Protein AF-A0A1U7M7E8-F1 (afdb_monomer)

Nearest PDB structures (foldseek):
  3ja6-assembly1_H  TM=8.304E-01  e=3.280E-08  Escherichia coli
  8c5v-assembly1_I  TM=5.524E-01  e=1.411E-04  Escherichia coli
  3g67-assembly1_B  TM=4.970E-01  e=1.229E-04  Thermotoga maritima
  7zr1-assembly1_D  TM=2.298E-01  e=7.327E-02  Thermochaetoides thermophila
  8auc-assembly3_B  TM=2.126E-01  e=2.768E+00  Corynebacterium glutamicum ATCC 13032

InterPro domains:
  IPR004089 Methyl-accepting chemotaxis protein (MCP) signalling domain [PF00015] (127-280)
  IPR004089 Methyl-accepting chemotaxis protein (MCP) signalling domain [PS50111] (65-279)
  IPR004089 Methyl-accepting chemotaxis protein (MCP) signalling domain [SM00283] (53-310)
  IPR025991 Chemoreceptor zinc-binding domain [PF13682] (330-396)

Secondary structure (DSSP, 8-state):
-HHHHHHHHHHHHHHHHHHHHHHHHHHHHHHHHHHHHHHHHHHHHHHHHHHHTT-THHHHHHHHHHHHHHHHHHHHHHHHHHHHHHHHHHHHHHHHHHHHHHHHHHHHHHHHHHHHHHHHHHHHHHHHHHHHHHHHHHHHHHHHHHHHHHHHHHHHHHHHHHHHHHHHHHHHTGGGGHHHHHHHHHHHHHHHHHHHHHHHHHHHHHHHHHHHHHHHHHHHHHHHHHHHHHHHHHHHHHHHHHHHHHHHHHHHHHHHHHHHHHHHHHHHHHHHHHHHHHHHHHHHHHHHHHHHHHHHHHHHHHHHHHHHHHHHT-SS--HHHHHHHHHHHHHHHHHHHHHHHTTS----GGGG--TTTSHHHHHHHH-----HHHHHHHHHHHHHHHHHHHHHHHHHHHHHTT-HHHHHHHHHHHHHHHHHHHHHHHHHHHH-

Structure (mmCIF, N/CA/C/O backbone):
data_AF-A0A1U7M7E8-F1
#
_entry.id   AF-A0A1U7M7E8-F1
#
loop_
_atom_site.group_PDB
_atom_site.id
_atom_site.type_symbol
_atom_site.label_atom_id
_atom_site.label_alt_id
_atom_site.label_comp_id
_atom_site.label_asym_id
_atom_site.label_entity_id
_atom_site.label_seq_id
_atom_site.pdbx_PDB_ins_code
_atom_site.Cartn_x
_atom_site.Cartn_y
_atom_site.Cartn_z
_atom_site.occupancy
_atom_site.B_iso_or_equiv
_atom_site.auth_seq_id
_atom_site.auth_comp_id
_atom_site.auth_asym_id
_atom_site.auth_atom_id
_atom_site.pdbx_PDB_model_num
ATOM 1 N N . MET A 1 1 ? 51.236 12.721 -116.515 1.00 55.72 1 MET A N 1
ATOM 2 C CA . MET A 1 1 ? 50.348 11.716 -115.884 1.00 55.72 1 MET A CA 1
ATOM 3 C C . MET A 1 1 ? 50.723 11.451 -114.418 1.00 55.72 1 MET A C 1
ATOM 5 O O . MET A 1 1 ? 49.823 11.327 -113.602 1.00 55.72 1 MET A O 1
ATOM 9 N N . GLU A 1 2 ? 52.010 11.480 -114.046 1.00 54.34 2 GLU A N 1
ATOM 10 C CA . GLU A 1 2 ? 52.480 11.388 -112.643 1.00 54.34 2 GLU A CA 1
ATOM 11 C C . GLU A 1 2 ? 52.005 12.521 -111.712 1.00 54.34 2 GLU A C 1
ATOM 13 O O . GLU A 1 2 ? 51.644 12.261 -110.569 1.00 54.34 2 GLU A O 1
ATOM 18 N N . ILE A 1 3 ? 51.920 13.765 -112.198 1.00 55.66 3 ILE A N 1
ATOM 19 C CA . ILE A 1 3 ? 51.514 14.928 -111.379 1.00 55.66 3 ILE A CA 1
ATOM 20 C C . ILE A 1 3 ? 50.066 14.796 -110.863 1.00 55.66 3 ILE A C 1
ATOM 22 O O . ILE A 1 3 ? 49.776 15.145 -109.723 1.00 55.66 3 ILE A O 1
ATOM 26 N N . PHE A 1 4 ? 49.162 14.231 -111.669 1.00 54.75 4 PHE A N 1
ATOM 27 C CA . PHE A 1 4 ? 47.762 14.008 -111.280 1.00 54.75 4 PHE A CA 1
ATOM 28 C C . PHE A 1 4 ? 47.595 12.867 -110.270 1.00 54.75 4 PHE A C 1
ATOM 30 O O . PHE A 1 4 ? 46.691 12.913 -109.438 1.00 54.75 4 PHE A O 1
ATOM 37 N N . LYS A 1 5 ? 48.472 11.858 -110.318 1.00 57.66 5 LYS A N 1
ATOM 38 C CA . LYS A 1 5 ? 48.467 10.734 -109.375 1.00 57.66 5 LYS A CA 1
ATOM 39 C C . LYS A 1 5 ? 48.966 11.181 -107.998 1.00 57.66 5 LYS A C 1
ATOM 41 O O . LYS A 1 5 ? 48.293 10.950 -107.001 1.00 57.66 5 LYS A O 1
ATOM 46 N N . ARG A 1 6 ? 50.048 11.968 -107.982 1.00 56.59 6 ARG A N 1
ATOM 47 C CA . ARG A 1 6 ? 50.616 12.577 -106.771 1.00 56.59 6 ARG A CA 1
ATOM 48 C C . ARG A 1 6 ? 49.660 13.576 -106.107 1.00 56.59 6 ARG A C 1
ATOM 50 O O . ARG A 1 6 ? 49.586 13.627 -104.888 1.00 56.59 6 ARG A O 1
ATOM 57 N N . LYS A 1 7 ? 48.882 14.335 -106.890 1.00 57.75 7 LYS A N 1
ATOM 58 C CA . LYS A 1 7 ? 47.864 15.261 -106.360 1.00 57.75 7 LYS A CA 1
ATOM 59 C C . LYS A 1 7 ? 46.682 14.529 -105.706 1.00 57.75 7 LYS A C 1
ATOM 61 O O . LYS A 1 7 ? 46.267 14.914 -104.622 1.00 57.75 7 LYS A O 1
ATOM 66 N N . ARG A 1 8 ? 46.209 13.432 -106.311 1.00 59.72 8 ARG A N 1
ATOM 67 C CA . ARG A 1 8 ? 45.162 12.571 -105.729 1.00 59.72 8 ARG A CA 1
ATOM 68 C C . ARG A 1 8 ? 45.612 11.836 -104.465 1.00 59.72 8 ARG A C 1
ATOM 70 O O . ARG A 1 8 ? 44.811 11.679 -103.554 1.00 59.72 8 ARG A O 1
ATOM 77 N N . GLU A 1 9 ? 46.867 11.397 -104.397 1.00 59.06 9 GLU A N 1
ATOM 78 C CA . GLU A 1 9 ? 47.433 10.781 -103.186 1.00 59.06 9 GLU A CA 1
ATOM 79 C C . GLU A 1 9 ? 47.560 11.793 -102.036 1.00 59.06 9 GLU A C 1
ATOM 81 O O . GLU A 1 9 ? 47.245 11.463 -100.897 1.00 59.06 9 GLU A O 1
ATOM 86 N N . VAL A 1 10 ? 47.932 13.044 -102.332 1.00 61.97 10 VAL A N 1
ATOM 87 C CA . VAL A 1 10 ? 47.977 14.135 -101.341 1.00 61.97 10 VAL A CA 1
ATOM 88 C C . VAL A 1 10 ? 46.573 14.547 -100.878 1.00 61.97 10 VAL A C 1
ATOM 90 O O . VAL A 1 10 ? 46.367 14.757 -99.687 1.00 61.97 10 VAL A O 1
ATOM 93 N N . GLU A 1 11 ? 45.590 14.617 -101.780 1.00 60.50 11 GLU A N 1
ATOM 94 C CA . GLU A 1 11 ? 44.187 14.905 -101.431 1.00 60.50 11 GLU A CA 1
ATOM 95 C C . GLU A 1 11 ? 43.551 13.771 -100.605 1.00 60.50 11 GLU A C 1
ATOM 97 O O . GLU A 1 11 ? 42.833 14.043 -99.645 1.00 60.50 11 GLU A O 1
ATOM 102 N N . ALA A 1 12 ? 43.861 12.505 -100.908 1.00 61.22 12 ALA A N 1
ATOM 103 C CA . ALA A 1 12 ? 43.411 11.359 -100.118 1.00 61.22 12 ALA A CA 1
ATOM 104 C C . ALA A 1 12 ? 44.073 11.309 -98.729 1.00 61.22 12 ALA A C 1
ATOM 106 O O . ALA A 1 12 ? 43.381 11.084 -97.740 1.00 61.22 12 ALA A O 1
ATOM 107 N N . ALA A 1 13 ? 45.379 11.580 -98.628 1.00 59.88 13 ALA A N 1
ATOM 108 C CA . ALA A 1 13 ? 46.077 11.687 -97.344 1.00 59.88 13 ALA A CA 1
ATOM 109 C C . ALA A 1 13 ? 45.563 12.872 -96.505 1.00 59.88 13 ALA A C 1
ATOM 111 O O . ALA A 1 13 ? 45.386 12.746 -95.298 1.00 59.88 13 ALA A O 1
ATOM 112 N N . SER A 1 14 ? 45.245 14.003 -97.143 1.00 63.94 14 SER A N 1
ATOM 113 C CA . SER A 1 14 ? 44.601 15.147 -96.488 1.00 63.94 14 SER A CA 1
ATOM 114 C C . SER A 1 14 ? 43.201 14.805 -95.973 1.00 63.94 14 SER A C 1
ATOM 116 O O . SER A 1 14 ? 42.850 15.231 -94.880 1.00 63.94 14 SER A O 1
ATOM 118 N N . ALA A 1 15 ? 42.397 14.053 -96.731 1.00 62.03 15 ALA A N 1
ATOM 119 C CA . ALA A 1 15 ? 41.058 13.642 -96.307 1.00 62.03 15 ALA A CA 1
ATOM 120 C C . ALA A 1 15 ? 41.095 12.619 -95.158 1.00 62.03 15 ALA A C 1
ATOM 122 O O . ALA A 1 15 ? 40.271 12.695 -94.251 1.00 62.03 15 ALA A O 1
ATOM 123 N N . VAL A 1 16 ? 42.071 11.702 -95.160 1.00 66.06 16 VAL A N 1
ATOM 124 C CA . VAL A 1 16 ? 42.318 10.776 -94.041 1.00 66.06 16 VAL A CA 1
ATOM 125 C C . VAL A 1 16 ? 42.754 11.540 -92.791 1.00 66.06 16 VAL A C 1
ATOM 127 O O . VAL A 1 16 ? 42.171 11.318 -91.738 1.00 66.06 16 VAL A O 1
ATOM 130 N N . ASN A 1 17 ? 43.670 12.507 -92.910 1.00 65.50 17 ASN A N 1
ATOM 131 C CA . ASN A 1 17 ? 44.088 13.345 -91.781 1.00 65.50 17 ASN A CA 1
ATOM 132 C C . ASN A 1 17 ? 42.933 14.185 -91.203 1.00 65.50 17 ASN A C 1
ATOM 134 O O . ASN A 1 17 ? 42.860 14.363 -89.993 1.00 65.50 17 ASN A O 1
ATOM 138 N N . VAL A 1 18 ? 42.020 14.691 -92.042 1.00 69.62 18 VAL A N 1
ATOM 139 C CA . VAL A 1 18 ? 40.832 15.439 -91.583 1.00 69.62 18 VAL A CA 1
ATOM 140 C C . VAL A 1 18 ? 39.834 14.521 -90.869 1.00 69.62 18 VAL A C 1
ATOM 142 O O . VAL A 1 18 ? 39.319 14.887 -89.818 1.00 69.62 18 VAL A O 1
ATOM 145 N N . LEU A 1 19 ? 39.594 13.313 -91.389 1.00 68.06 19 LEU A N 1
ATOM 146 C CA . LEU A 1 19 ? 38.733 12.317 -90.736 1.00 68.06 19 LEU A CA 1
ATOM 147 C C . LEU A 1 19 ? 39.342 11.776 -89.431 1.00 68.06 19 LEU A C 1
ATOM 149 O O . LEU A 1 19 ? 38.609 11.460 -88.493 1.00 68.06 19 LEU A O 1
ATOM 153 N N . GLU A 1 20 ? 40.669 11.656 -89.354 1.00 69.56 20 GLU A N 1
ATOM 154 C CA . GLU A 1 20 ? 41.380 11.324 -88.116 1.00 69.56 20 GLU A CA 1
ATOM 155 C C . GLU A 1 20 ? 41.285 12.462 -87.091 1.00 69.56 20 GLU A C 1
ATOM 157 O O . GLU A 1 20 ? 40.960 12.190 -85.939 1.00 69.56 20 GLU A O 1
ATOM 162 N N . ASP A 1 21 ? 41.452 13.723 -87.501 1.00 76.56 21 ASP A N 1
ATOM 163 C CA . ASP A 1 21 ? 41.295 14.901 -86.633 1.00 76.56 21 ASP A CA 1
ATOM 164 C C . ASP A 1 21 ? 39.847 15.052 -86.114 1.00 76.56 21 ASP A C 1
ATOM 166 O O . ASP A 1 21 ? 39.621 15.320 -84.934 1.00 76.56 21 ASP A O 1
ATOM 170 N N . GLU A 1 22 ? 38.833 14.779 -86.944 1.00 77.81 22 GLU A N 1
ATOM 171 C CA . GLU A 1 22 ? 37.429 14.743 -86.501 1.00 77.81 22 GLU A CA 1
ATOM 172 C C . GLU A 1 22 ? 37.148 13.607 -85.501 1.00 77.81 22 GLU A C 1
ATOM 174 O O . GLU A 1 22 ? 36.429 13.812 -84.518 1.00 77.81 22 GLU A O 1
ATOM 179 N N . ARG A 1 23 ? 37.733 12.414 -85.698 1.00 80.50 23 ARG A N 1
ATOM 180 C CA . ARG A 1 23 ? 37.608 11.297 -84.742 1.00 80.50 23 ARG A CA 1
ATOM 181 C C . ARG A 1 23 ? 38.322 11.579 -83.424 1.00 80.50 23 ARG A C 1
ATOM 183 O O . ARG A 1 23 ? 37.792 11.206 -82.379 1.00 80.50 23 ARG A O 1
ATOM 190 N N . VAL A 1 24 ? 39.492 12.215 -83.463 1.00 82.50 24 VAL A N 1
ATOM 191 C CA . VAL A 1 24 ? 40.225 12.634 -82.260 1.00 82.50 24 VAL A CA 1
ATOM 192 C C . VAL A 1 24 ? 39.398 13.653 -81.477 1.00 82.50 24 VAL A C 1
ATOM 194 O O . VAL A 1 24 ? 39.159 13.431 -80.295 1.00 82.50 24 VAL A O 1
ATOM 197 N N . LYS A 1 25 ? 38.833 14.675 -82.132 1.00 82.50 25 LYS A N 1
ATOM 198 C CA . LYS A 1 25 ? 37.959 15.671 -81.480 1.00 82.50 25 LYS A CA 1
ATOM 199 C C . LYS A 1 25 ? 36.707 15.064 -80.841 1.00 82.50 25 LYS A C 1
ATOM 201 O O . LYS A 1 25 ? 36.314 15.461 -79.746 1.00 82.50 25 LYS A O 1
ATOM 206 N N . GLU A 1 26 ? 36.067 14.092 -81.494 1.00 83.94 26 GLU A N 1
ATOM 207 C CA . GLU A 1 26 ? 34.912 13.383 -80.918 1.00 83.94 26 GLU A CA 1
ATOM 208 C C . GLU A 1 26 ? 35.316 12.509 -79.715 1.00 83.94 26 GLU A C 1
ATOM 210 O O . GLU A 1 26 ? 34.583 12.444 -78.725 1.00 83.94 26 GLU A O 1
ATOM 215 N N . LEU A 1 27 ? 36.489 11.867 -79.756 1.00 83.94 27 LEU A N 1
ATOM 216 C CA . LEU A 1 27 ? 37.029 11.116 -78.617 1.00 83.94 27 LEU A CA 1
ATOM 217 C C . LEU A 1 27 ? 37.405 12.035 -77.449 1.00 83.94 27 LEU A C 1
ATOM 219 O O . LEU A 1 27 ? 37.051 11.720 -76.316 1.00 83.94 27 LEU A O 1
ATOM 223 N N . GLU A 1 28 ? 38.040 13.179 -77.707 1.00 82.31 28 GLU A N 1
ATOM 224 C CA . GLU A 1 28 ? 38.353 14.203 -76.700 1.00 82.31 28 GLU A CA 1
ATOM 225 C C . GLU A 1 28 ? 37.081 14.735 -76.032 1.00 82.31 28 GLU A C 1
ATOM 227 O O . GLU A 1 28 ? 37.011 14.839 -74.808 1.00 82.31 28 GLU A O 1
ATOM 232 N N . LYS A 1 29 ? 36.026 14.992 -76.815 1.00 85.50 29 LYS A N 1
ATOM 233 C CA . LYS A 1 29 ? 34.726 15.423 -76.289 1.00 85.50 29 LYS A CA 1
ATOM 234 C C . LYS A 1 29 ? 34.080 14.361 -75.395 1.00 85.50 29 LYS A C 1
ATOM 236 O O . LYS A 1 29 ? 33.543 14.693 -74.338 1.00 85.50 29 LYS A O 1
ATOM 241 N N . ARG A 1 30 ? 34.123 13.085 -75.795 1.00 85.88 30 ARG A N 1
ATOM 242 C CA . ARG A 1 30 ? 33.606 11.970 -74.978 1.00 85.88 30 ARG A CA 1
ATOM 243 C C . ARG A 1 30 ? 34.425 11.757 -73.712 1.00 85.88 30 ARG A C 1
ATOM 245 O O . ARG A 1 30 ? 33.838 11.491 -72.668 1.00 85.88 30 ARG A O 1
ATOM 252 N N . LEU A 1 31 ? 35.747 11.882 -73.802 1.00 83.12 31 LEU A N 1
ATOM 253 C CA . LEU A 1 31 ? 36.650 11.772 -72.663 1.00 83.12 31 LEU A CA 1
ATOM 254 C C . LEU A 1 31 ? 36.380 12.893 -71.655 1.00 83.12 31 LEU A C 1
ATOM 256 O O . LEU A 1 31 ? 36.129 12.597 -70.495 1.00 83.12 31 LEU A O 1
ATOM 260 N N . SER A 1 32 ? 36.291 14.143 -72.115 1.00 81.81 32 SER A N 1
ATOM 261 C CA . SER A 1 32 ? 35.954 15.296 -71.272 1.00 81.81 32 SER A CA 1
ATOM 262 C C . SER A 1 32 ? 34.584 15.147 -70.596 1.00 81.81 32 SER A C 1
ATOM 264 O O . SER A 1 32 ? 34.433 15.437 -69.409 1.00 81.81 32 SER A O 1
ATOM 266 N N . HIS A 1 33 ? 33.580 14.629 -71.315 1.00 85.00 33 HIS A N 1
ATOM 267 C CA . HIS A 1 33 ? 32.276 14.337 -70.719 1.00 85.00 33 HIS A CA 1
ATOM 268 C C . HIS A 1 33 ? 32.354 13.230 -69.656 1.00 85.00 33 HIS A C 1
ATOM 270 O O . HIS A 1 33 ? 31.746 13.362 -68.594 1.00 85.00 33 HIS A O 1
ATOM 276 N N . LYS A 1 34 ? 33.120 12.160 -69.914 1.00 84.88 34 LYS A N 1
ATOM 277 C CA . LYS A 1 34 ? 33.341 11.079 -68.945 1.00 84.88 34 LYS A CA 1
ATOM 278 C C . LYS A 1 34 ? 34.070 11.588 -67.696 1.00 84.88 34 LYS A C 1
ATOM 280 O O . LYS A 1 34 ? 33.642 11.278 -66.592 1.00 84.88 34 LYS A O 1
ATOM 285 N N . GLU A 1 35 ? 35.109 12.403 -67.857 1.00 81.00 35 GLU A N 1
ATOM 286 C CA . GLU A 1 35 ? 35.854 13.012 -66.747 1.00 81.00 35 GLU A CA 1
ATOM 287 C C . GLU A 1 35 ? 34.949 13.896 -65.880 1.00 81.00 35 GLU A C 1
ATOM 289 O O . GLU A 1 35 ? 34.936 13.752 -64.659 1.00 81.00 35 GLU A O 1
ATOM 294 N N . SER A 1 36 ? 34.117 14.741 -66.498 1.00 83.25 36 SER A N 1
ATOM 295 C CA . SER A 1 36 ? 33.139 15.556 -65.769 1.00 83.25 36 SER A CA 1
ATOM 296 C C . SER A 1 36 ? 32.100 14.702 -65.031 1.00 83.25 36 SER A C 1
ATOM 298 O O . SER A 1 36 ? 31.765 15.003 -63.886 1.00 83.25 36 SER A O 1
ATOM 300 N N . SER A 1 37 ? 31.619 13.617 -65.647 1.00 86.62 37 SER A N 1
ATOM 301 C CA . SER A 1 37 ? 30.682 12.688 -65.004 1.00 86.62 37 SER A CA 1
ATOM 302 C C . SER A 1 37 ? 31.313 11.944 -63.823 1.00 86.62 37 SER A C 1
ATOM 304 O O . SER A 1 37 ? 30.644 11.729 -62.814 1.00 86.62 37 SER A O 1
ATOM 306 N N . ASN A 1 38 ? 32.583 11.549 -63.932 1.00 85.50 38 ASN A N 1
ATOM 307 C CA . ASN A 1 38 ? 33.310 10.874 -62.857 1.00 85.50 38 ASN A CA 1
ATOM 308 C C . ASN A 1 38 ? 33.567 11.821 -61.675 1.00 85.50 38 ASN A C 1
ATOM 310 O O . ASN A 1 38 ? 33.405 11.420 -60.524 1.00 85.50 38 ASN A O 1
ATOM 314 N N . GLN A 1 39 ? 33.881 13.091 -61.948 1.00 85.12 39 GLN A N 1
ATOM 315 C CA . GLN A 1 39 ? 34.007 14.117 -60.912 1.00 85.12 39 GLN A CA 1
ATOM 316 C C . GLN A 1 39 ? 32.683 14.364 -60.172 1.00 85.12 39 GLN A C 1
ATOM 318 O O . GLN A 1 39 ? 32.680 14.430 -58.944 1.00 85.12 39 GLN A O 1
ATOM 323 N N . ASP A 1 40 ? 31.556 14.461 -60.887 1.00 87.62 40 ASP A N 1
ATOM 324 C CA . ASP A 1 40 ? 30.228 14.609 -60.269 1.00 87.62 40 ASP A CA 1
ATOM 325 C C . ASP A 1 40 ? 29.873 13.399 -59.388 1.00 87.62 40 ASP A C 1
ATOM 327 O O . ASP A 1 40 ? 29.399 13.558 -58.261 1.00 87.62 40 ASP A O 1
ATOM 331 N N . LEU A 1 41 ? 30.172 12.182 -59.860 1.00 88.94 41 LEU A N 1
ATOM 332 C CA . LEU A 1 41 ? 29.997 10.962 -59.072 1.00 88.94 41 LEU A CA 1
ATOM 333 C C . LEU A 1 41 ? 30.849 10.985 -57.795 1.00 88.94 41 LEU A C 1
ATOM 335 O O . LEU A 1 41 ? 30.341 10.670 -56.720 1.00 88.94 41 LEU A O 1
ATOM 339 N N . LEU A 1 42 ? 32.119 11.388 -57.890 1.00 89.69 42 LEU A N 1
ATOM 340 C CA . LEU A 1 42 ? 33.020 11.487 -56.743 1.00 89.69 42 LEU A CA 1
ATOM 341 C C . LEU A 1 42 ? 32.510 12.492 -55.699 1.00 89.69 42 LEU A C 1
ATOM 343 O O . LEU A 1 42 ? 32.539 12.198 -54.505 1.00 89.69 42 LEU A O 1
ATOM 347 N N . ILE A 1 43 ? 32.009 13.654 -56.131 1.00 88.69 43 ILE A N 1
ATOM 348 C CA . ILE A 1 43 ? 31.415 14.657 -55.233 1.00 88.69 43 ILE A CA 1
ATOM 349 C C . ILE A 1 43 ? 30.202 14.066 -54.507 1.00 88.69 43 ILE A C 1
ATOM 351 O O . ILE A 1 43 ? 30.145 14.123 -53.281 1.00 88.69 43 ILE A O 1
ATOM 355 N N . LYS A 1 44 ? 29.282 13.422 -55.234 1.00 90.62 44 LYS A N 1
ATOM 356 C CA . LYS A 1 44 ? 28.092 12.788 -54.642 1.00 90.62 44 LYS A CA 1
ATOM 357 C C . LYS A 1 44 ? 28.439 11.668 -53.661 1.00 90.62 44 LYS A C 1
ATOM 359 O O . LYS A 1 44 ? 27.781 11.531 -52.633 1.00 90.62 44 LYS A O 1
ATOM 364 N N . LEU A 1 45 ? 29.464 10.867 -53.956 1.00 91.81 45 LEU A N 1
ATOM 365 C CA . LEU A 1 45 ? 29.939 9.813 -53.055 1.00 91.81 45 LEU A CA 1
ATOM 366 C C . LEU A 1 45 ? 30.569 10.392 -51.786 1.00 91.81 45 LEU A C 1
ATOM 368 O O . LEU A 1 45 ? 30.326 9.863 -50.704 1.00 91.81 45 LEU A O 1
ATOM 372 N N . ASN A 1 46 ? 31.332 11.483 -51.902 1.00 89.56 46 ASN A N 1
ATOM 373 C CA . ASN A 1 46 ? 31.853 12.208 -50.745 1.00 89.56 46 ASN A CA 1
ATOM 374 C C . ASN A 1 46 ? 30.705 12.749 -49.884 1.00 89.56 46 ASN A C 1
ATOM 376 O O . ASN A 1 46 ? 30.678 12.469 -48.693 1.00 89.56 46 ASN A O 1
ATOM 380 N N . GLU A 1 47 ? 29.725 13.445 -50.467 1.00 89.38 47 GLU A N 1
ATOM 381 C CA . GLU A 1 47 ? 28.558 13.963 -49.734 1.00 89.38 47 GLU A CA 1
ATOM 382 C C . GLU A 1 47 ? 27.790 12.853 -49.003 1.00 89.38 47 GLU A C 1
ATOM 384 O O . GLU A 1 47 ? 27.481 12.986 -47.816 1.00 89.38 47 GLU A O 1
ATOM 389 N N . LEU A 1 48 ? 27.532 11.730 -49.685 1.00 89.50 48 LEU A N 1
ATOM 390 C CA . LEU A 1 48 ? 26.873 10.573 -49.084 1.00 89.50 48 LEU A CA 1
ATOM 391 C C . LEU A 1 48 ? 27.683 10.013 -47.912 1.00 89.50 48 LEU A C 1
ATOM 393 O O . LEU A 1 48 ? 27.116 9.700 -46.867 1.00 89.50 48 LEU A O 1
ATOM 397 N N . LEU A 1 49 ? 29.000 9.894 -48.068 1.00 88.12 49 LEU A N 1
ATOM 398 C CA . LEU A 1 49 ? 29.856 9.365 -47.019 1.00 88.12 49 LEU A CA 1
ATOM 399 C C . LEU A 1 49 ? 29.926 10.309 -45.819 1.00 88.12 49 LEU A C 1
ATOM 401 O O . LEU A 1 49 ? 29.771 9.846 -44.695 1.00 88.12 49 LEU A O 1
ATOM 405 N N . GLN A 1 50 ? 30.072 11.619 -46.046 1.00 87.94 50 GLN A N 1
ATOM 406 C CA . GLN A 1 50 ? 30.026 12.622 -44.979 1.00 87.94 50 GLN A CA 1
ATOM 407 C C . GLN A 1 50 ? 28.721 12.495 -44.182 1.00 87.94 50 GLN A C 1
ATOM 409 O O . GLN A 1 50 ? 28.769 12.416 -42.955 1.00 87.94 50 GLN A O 1
ATOM 414 N N . TYR A 1 51 ? 27.576 12.373 -44.866 1.00 87.00 51 TYR A N 1
ATOM 415 C CA . TYR A 1 51 ? 26.286 12.144 -44.214 1.00 87.00 51 TYR A CA 1
ATOM 416 C C . TYR A 1 51 ? 26.272 10.847 -43.394 1.00 87.00 51 TYR A C 1
ATOM 418 O O . TYR A 1 51 ? 25.873 10.858 -42.234 1.00 87.00 51 TYR A O 1
ATOM 426 N N . MET A 1 52 ? 26.760 9.735 -43.954 1.00 87.06 52 MET A N 1
ATOM 427 C CA . MET A 1 52 ? 26.822 8.450 -43.249 1.00 87.06 52 MET A CA 1
ATOM 428 C C . MET A 1 52 ? 27.696 8.495 -41.994 1.00 87.06 52 MET A C 1
ATOM 430 O O . MET A 1 52 ? 27.326 7.916 -40.978 1.00 87.06 52 MET A O 1
ATOM 434 N N . THR A 1 53 ? 28.836 9.187 -42.051 1.00 85.44 53 THR A N 1
ATOM 435 C CA . THR A 1 53 ? 29.759 9.304 -40.912 1.00 85.44 53 THR A CA 1
ATOM 436 C C . THR A 1 53 ? 29.227 10.155 -39.761 1.00 85.44 53 THR A C 1
ATOM 438 O O . THR A 1 53 ? 29.864 10.191 -38.715 1.00 85.44 53 THR A O 1
ATOM 441 N N . GLN A 1 54 ? 28.092 10.837 -39.946 1.00 81.25 54 GLN A N 1
ATOM 442 C CA . GLN A 1 54 ? 27.400 11.620 -38.917 1.00 81.25 54 GLN A CA 1
ATOM 443 C C . GLN A 1 54 ? 26.230 10.852 -38.273 1.00 81.25 54 GLN A C 1
ATOM 445 O O . GLN A 1 54 ? 25.549 11.383 -37.398 1.00 81.25 54 GLN A O 1
ATOM 450 N N . LEU A 1 55 ? 25.958 9.611 -38.697 1.00 80.88 55 LEU A N 1
ATOM 451 C CA . LEU A 1 55 ? 24.854 8.787 -38.189 1.00 80.88 55 LEU A CA 1
ATOM 452 C C . LEU A 1 55 ? 25.244 8.061 -36.887 1.00 80.88 55 LEU A C 1
ATOM 454 O O . LEU A 1 55 ? 25.177 6.834 -36.800 1.00 80.88 55 LEU A O 1
ATOM 458 N N . ASP A 1 56 ? 25.647 8.819 -35.867 1.00 79.94 56 ASP A N 1
ATOM 459 C CA . ASP A 1 56 ? 26.169 8.267 -34.606 1.00 79.94 56 ASP A CA 1
ATOM 460 C C . ASP A 1 56 ? 25.083 7.720 -33.660 1.00 79.94 56 ASP A C 1
ATOM 462 O O . ASP A 1 56 ? 25.395 7.056 -32.668 1.00 79.94 56 ASP A O 1
ATOM 466 N N . TYR A 1 57 ? 23.806 7.893 -34.015 1.00 84.81 57 TYR A N 1
ATOM 467 C CA . TYR A 1 57 ? 22.645 7.481 -33.219 1.00 84.81 57 TYR A CA 1
ATOM 468 C C . TYR A 1 57 ? 22.534 5.965 -32.983 1.00 84.81 57 TYR A C 1
ATOM 470 O O . TYR A 1 57 ? 21.761 5.537 -32.134 1.00 84.81 57 TYR A O 1
ATOM 478 N N . ILE A 1 58 ? 23.275 5.119 -33.715 1.00 90.25 58 ILE A N 1
ATOM 479 C CA . ILE A 1 58 ? 23.297 3.665 -33.457 1.00 90.25 58 ILE A CA 1
ATOM 480 C C . ILE A 1 58 ? 23.829 3.375 -32.052 1.00 90.25 58 ILE A C 1
ATOM 482 O O . ILE A 1 58 ? 23.272 2.535 -31.352 1.00 90.25 58 ILE A O 1
ATOM 486 N N . LYS A 1 59 ? 24.891 4.074 -31.646 1.00 86.75 59 LYS A N 1
ATOM 487 C CA . LYS A 1 59 ? 25.488 3.957 -30.315 1.00 86.75 59 LYS A CA 1
ATOM 488 C C . LYS A 1 59 ? 24.497 4.413 -29.246 1.00 86.75 59 LYS A C 1
ATOM 490 O O . LYS A 1 59 ? 24.274 3.671 -28.295 1.00 86.75 59 LYS A O 1
ATOM 495 N N . ASP A 1 60 ? 23.873 5.571 -29.447 1.00 88.69 60 ASP A N 1
ATOM 496 C CA . ASP A 1 60 ? 22.897 6.128 -28.505 1.00 88.69 60 ASP A CA 1
ATOM 497 C C . ASP A 1 60 ? 21.710 5.175 -28.320 1.00 88.69 60 ASP A C 1
ATOM 499 O O . ASP A 1 60 ? 21.354 4.847 -27.195 1.00 88.69 60 ASP A O 1
ATOM 503 N N . MET A 1 61 ? 21.188 4.597 -29.408 1.00 91.81 61 MET A N 1
ATOM 504 C CA . MET A 1 61 ? 20.111 3.606 -29.323 1.00 91.81 61 MET A CA 1
ATOM 505 C C . MET A 1 61 ? 20.509 2.334 -28.557 1.00 91.81 61 MET A C 1
ATOM 507 O O . MET A 1 61 ? 19.654 1.742 -27.897 1.00 91.81 61 MET A O 1
ATOM 511 N N . ILE A 1 62 ? 21.769 1.882 -28.632 1.00 89.06 62 ILE A N 1
ATOM 512 C CA . ILE A 1 62 ? 22.247 0.740 -27.827 1.00 89.06 62 ILE A CA 1
ATOM 513 C C . ILE A 1 62 ? 22.220 1.108 -26.341 1.00 89.06 62 ILE A C 1
ATOM 515 O O . ILE A 1 62 ? 21.674 0.345 -25.548 1.00 89.06 62 ILE A O 1
ATOM 519 N N . VAL A 1 63 ? 22.754 2.280 -25.986 1.00 89.38 63 VAL A N 1
ATOM 520 C CA . VAL A 1 63 ? 22.779 2.779 -24.601 1.00 89.38 63 VAL A CA 1
ATOM 521 C C . VAL A 1 63 ? 21.361 2.957 -24.051 1.00 89.38 63 VAL A C 1
ATOM 523 O O . VAL A 1 63 ? 21.073 2.511 -22.940 1.00 89.38 63 VAL A O 1
ATOM 526 N N . ASP A 1 64 ? 20.457 3.539 -24.839 1.00 92.00 64 ASP A N 1
ATOM 527 C CA . ASP A 1 64 ? 19.052 3.723 -24.465 1.00 92.00 64 ASP A CA 1
ATOM 528 C C . ASP A 1 64 ? 18.348 2.376 -24.240 1.00 92.00 64 ASP A C 1
ATOM 530 O O . ASP A 1 64 ? 17.581 2.220 -23.290 1.00 92.00 64 ASP A O 1
ATOM 534 N N . THR A 1 65 ? 18.634 1.378 -25.082 1.00 93.75 65 THR A N 1
ATOM 535 C CA . THR A 1 65 ? 18.046 0.034 -24.963 1.00 93.75 65 THR A CA 1
ATOM 536 C C . THR A 1 65 ? 18.581 -0.716 -23.742 1.00 93.75 65 THR A C 1
ATOM 538 O O . 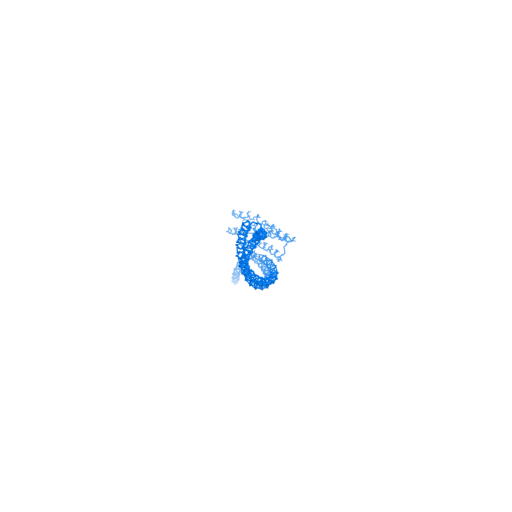THR A 1 65 ? 17.814 -1.398 -23.064 1.00 93.75 65 THR A O 1
ATOM 541 N N . ASP A 1 66 ? 19.871 -0.579 -23.427 1.00 90.31 66 ASP A N 1
ATOM 542 C CA . ASP A 1 66 ? 20.462 -1.164 -22.218 1.00 90.31 66 ASP A CA 1
ATOM 543 C C . ASP A 1 66 ? 19.875 -0.515 -20.953 1.00 90.31 66 ASP A C 1
ATOM 545 O O . ASP A 1 66 ? 19.418 -1.220 -20.052 1.00 90.31 66 ASP A O 1
ATOM 549 N N . THR A 1 67 ? 19.756 0.817 -20.943 1.00 92.81 67 THR A N 1
ATOM 550 C CA . THR A 1 67 ? 19.093 1.571 -19.863 1.00 92.81 67 THR A CA 1
ATOM 551 C C . THR A 1 67 ? 17.635 1.140 -19.686 1.00 92.81 67 THR A C 1
ATOM 553 O O . THR A 1 67 ? 17.151 0.984 -18.564 1.00 92.81 67 THR A O 1
ATOM 556 N N . GLN A 1 68 ? 16.915 0.910 -20.788 1.00 92.50 68 GLN A N 1
ATOM 557 C CA . GLN A 1 68 ? 15.545 0.407 -20.743 1.00 92.50 68 GLN A CA 1
ATOM 558 C C . GLN A 1 68 ? 15.470 -0.988 -20.106 1.00 92.50 68 GLN A C 1
ATOM 560 O O . GLN A 1 68 ? 14.549 -1.242 -19.331 1.00 92.50 68 GLN A O 1
ATOM 565 N N . GLY A 1 69 ? 16.432 -1.870 -20.391 1.00 91.94 69 GLY A N 1
ATOM 566 C CA . GLY A 1 69 ? 16.527 -3.189 -19.761 1.00 91.94 69 GLY A CA 1
ATOM 567 C C . GLY A 1 69 ? 16.662 -3.099 -18.239 1.00 91.94 69 GLY A C 1
ATOM 568 O O . GLY A 1 69 ? 15.895 -3.733 -17.517 1.00 91.94 69 GLY A O 1
ATOM 569 N N . GLU A 1 70 ? 17.555 -2.238 -17.746 1.00 92.81 70 GLU A N 1
ATOM 570 C CA . GLU A 1 70 ? 17.725 -2.004 -16.303 1.00 92.81 70 GLU A CA 1
ATOM 571 C C . GLU A 1 70 ? 16.449 -1.448 -15.650 1.00 92.81 70 GLU A C 1
ATOM 573 O O . GLU A 1 70 ? 16.065 -1.850 -14.549 1.00 92.81 70 GLU A O 1
ATOM 578 N N . MET A 1 71 ? 15.746 -0.531 -16.323 1.00 93.19 71 MET A N 1
ATOM 579 C CA . MET A 1 71 ? 14.466 -0.016 -15.828 1.00 93.19 71 MET A CA 1
ATOM 580 C C . MET A 1 71 ? 13.407 -1.121 -15.726 1.00 93.19 71 MET A C 1
ATOM 582 O O . MET A 1 71 ? 12.671 -1.160 -14.742 1.00 93.19 71 MET A O 1
ATOM 586 N N . VAL A 1 72 ? 13.340 -2.032 -16.700 1.00 93.38 72 VAL A N 1
ATOM 587 C CA . VAL A 1 72 ? 12.405 -3.168 -16.682 1.00 93.38 72 VAL A CA 1
ATOM 588 C C . VAL A 1 72 ? 12.690 -4.105 -15.509 1.00 93.38 72 VAL A C 1
ATOM 590 O O . VAL A 1 72 ? 11.749 -4.499 -14.821 1.00 93.38 72 VAL A O 1
ATOM 593 N N . GLU A 1 73 ? 13.958 -4.417 -15.230 1.00 91.94 73 GLU A N 1
ATOM 594 C CA . GLU A 1 73 ? 14.342 -5.246 -14.077 1.00 91.94 73 GLU A CA 1
ATOM 595 C C . GLU A 1 73 ? 13.940 -4.602 -12.742 1.00 91.94 73 GLU A C 1
ATOM 597 O O . GLU A 1 73 ? 13.349 -5.262 -11.885 1.00 91.94 73 GLU A O 1
ATOM 602 N N . ASN A 1 74 ? 14.177 -3.297 -12.582 1.00 93.50 74 ASN A N 1
ATOM 603 C CA . ASN A 1 74 ? 13.785 -2.564 -11.375 1.00 93.50 74 ASN A CA 1
ATOM 604 C C . ASN A 1 74 ? 12.263 -2.561 -11.160 1.00 93.50 74 ASN A C 1
ATOM 606 O O . ASN A 1 74 ? 11.776 -2.750 -10.040 1.00 93.50 74 ASN A O 1
ATOM 610 N N . VAL A 1 75 ? 11.501 -2.361 -12.237 1.00 94.00 75 VAL A N 1
ATOM 611 C CA . VAL A 1 75 ? 10.035 -2.371 -12.189 1.00 94.00 75 VAL A CA 1
ATOM 612 C C . VAL A 1 75 ? 9.507 -3.786 -11.907 1.00 94.00 75 VAL A C 1
ATOM 614 O O . VAL A 1 75 ? 8.530 -3.927 -11.172 1.00 94.00 75 VAL A O 1
ATOM 617 N N . ALA A 1 76 ? 10.173 -4.835 -12.400 1.00 92.38 76 ALA A N 1
ATOM 618 C CA . ALA A 1 76 ? 9.843 -6.224 -12.078 1.00 92.38 76 ALA A CA 1
ATOM 619 C C . ALA A 1 76 ? 10.060 -6.548 -10.594 1.00 92.38 76 ALA A C 1
ATOM 621 O O . ALA A 1 76 ? 9.161 -7.105 -9.965 1.00 92.38 76 ALA A O 1
ATOM 622 N N . ALA A 1 77 ? 11.192 -6.132 -10.019 1.00 93.19 77 ALA A N 1
ATOM 623 C CA . ALA A 1 77 ? 11.462 -6.298 -8.590 1.00 93.19 77 ALA A CA 1
ATOM 624 C C . ALA A 1 77 ? 10.407 -5.585 -7.725 1.00 93.19 77 ALA A C 1
ATOM 626 O O . ALA A 1 77 ? 9.865 -6.168 -6.789 1.00 93.19 77 ALA A O 1
ATOM 627 N N . SER A 1 78 ? 10.040 -4.353 -8.098 1.00 94.50 78 SER A N 1
ATOM 628 C CA . SER A 1 78 ? 8.963 -3.610 -7.426 1.00 94.50 78 SER A CA 1
ATOM 629 C C . SER A 1 78 ? 7.603 -4.313 -7.543 1.00 94.50 78 SER A C 1
ATOM 631 O O . SER A 1 78 ? 6.804 -4.274 -6.611 1.00 94.50 78 SER A O 1
ATOM 633 N N . GLY A 1 79 ? 7.331 -4.975 -8.673 1.00 92.81 79 GLY A N 1
ATOM 634 C CA . GLY A 1 79 ? 6.124 -5.782 -8.863 1.00 92.81 79 GLY A CA 1
ATOM 635 C C . GLY A 1 79 ? 6.066 -7.009 -7.944 1.00 92.81 79 GLY A C 1
ATOM 636 O O . GLY A 1 79 ? 5.009 -7.318 -7.398 1.00 92.81 79 GLY A O 1
ATOM 637 N N . GLU A 1 80 ? 7.192 -7.690 -7.723 1.00 91.25 80 GLU A N 1
ATOM 638 C CA . GLU A 1 80 ? 7.271 -8.845 -6.816 1.00 91.25 80 GLU A CA 1
ATOM 639 C C . GLU A 1 80 ? 7.084 -8.437 -5.343 1.00 91.25 80 GLU A C 1
ATOM 641 O O . GLU A 1 80 ? 6.329 -9.079 -4.601 1.00 91.25 80 GLU A O 1
ATOM 646 N N . GLU A 1 81 ? 7.683 -7.314 -4.935 1.00 94.38 81 GLU A N 1
ATOM 647 C CA . GLU A 1 81 ? 7.446 -6.716 -3.615 1.00 94.38 81 GLU A CA 1
ATOM 648 C C . GLU A 1 81 ? 5.971 -6.332 -3.422 1.00 94.38 81 GLU A C 1
ATOM 650 O O . GLU A 1 81 ? 5.382 -6.633 -2.380 1.00 94.38 81 GLU A O 1
ATOM 655 N N . LEU A 1 82 ? 5.340 -5.732 -4.439 1.00 94.69 82 LEU A N 1
ATOM 656 C CA . LEU A 1 82 ? 3.919 -5.373 -4.413 1.00 94.69 82 LEU A CA 1
ATOM 657 C C . LEU A 1 82 ? 3.015 -6.611 -4.275 1.00 94.69 82 LEU A C 1
ATOM 659 O O . LEU A 1 82 ? 2.035 -6.578 -3.526 1.00 94.69 82 LEU A O 1
ATOM 663 N N . SER A 1 83 ? 3.356 -7.713 -4.951 1.00 92.31 83 SER A N 1
ATOM 664 C CA . SER A 1 83 ? 2.630 -8.983 -4.835 1.00 92.31 83 SER A CA 1
ATOM 665 C C . SER A 1 83 ? 2.699 -9.535 -3.412 1.00 92.31 83 SER A C 1
ATOM 667 O O . SER A 1 83 ? 1.673 -9.910 -2.847 1.00 92.31 83 SER A O 1
ATOM 669 N N . THR A 1 84 ? 3.892 -9.535 -2.813 1.00 94.81 84 THR A N 1
ATOM 670 C CA . THR A 1 84 ? 4.096 -9.993 -1.430 1.00 94.81 84 THR A CA 1
ATOM 671 C C . THR A 1 84 ? 3.330 -9.108 -0.446 1.00 94.81 84 THR A C 1
ATOM 673 O O . THR A 1 84 ? 2.593 -9.601 0.404 1.00 94.81 84 THR A O 1
ATOM 676 N N . SER A 1 85 ? 3.417 -7.784 -0.613 1.00 95.81 85 SER A N 1
ATOM 677 C CA . SER A 1 85 ? 2.688 -6.838 0.235 1.00 95.81 85 SER A CA 1
ATOM 678 C C . SER A 1 85 ? 1.170 -6.999 0.122 1.00 95.81 85 SER A C 1
ATOM 680 O O . SER A 1 85 ? 0.467 -6.774 1.106 1.00 95.81 85 SER A O 1
ATOM 682 N N . SER A 1 86 ? 0.651 -7.363 -1.052 1.00 95.12 86 SER A N 1
ATOM 683 C CA . SER A 1 86 ? -0.783 -7.610 -1.245 1.00 95.12 86 SER A CA 1
ATOM 684 C C . SER A 1 86 ? -1.241 -8.854 -0.475 1.00 95.12 86 SER A C 1
ATOM 686 O O . SER A 1 86 ? -2.292 -8.827 0.167 1.00 95.12 86 SER A O 1
ATOM 688 N N . GLU A 1 87 ? -0.434 -9.918 -0.465 1.00 93.94 87 GLU A N 1
ATOM 689 C CA . GLU A 1 87 ? -0.700 -11.125 0.328 1.00 93.94 87 GLU A CA 1
ATOM 690 C C . GLU A 1 87 ? -0.680 -10.833 1.839 1.00 93.94 87 GLU A C 1
ATOM 692 O O . GLU A 1 87 ? -1.585 -11.246 2.570 1.00 93.94 87 GLU A O 1
ATOM 697 N N . ASP A 1 88 ? 0.293 -10.047 2.306 1.00 96.50 88 ASP A N 1
ATOM 698 C CA . ASP A 1 88 ? 0.372 -9.619 3.706 1.00 96.50 88 ASP A CA 1
ATOM 699 C C . ASP A 1 88 ? -0.856 -8.798 4.128 1.00 96.50 88 ASP A C 1
ATOM 701 O O . ASP A 1 88 ? -1.414 -9.019 5.208 1.00 96.50 88 ASP A O 1
ATOM 705 N N . ILE A 1 89 ? -1.325 -7.885 3.268 1.00 96.50 89 ILE A N 1
ATOM 706 C CA . ILE A 1 89 ? -2.547 -7.109 3.517 1.00 96.50 89 ILE A CA 1
ATOM 707 C C . ILE A 1 89 ? -3.764 -8.037 3.596 1.00 96.50 89 ILE A C 1
ATOM 709 O O . ILE A 1 89 ? -4.575 -7.884 4.511 1.00 96.50 89 ILE A O 1
ATOM 713 N N . ALA A 1 90 ? -3.892 -9.016 2.697 1.00 95.19 90 ALA A N 1
ATOM 714 C CA . ALA A 1 90 ? -5.008 -9.962 2.718 1.00 95.19 90 ALA A CA 1
ATOM 715 C C . ALA A 1 90 ? -5.065 -10.751 4.039 1.00 95.19 90 ALA A C 1
ATOM 717 O O . ALA A 1 90 ? -6.122 -10.832 4.676 1.00 95.19 90 ALA A O 1
ATOM 718 N N . ASN A 1 91 ? -3.919 -11.264 4.495 1.00 95.88 91 ASN A N 1
ATOM 719 C CA . ASN A 1 91 ? -3.803 -11.967 5.773 1.00 95.88 91 ASN A CA 1
ATOM 720 C C . ASN A 1 91 ? -4.145 -11.050 6.959 1.00 95.88 91 ASN A C 1
ATOM 722 O O . ASN A 1 91 ? -4.913 -11.425 7.849 1.00 95.88 91 ASN A O 1
ATOM 726 N N . PHE A 1 92 ? -3.635 -9.816 6.947 1.00 96.12 92 PHE A N 1
ATOM 727 C CA . PHE A 1 92 ? -3.916 -8.824 7.983 1.00 96.12 92 PHE A CA 1
ATOM 728 C C . PHE A 1 92 ? -5.412 -8.492 8.078 1.00 96.12 92 PHE A C 1
ATOM 730 O O . PHE A 1 92 ? -5.978 -8.458 9.173 1.00 96.12 92 PHE A O 1
ATOM 737 N N . VAL A 1 93 ? -6.085 -8.309 6.938 1.00 96.50 93 VAL A N 1
ATOM 738 C CA . VAL A 1 93 ? -7.533 -8.057 6.886 1.00 96.50 93 VAL A CA 1
ATOM 739 C C . VAL A 1 93 ? -8.321 -9.230 7.468 1.00 96.50 93 VAL A C 1
ATOM 741 O O . VAL A 1 93 ? -9.270 -9.009 8.225 1.00 96.50 93 VAL A O 1
ATOM 744 N N . GLN A 1 94 ? -7.919 -10.472 7.186 1.00 94.00 94 GLN A N 1
ATOM 745 C CA . GLN A 1 94 ? -8.572 -11.662 7.735 1.00 94.00 94 GLN A CA 1
ATOM 746 C C . GLN A 1 94 ? -8.472 -11.723 9.269 1.00 94.00 94 GLN A C 1
ATOM 748 O O . GLN A 1 94 ? -9.467 -11.995 9.955 1.00 94.00 94 GLN A O 1
ATOM 753 N N . ASP A 1 95 ? -7.297 -11.428 9.823 1.00 96.38 95 ASP A N 1
ATOM 754 C CA . ASP A 1 95 ? -7.088 -11.374 11.271 1.00 96.38 95 ASP A CA 1
ATOM 755 C C . ASP A 1 95 ? -7.900 -10.251 11.923 1.00 96.38 95 ASP A C 1
ATOM 757 O O . ASP A 1 95 ? -8.543 -10.446 12.965 1.00 96.38 95 ASP A O 1
ATOM 761 N N . CYS A 1 96 ? -7.940 -9.080 11.290 1.00 95.88 96 CYS A N 1
ATOM 762 C CA . CYS A 1 96 ? -8.767 -7.978 11.747 1.00 95.88 96 CYS A CA 1
ATOM 763 C C . CYS A 1 96 ? -10.264 -8.325 11.718 1.00 95.88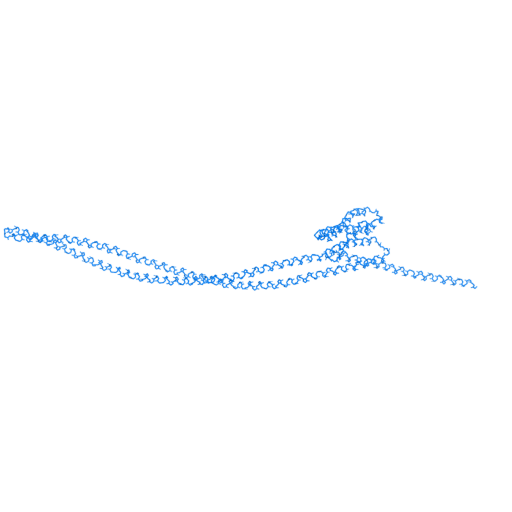 96 CYS A C 1
ATOM 765 O O . CYS A 1 96 ? -10.972 -8.047 12.689 1.00 95.88 96 CYS A O 1
ATOM 767 N N . TYR A 1 97 ? -10.744 -9.002 10.673 1.00 95.31 97 TYR A N 1
ATOM 768 C CA . TYR A 1 97 ? -12.131 -9.458 10.573 1.00 95.31 97 TYR A CA 1
ATOM 769 C C . TYR A 1 97 ? -12.506 -10.415 11.713 1.00 95.31 97 TYR A C 1
ATOM 771 O O . TYR A 1 97 ? -13.559 -10.277 12.351 1.00 95.31 97 TYR A O 1
ATOM 779 N N . LYS A 1 98 ? -11.617 -11.365 12.026 1.00 95.69 98 LYS A N 1
ATOM 780 C CA . LYS A 1 98 ? -11.782 -12.296 13.149 1.00 95.69 98 LYS A CA 1
ATOM 781 C C . LYS A 1 98 ? -11.869 -11.559 14.486 1.00 95.69 98 LYS A C 1
ATOM 783 O O . LYS A 1 98 ? -12.747 -11.866 15.296 1.00 95.69 98 LYS A O 1
ATOM 788 N N . ASN A 1 99 ? -10.996 -10.579 14.712 1.00 96.06 99 ASN A N 1
ATOM 789 C CA . ASN A 1 99 ? -10.993 -9.784 15.939 1.00 96.06 99 ASN A CA 1
ATOM 790 C C . ASN A 1 99 ? -12.261 -8.933 16.073 1.00 96.06 99 ASN A C 1
ATOM 792 O O . ASN A 1 99 ? -12.889 -8.956 17.128 1.00 96.06 99 ASN A O 1
ATOM 796 N N . THR A 1 100 ? -12.700 -8.272 15.002 1.00 96.81 100 THR A N 1
ATOM 797 C CA . THR A 1 100 ? -13.950 -7.497 14.988 1.00 96.81 100 THR A CA 1
ATOM 798 C C . THR A 1 100 ? -15.167 -8.373 15.262 1.00 96.81 100 THR A C 1
ATOM 800 O O . THR A 1 100 ? -16.016 -8.013 16.077 1.00 96.81 100 THR A O 1
ATOM 803 N N . THR A 1 101 ? -15.228 -9.564 14.661 1.00 95.25 101 THR A N 1
ATOM 804 C CA . THR A 1 101 ? -16.308 -10.530 14.918 1.00 95.25 101 THR A CA 1
ATOM 805 C C . THR A 1 101 ? -16.335 -10.954 16.386 1.00 95.25 101 THR A C 1
ATOM 807 O O . THR A 1 101 ? -17.400 -10.990 17.005 1.00 95.25 101 THR A O 1
ATOM 810 N N . LYS A 1 102 ? -15.163 -11.222 16.975 1.00 97.06 102 LYS A N 1
ATOM 811 C CA . LYS A 1 102 ? -15.044 -11.536 18.401 1.00 97.06 102 LYS A CA 1
ATOM 812 C C . LYS A 1 102 ? -15.495 -10.363 19.280 1.00 97.06 102 LYS A C 1
ATOM 814 O O . LYS A 1 102 ? -16.301 -10.563 20.181 1.00 97.06 102 LYS A O 1
ATOM 819 N N . SER A 1 103 ? -15.064 -9.136 18.987 1.00 97.69 103 SER A N 1
ATOM 820 C CA . SER A 1 103 ? -15.499 -7.939 19.720 1.00 97.69 103 SER A CA 1
ATOM 821 C C . SER A 1 103 ? -17.008 -7.697 19.619 1.00 97.69 103 SER A C 1
ATOM 823 O O . SER A 1 103 ? -17.620 -7.205 20.568 1.00 97.69 103 SER A O 1
ATOM 825 N N . MET A 1 104 ? -17.634 -8.075 18.502 1.00 96.19 104 MET A N 1
ATOM 826 C CA . MET A 1 104 ? -19.085 -7.998 18.332 1.00 96.19 104 MET A CA 1
ATOM 827 C C . MET A 1 104 ? -19.806 -9.032 19.211 1.00 96.19 104 MET A C 1
ATOM 829 O O . MET A 1 104 ? -20.801 -8.707 19.860 1.00 96.19 104 MET A O 1
ATOM 833 N N . GLN A 1 105 ? -19.275 -10.256 19.308 1.00 96.31 105 GLN A N 1
ATOM 834 C CA . GLN A 1 105 ? -19.774 -11.276 20.239 1.00 96.31 105 GLN A CA 1
ATOM 835 C C . GLN A 1 105 ? -19.632 -10.835 21.703 1.00 96.31 105 GLN A C 1
ATOM 837 O O . GLN A 1 105 ? -20.590 -10.943 22.470 1.00 96.31 105 GLN A O 1
ATOM 842 N N . ASP A 1 106 ? -18.475 -10.286 22.076 1.00 97.38 106 ASP A N 1
ATOM 843 C CA . ASP A 1 106 ? -18.211 -9.789 23.430 1.00 97.38 106 ASP A CA 1
ATOM 844 C C . ASP A 1 106 ? -19.146 -8.619 23.791 1.00 97.38 106 ASP A C 1
ATOM 846 O O . ASP A 1 106 ? -19.642 -8.533 24.919 1.00 97.38 106 ASP A O 1
ATOM 850 N N . SER A 1 107 ? -19.449 -7.748 22.822 1.00 97.06 107 SER A N 1
ATOM 851 C CA . SER A 1 107 ? -20.400 -6.638 22.984 1.00 97.06 107 SER A CA 1
ATOM 852 C C . SER A 1 107 ? -21.828 -7.148 23.220 1.00 97.06 107 SER A C 1
ATOM 854 O O . SER A 1 107 ? -22.487 -6.714 24.165 1.00 97.06 107 SER A O 1
ATOM 856 N N . ASN A 1 108 ? -22.285 -8.136 22.443 1.00 94.88 108 ASN A N 1
ATOM 857 C CA . ASN A 1 108 ? -23.591 -8.777 22.649 1.00 94.88 108 ASN A CA 1
ATOM 858 C C . ASN A 1 108 ? -23.687 -9.469 24.017 1.00 94.88 108 ASN A C 1
ATOM 860 O O . ASN A 1 108 ? -24.665 -9.274 24.739 1.00 94.88 108 ASN A O 1
ATOM 864 N N . SER A 1 109 ? -22.646 -10.207 24.418 1.00 97.44 109 SER A N 1
ATOM 865 C CA . SER A 1 109 ? -22.581 -10.828 25.748 1.00 97.44 109 SER A CA 1
ATOM 866 C C . SER A 1 109 ? -22.603 -9.784 26.871 1.00 97.44 109 SER A C 1
ATOM 868 O O . SER A 1 109 ? -23.219 -9.993 27.917 1.00 97.44 109 SER A O 1
ATOM 870 N N . SER A 1 110 ? -21.969 -8.629 26.659 1.00 97.44 110 SER A N 1
ATOM 871 C CA . SER A 1 110 ? -21.983 -7.525 27.624 1.00 97.44 110 SER A CA 1
ATOM 872 C C . SER A 1 110 ? -23.388 -6.944 27.799 1.00 97.44 110 SER A C 1
ATOM 874 O O . SER A 1 110 ? -23.806 -6.714 28.931 1.00 97.44 110 SER A O 1
ATOM 876 N N . ILE A 1 111 ? -24.152 -6.780 26.712 1.00 96.44 111 ILE A N 1
ATOM 877 C CA . ILE A 1 111 ? -25.556 -6.341 26.778 1.00 96.44 111 ILE A CA 1
ATOM 878 C C . ILE A 1 111 ? -26.406 -7.330 27.584 1.00 96.44 111 ILE A C 1
ATOM 880 O O . ILE A 1 111 ? -27.211 -6.904 28.412 1.00 96.44 111 ILE A O 1
ATOM 884 N N . GLU A 1 112 ? -26.237 -8.638 27.377 1.00 96.81 112 GLU A N 1
ATOM 885 C CA . GLU A 1 112 ? -26.967 -9.661 28.140 1.00 96.81 112 GLU A CA 1
ATOM 886 C C . GLU A 1 112 ? -26.662 -9.584 29.639 1.00 96.81 112 GLU A C 1
ATOM 888 O O . GLU A 1 112 ? -27.588 -9.544 30.451 1.00 96.81 112 GLU A O 1
ATOM 893 N N . LYS A 1 113 ? -25.383 -9.465 30.014 1.00 96.44 113 LYS A N 1
ATOM 894 C CA . LYS A 1 113 ? -24.969 -9.324 31.421 1.00 96.44 113 LYS A CA 1
ATOM 895 C C . LYS A 1 113 ? -25.502 -8.047 32.069 1.00 96.44 113 LYS A C 1
ATOM 897 O O . LYS A 1 113 ? -25.881 -8.063 33.241 1.00 96.44 113 LYS A O 1
ATOM 902 N N . ILE A 1 114 ? -25.558 -6.942 31.322 1.00 95.94 114 ILE A N 1
ATOM 903 C CA . ILE A 1 114 ? -26.150 -5.691 31.812 1.00 95.94 114 ILE A CA 1
ATOM 904 C C . ILE A 1 114 ? -27.653 -5.876 32.054 1.00 95.94 114 ILE A C 1
ATOM 906 O O . ILE A 1 114 ? -28.149 -5.480 33.105 1.00 95.94 114 ILE A O 1
ATOM 910 N N . LYS A 1 115 ? -28.374 -6.536 31.138 1.00 94.31 115 LYS A N 1
ATOM 911 C CA . LYS A 1 115 ? -29.805 -6.841 31.310 1.00 94.31 115 LYS A CA 1
ATOM 912 C C . LYS A 1 115 ? -30.073 -7.749 32.511 1.00 94.31 115 LYS A C 1
ATOM 914 O O . LYS A 1 115 ? -31.030 -7.518 33.242 1.00 94.31 115 LYS A O 1
ATOM 919 N N . GLU A 1 116 ? -29.235 -8.756 32.739 1.00 95.75 116 GLU A N 1
ATOM 920 C CA . GLU A 1 116 ? -29.337 -9.609 33.927 1.00 95.75 116 GLU A CA 1
ATOM 921 C C . GLU A 1 116 ? -29.136 -8.797 35.216 1.00 95.75 116 GLU A C 1
ATOM 923 O O . GLU A 1 116 ? -29.953 -8.869 36.136 1.00 95.75 116 GLU A O 1
ATOM 928 N N . SER A 1 117 ? -28.092 -7.962 35.252 1.00 94.44 117 SER A N 1
ATOM 929 C CA . SER A 1 117 ? -27.805 -7.068 36.383 1.00 94.44 117 SER A CA 1
ATOM 930 C C . SER A 1 117 ? -28.966 -6.109 36.652 1.00 94.44 117 SER A C 1
ATOM 932 O O . SER A 1 117 ? -29.333 -5.866 37.800 1.00 94.44 117 SER A O 1
ATOM 934 N N . PHE A 1 118 ? -29.584 -5.603 35.586 1.00 92.81 118 PHE A N 1
ATOM 935 C CA . PHE A 1 118 ? -30.752 -4.742 35.666 1.00 92.81 118 PHE A CA 1
ATOM 936 C C . PHE A 1 118 ? -31.941 -5.441 36.341 1.00 92.81 118 PHE A C 1
ATOM 938 O O . PHE A 1 118 ? -32.524 -4.891 37.273 1.00 92.81 118 PHE A O 1
ATOM 945 N N . GLY A 1 119 ? -32.238 -6.685 35.953 1.00 93.31 119 GLY A N 1
ATOM 946 C CA . GLY A 1 119 ? -33.293 -7.479 36.591 1.00 93.31 119 GLY A CA 1
ATOM 947 C C . GLY A 1 119 ? -33.035 -7.747 38.080 1.00 93.31 119 GLY A C 1
ATOM 948 O O . GLY A 1 119 ? -33.963 -7.717 38.888 1.00 93.31 119 GLY A O 1
ATOM 949 N N . GLN A 1 120 ? -31.773 -7.950 38.479 1.00 93.81 120 GLN A N 1
ATOM 950 C CA . GLN A 1 120 ? -31.407 -8.098 39.895 1.00 93.81 120 GLN A CA 1
ATOM 951 C C . GLN A 1 120 ? -31.619 -6.805 40.697 1.00 93.81 120 GLN A C 1
ATOM 953 O O . GLN A 1 120 ? -32.064 -6.863 41.849 1.00 93.81 120 GLN A O 1
ATOM 958 N N . ILE A 1 121 ? -31.329 -5.642 40.103 1.00 93.44 121 ILE A N 1
ATOM 959 C CA . ILE A 1 121 ? -31.574 -4.333 40.724 1.00 93.44 121 ILE A CA 1
ATOM 960 C C . ILE A 1 121 ? -33.075 -4.100 40.902 1.00 93.44 121 ILE A C 1
ATOM 962 O O . ILE A 1 121 ? -33.486 -3.728 41.999 1.00 93.44 121 ILE A O 1
ATOM 966 N N . GLU A 1 122 ? -33.898 -4.372 39.884 1.00 93.31 122 GLU A N 1
ATOM 967 C CA . GLU A 1 122 ? -35.358 -4.227 39.990 1.00 93.31 122 GLU A CA 1
ATOM 968 C C . GLU A 1 122 ? -35.935 -5.117 41.101 1.00 93.31 122 GLU A C 1
ATOM 970 O O . GLU A 1 122 ? -36.668 -4.629 41.961 1.00 93.31 122 GLU A O 1
ATOM 975 N N . GLY A 1 123 ? -35.522 -6.387 41.172 1.00 94.31 123 GLY A N 1
ATOM 976 C CA . GLY A 1 123 ? -35.962 -7.287 42.244 1.00 94.31 123 GLY A CA 1
ATOM 977 C C . GLY A 1 123 ? -35.470 -6.881 43.641 1.00 94.31 123 GLY A C 1
ATOM 978 O O . GLY A 1 123 ? -36.124 -7.169 44.644 1.00 94.31 123 GLY A O 1
ATOM 979 N N . THR A 1 124 ? -34.322 -6.207 43.740 1.00 94.38 124 THR A N 1
ATOM 980 C CA . THR A 1 124 ? -33.832 -5.667 45.020 1.00 94.38 124 THR A CA 1
ATOM 981 C C . THR A 1 124 ? -34.612 -4.418 45.421 1.00 94.38 124 THR A C 1
ATOM 983 O O . THR A 1 124 ? -34.986 -4.288 46.584 1.00 94.38 124 THR A O 1
ATOM 986 N N . MET A 1 125 ? -34.917 -3.540 44.463 1.00 95.12 125 MET A N 1
ATOM 987 C CA . MET A 1 125 ? -35.716 -2.335 44.672 1.00 95.12 125 MET A CA 1
ATOM 988 C C . MET A 1 125 ? -37.122 -2.674 45.184 1.00 95.12 125 MET A C 1
ATOM 990 O O . MET A 1 125 ? -37.576 -2.054 46.144 1.00 95.12 125 MET A O 1
ATOM 994 N N . GLU A 1 126 ? -37.770 -3.695 44.615 1.00 95.94 126 GLU A N 1
ATOM 995 C CA . GLU A 1 126 ? -39.077 -4.188 45.074 1.00 95.94 126 GLU A CA 1
ATOM 996 C C . GLU A 1 126 ? -39.023 -4.643 46.542 1.00 95.94 126 GLU A C 1
ATOM 998 O O . GLU A 1 126 ? -39.791 -4.162 47.374 1.00 95.94 126 GLU A O 1
ATOM 1003 N N . LYS A 1 127 ? -38.033 -5.468 46.910 1.00 96.12 127 LYS A N 1
ATOM 1004 C CA . LYS A 1 127 ? -37.836 -5.907 48.304 1.00 96.12 127 LYS A CA 1
ATOM 1005 C C . LYS A 1 127 ? -37.527 -4.752 49.255 1.00 96.12 127 LYS A C 1
ATOM 1007 O O . LYS A 1 127 ? -37.964 -4.761 50.403 1.00 96.12 127 LYS A O 1
ATOM 1012 N N . THR A 1 128 ? -36.753 -3.759 48.821 1.00 96.50 128 THR A N 1
ATOM 1013 C CA . THR A 1 128 ? -36.475 -2.564 49.631 1.00 96.50 128 THR A CA 1
ATOM 1014 C C . THR A 1 128 ? -37.744 -1.745 49.859 1.00 96.50 128 THR A C 1
ATOM 1016 O O . THR A 1 128 ? -37.949 -1.265 50.976 1.00 96.50 128 THR A O 1
ATOM 1019 N N . GLN A 1 129 ? -38.615 -1.641 48.853 1.00 95.69 129 GLN A N 1
ATOM 1020 C CA . GLN A 1 129 ? -39.919 -0.997 48.993 1.00 95.69 129 GLN A CA 1
ATOM 1021 C C . GLN A 1 129 ? -40.818 -1.755 49.981 1.00 95.69 129 GLN A C 1
ATOM 1023 O O . GLN A 1 129 ? -41.375 -1.136 50.882 1.00 95.69 129 GLN A O 1
ATOM 1028 N N . GLU A 1 130 ? -40.877 -3.088 49.912 1.00 96.44 130 GLU A N 1
ATOM 1029 C CA . GLU A 1 130 ? -41.617 -3.896 50.896 1.00 96.44 130 GLU A CA 1
ATOM 1030 C C . GLU A 1 130 ? -41.126 -3.646 52.334 1.00 96.44 130 GLU A C 1
ATOM 1032 O O . GLU A 1 130 ? -41.921 -3.473 53.260 1.00 96.44 130 GLU A O 1
ATOM 1037 N N . VAL A 1 131 ? -39.805 -3.581 52.542 1.00 96.50 131 VAL A N 1
ATOM 1038 C CA . VAL A 1 131 ? -39.225 -3.279 53.863 1.00 96.50 131 VAL A CA 1
ATOM 1039 C C . VAL A 1 131 ? -39.571 -1.855 54.310 1.00 96.50 131 VAL A C 1
ATOM 1041 O O . VAL A 1 131 ? -39.808 -1.634 55.502 1.00 96.50 131 VAL A O 1
ATOM 1044 N N . ARG A 1 132 ? -39.635 -0.890 53.385 1.00 95.88 132 ARG A N 1
ATOM 1045 C CA . ARG A 1 132 ? -40.048 0.488 53.682 1.00 95.88 132 ARG A CA 1
ATOM 1046 C C . ARG A 1 132 ? -41.485 0.547 54.186 1.00 95.88 132 ARG A C 1
ATOM 1048 O O . ARG A 1 132 ? -41.727 1.193 55.209 1.00 95.88 132 ARG A O 1
ATOM 1055 N N . ASP A 1 133 ? -42.381 -0.182 53.533 1.00 94.81 133 ASP A N 1
ATOM 1056 C CA . ASP A 1 133 ? -43.792 -0.270 53.903 1.00 94.81 133 ASP A CA 1
ATOM 1057 C C . ASP A 1 133 ? -43.959 -0.937 55.282 1.00 94.81 133 ASP A C 1
ATOM 1059 O O . ASP A 1 133 ? -44.724 -0.469 56.130 1.00 94.81 133 ASP A O 1
ATOM 1063 N N . ILE A 1 134 ? -43.176 -1.988 55.568 1.00 95.88 134 ILE A N 1
ATOM 1064 C CA . ILE A 1 134 ? -43.133 -2.621 56.897 1.00 95.88 134 ILE A CA 1
ATOM 1065 C C . ILE A 1 134 ? -42.663 -1.625 57.965 1.00 95.88 134 ILE A C 1
ATOM 1067 O O . ILE A 1 134 ? -43.248 -1.571 59.047 1.00 95.88 134 ILE A O 1
ATOM 1071 N N . MET A 1 135 ? -41.637 -0.815 57.690 1.00 94.88 135 MET A N 1
ATOM 1072 C CA . MET A 1 135 ? -41.156 0.190 58.648 1.00 94.88 135 MET A CA 1
ATOM 1073 C C . MET A 1 135 ? -42.219 1.245 58.965 1.00 94.88 135 MET A C 1
ATOM 1075 O O . MET A 1 135 ? -42.331 1.658 60.121 1.00 94.88 135 MET A O 1
ATOM 1079 N N . ASP A 1 136 ? -43.046 1.629 57.992 1.00 93.12 136 ASP A N 1
ATOM 1080 C CA . ASP A 1 136 ? -44.167 2.540 58.230 1.00 93.12 136 ASP A CA 1
ATOM 1081 C C . ASP A 1 136 ? -45.242 1.908 59.130 1.00 93.12 136 ASP A C 1
ATOM 1083 O O . ASP A 1 136 ? -45.758 2.572 60.037 1.00 93.12 136 ASP A O 1
ATOM 1087 N N . LEU A 1 137 ? -45.529 0.611 58.962 1.00 94.94 137 LEU A N 1
ATOM 1088 C CA . LEU A 1 137 ? -46.412 -0.132 59.869 1.00 94.94 137 LEU A CA 1
ATOM 1089 C C . LEU A 1 137 ? -45.846 -0.183 61.295 1.00 94.94 137 LEU A C 1
ATOM 1091 O O . LEU A 1 137 ? -46.560 0.124 62.252 1.00 94.94 137 LEU A O 1
ATOM 1095 N N . VAL A 1 138 ? -44.558 -0.505 61.452 1.00 94.31 138 VAL A N 1
ATOM 1096 C CA . VAL A 1 138 ? -43.897 -0.558 62.768 1.00 94.31 138 VAL A CA 1
ATOM 1097 C C . VAL A 1 138 ? -43.874 0.825 63.428 1.00 94.31 138 VAL A C 1
ATOM 1099 O O . VAL A 1 138 ? -44.107 0.933 64.632 1.00 94.31 138 VAL A O 1
ATOM 1102 N N . ASN A 1 139 ? -43.661 1.897 62.660 1.00 92.94 139 ASN A N 1
ATOM 1103 C CA . ASN A 1 139 ? -43.728 3.271 63.163 1.00 92.94 139 ASN A CA 1
ATOM 1104 C C . ASN A 1 139 ? -45.123 3.611 63.715 1.00 92.94 139 ASN A C 1
ATOM 1106 O O . ASN A 1 139 ? -45.250 4.248 64.763 1.00 92.94 139 ASN A O 1
ATOM 1110 N N . ASN A 1 140 ? -46.181 3.174 63.028 1.00 92.81 140 ASN A N 1
ATOM 1111 C CA . ASN A 1 140 ? -47.555 3.383 63.479 1.00 92.81 140 ASN A CA 1
ATOM 1112 C C . ASN A 1 140 ? -47.860 2.600 64.764 1.00 92.81 140 ASN A C 1
ATOM 1114 O O . ASN A 1 140 ? -48.452 3.160 65.687 1.00 92.81 140 ASN A O 1
ATOM 1118 N N . GLU A 1 141 ? -47.402 1.353 64.879 1.00 94.44 141 GLU A N 1
ATOM 1119 C CA . GLU A 1 141 ? -47.533 0.581 66.121 1.00 94.44 141 GLU A CA 1
ATOM 1120 C C . GLU A 1 141 ? -46.733 1.204 67.276 1.00 94.44 141 GLU A C 1
ATOM 1122 O O . GLU A 1 141 ? -47.244 1.316 68.391 1.00 94.44 141 GLU A O 1
ATOM 1127 N N . ALA A 1 142 ? -45.525 1.719 67.019 1.00 93.12 142 ALA A N 1
ATOM 1128 C CA . ALA A 1 142 ? -44.744 2.440 68.024 1.00 93.12 142 ALA A CA 1
ATOM 1129 C C . ALA A 1 142 ? -45.487 3.684 68.547 1.00 93.12 142 ALA A C 1
ATOM 1131 O O . ALA A 1 142 ? -45.522 3.908 69.758 1.00 93.12 142 ALA A O 1
ATOM 1132 N N . LYS A 1 143 ? -46.148 4.455 67.669 1.00 90.81 143 LYS A N 1
ATOM 1133 C CA . LYS A 1 143 ? -47.001 5.591 68.072 1.00 90.81 143 LYS A CA 1
ATOM 1134 C C . LYS A 1 143 ? -48.166 5.152 68.961 1.00 90.81 143 LYS A C 1
ATOM 1136 O O . LYS A 1 143 ? -48.399 5.774 69.992 1.00 90.81 143 LYS A O 1
ATOM 1141 N N . ARG A 1 144 ? -48.836 4.043 68.630 1.00 93.25 144 ARG A N 1
ATOM 1142 C CA . ARG A 1 144 ? -49.913 3.487 69.472 1.00 93.25 144 ARG A CA 1
ATOM 1143 C C . ARG A 1 144 ? -49.412 3.107 70.866 1.00 93.25 144 ARG A C 1
ATOM 1145 O O . ARG A 1 144 ? -50.115 3.334 71.847 1.00 93.25 144 ARG A O 1
ATOM 1152 N N . ILE A 1 145 ? -48.196 2.565 70.973 1.00 93.19 145 ILE A N 1
ATOM 1153 C CA . ILE A 1 145 ? -47.575 2.271 72.273 1.00 93.19 145 ILE A CA 1
ATOM 1154 C C . ILE A 1 145 ? -47.302 3.567 73.046 1.00 93.19 145 ILE A C 1
ATOM 1156 O O . ILE A 1 145 ? -47.574 3.607 74.243 1.00 93.19 145 ILE A O 1
ATOM 1160 N N . VAL A 1 146 ? -46.816 4.634 72.394 1.00 91.56 146 VAL A N 1
ATOM 1161 C CA . VAL A 1 146 ? -46.642 5.947 73.050 1.00 91.56 146 VAL A CA 1
ATOM 1162 C C . VAL A 1 146 ? -47.956 6.420 73.676 1.00 91.56 146 VAL A C 1
ATOM 1164 O O . VAL A 1 146 ? -47.957 6.806 74.845 1.00 91.56 146 VAL A O 1
ATOM 1167 N N . ASP A 1 147 ? -49.069 6.331 72.947 1.00 91.94 147 ASP A N 1
ATOM 1168 C CA . ASP A 1 147 ? -50.386 6.738 73.452 1.00 91.94 147 ASP A CA 1
ATOM 1169 C C . ASP A 1 147 ? -50.815 5.907 74.676 1.00 91.94 147 ASP A C 1
ATOM 1171 O O . ASP A 1 147 ? -51.308 6.450 75.669 1.00 91.94 147 ASP A O 1
ATOM 1175 N N . MET A 1 148 ? -50.568 4.591 74.654 1.00 91.38 148 MET A N 1
ATOM 1176 C CA . MET A 1 148 ? -50.831 3.712 75.802 1.00 91.38 148 MET A CA 1
ATOM 1177 C C . MET A 1 148 ? -49.961 4.066 77.013 1.00 91.38 148 MET A C 1
ATOM 1179 O O . MET A 1 148 ? -50.455 4.093 78.138 1.00 91.38 148 MET A O 1
ATOM 1183 N N . VAL A 1 149 ? -48.680 4.370 76.803 1.00 92.50 149 VAL A N 1
ATOM 1184 C CA . VAL A 1 149 ? -47.742 4.761 77.868 1.00 92.50 149 VAL A CA 1
ATOM 1185 C C . VAL A 1 149 ? -48.204 6.052 78.549 1.00 92.50 149 VAL A C 1
ATOM 1187 O O . VAL A 1 149 ? -48.212 6.111 79.776 1.00 92.50 149 VAL A O 1
ATOM 1190 N N . VAL A 1 150 ? -48.667 7.048 77.782 1.00 90.50 150 VAL A N 1
ATOM 1191 C CA . VAL A 1 150 ? -49.243 8.298 78.322 1.00 90.50 150 VAL A CA 1
ATOM 1192 C C . VAL A 1 150 ? -50.500 8.023 79.155 1.00 90.50 150 VAL A C 1
ATOM 1194 O O . VAL A 1 150 ? -50.690 8.607 80.227 1.00 90.50 150 VAL A O 1
ATOM 1197 N N . MET A 1 151 ? -51.355 7.104 78.700 1.00 93.25 151 MET A N 1
ATOM 1198 C CA . MET A 1 151 ? -52.542 6.696 79.452 1.00 93.25 151 MET A CA 1
ATOM 1199 C C . MET A 1 151 ? -52.171 6.019 80.779 1.00 93.25 151 MET A C 1
ATOM 1201 O O . MET A 1 151 ? -52.733 6.368 81.816 1.00 93.25 151 MET A O 1
ATOM 1205 N N . ILE A 1 152 ? -51.204 5.095 80.779 1.00 91.56 152 ILE A N 1
ATOM 1206 C CA . ILE A 1 152 ? -50.746 4.413 82.001 1.00 91.56 152 ILE A CA 1
ATOM 1207 C C . ILE A 1 152 ? -50.077 5.409 82.959 1.00 91.56 152 ILE A C 1
ATOM 1209 O O . ILE A 1 152 ? -50.320 5.332 84.161 1.00 91.56 152 ILE A O 1
ATOM 1213 N N . GLU A 1 153 ? -49.300 6.374 82.451 1.00 90.88 153 GLU A N 1
ATOM 1214 C CA . GLU A 1 153 ? -48.733 7.469 83.257 1.00 90.88 153 GLU A CA 1
ATOM 1215 C C . GLU A 1 153 ? -49.840 8.227 83.999 1.00 90.88 153 GLU A C 1
ATOM 1217 O O . GLU A 1 153 ? -49.763 8.438 85.209 1.00 90.88 153 GLU A O 1
ATOM 1222 N N . THR A 1 154 ? -50.919 8.550 83.282 1.00 92.19 154 THR A N 1
ATOM 1223 C CA . THR A 1 154 ? -52.091 9.239 83.837 1.00 92.19 154 THR A CA 1
ATOM 1224 C C . THR A 1 154 ? -52.790 8.397 84.908 1.00 92.19 154 THR A C 1
ATOM 1226 O O . THR A 1 154 ? -53.146 8.920 85.964 1.00 92.19 154 THR A O 1
ATOM 1229 N N . ILE A 1 155 ? -52.955 7.089 84.680 1.00 91.75 155 ILE A N 1
ATOM 1230 C CA . ILE A 1 155 ? -53.549 6.160 85.657 1.00 91.75 155 ILE A CA 1
ATOM 1231 C C . ILE A 1 155 ? -52.666 6.045 86.907 1.00 91.75 155 ILE A C 1
ATOM 1233 O O . ILE A 1 155 ? -53.185 6.061 88.025 1.00 91.75 155 ILE A O 1
ATOM 1237 N N . ALA A 1 156 ? -51.343 5.949 86.747 1.00 91.62 156 ALA A N 1
ATOM 1238 C CA . ALA A 1 156 ? -50.403 5.889 87.863 1.00 91.62 156 ALA A CA 1
ATOM 1239 C C . ALA A 1 156 ? -50.453 7.178 88.703 1.00 91.62 156 ALA A C 1
ATOM 1241 O O . ALA A 1 156 ? -50.521 7.100 89.929 1.00 91.62 156 ALA A O 1
ATOM 1242 N N . GLU A 1 157 ? -50.520 8.350 88.062 1.00 90.12 157 GLU A N 1
ATOM 1243 C CA . GLU A 1 157 ? -50.683 9.649 88.730 1.00 90.12 157 GLU A CA 1
ATOM 1244 C C . GLU A 1 157 ? -52.000 9.724 89.520 1.00 90.12 157 GLU A C 1
ATOM 1246 O O . GLU A 1 157 ? -52.018 10.102 90.693 1.00 90.12 157 GLU A O 1
ATOM 1251 N N . GLN A 1 158 ? -53.109 9.310 88.899 1.00 92.12 158 GLN A N 1
ATOM 1252 C CA . GLN A 1 158 ? -54.422 9.267 89.543 1.00 92.12 158 GLN A CA 1
ATOM 1253 C C . GLN A 1 158 ? -54.441 8.299 90.727 1.00 92.12 158 GLN A C 1
ATOM 1255 O O . GLN A 1 158 ? -54.978 8.634 91.780 1.00 92.12 158 GLN A O 1
ATOM 1260 N N . THR A 1 159 ? -53.824 7.126 90.580 1.00 92.62 159 THR A N 1
ATOM 1261 C CA . THR A 1 159 ? -53.726 6.118 91.645 1.00 92.62 159 THR A CA 1
ATOM 1262 C C . THR A 1 159 ? -52.892 6.642 92.810 1.00 92.62 159 THR A C 1
ATOM 1264 O O . THR A 1 159 ? -53.300 6.493 93.959 1.00 92.62 159 THR A O 1
ATOM 1267 N N . ASN A 1 160 ? -51.781 7.328 92.530 1.00 90.62 160 ASN A N 1
ATOM 1268 C CA . ASN A 1 160 ? -50.948 7.977 93.541 1.00 90.62 160 ASN A CA 1
ATOM 1269 C C . ASN A 1 160 ? -51.733 9.030 94.338 1.00 90.62 160 ASN A C 1
ATOM 1271 O O . ASN A 1 160 ? -51.693 9.039 95.569 1.00 90.62 160 ASN A O 1
ATOM 1275 N N . LEU A 1 161 ? -52.506 9.878 93.649 1.00 92.06 161 LEU A N 1
ATOM 1276 C CA . LEU A 1 161 ? -53.385 10.870 94.278 1.00 92.06 161 LEU A CA 1
ATOM 1277 C C . LEU A 1 161 ? -54.493 10.217 95.116 1.00 92.06 161 LEU A C 1
ATOM 1279 O O . LEU A 1 161 ? -54.760 10.657 96.235 1.00 92.06 161 LEU A O 1
ATOM 1283 N N . LEU A 1 162 ? -55.116 9.150 94.607 1.00 91.69 162 LEU A N 1
ATOM 1284 C CA . LEU A 1 162 ? -56.141 8.393 95.330 1.00 91.69 162 LEU A CA 1
ATOM 1285 C C . LEU A 1 162 ? -55.568 7.782 96.615 1.00 91.69 162 LEU A C 1
ATOM 1287 O O . LEU A 1 162 ? -56.179 7.863 97.680 1.00 91.69 162 LEU A O 1
ATOM 1291 N N . SER A 1 163 ? -54.366 7.217 96.511 1.00 92.62 163 SER A N 1
ATOM 1292 C CA . SER A 1 163 ? -53.638 6.611 97.618 1.00 92.62 163 SER A CA 1
ATOM 1293 C C . SER A 1 163 ? -53.224 7.630 98.669 1.00 92.62 163 SER A C 1
ATOM 1295 O O . SER A 1 163 ? -53.346 7.376 99.863 1.00 92.62 163 SER A O 1
ATOM 1297 N N . LEU A 1 164 ? -52.783 8.812 98.236 1.00 89.12 164 LEU A N 1
ATOM 1298 C CA . LEU A 1 164 ? -52.459 9.922 99.123 1.00 89.12 164 LEU A CA 1
ATOM 1299 C C . LEU A 1 164 ? -53.691 10.369 99.919 1.00 89.12 164 LEU A C 1
ATOM 1301 O O . LEU A 1 164 ? -53.611 10.505 101.139 1.00 89.12 164 LEU A O 1
ATOM 1305 N N . ASN A 1 165 ? -54.834 10.529 99.248 1.00 88.75 165 ASN A N 1
ATOM 1306 C CA . ASN A 1 165 ? -56.101 10.863 99.899 1.00 88.75 165 ASN A CA 1
ATOM 1307 C C . ASN A 1 165 ? -56.524 9.778 100.904 1.00 88.75 165 ASN A C 1
ATOM 1309 O O . ASN A 1 165 ? -56.937 10.100 102.017 1.00 88.75 165 ASN A O 1
ATOM 1313 N N . ALA A 1 166 ? -56.360 8.498 100.554 1.00 88.06 166 ALA A N 1
ATOM 1314 C CA . ALA A 1 166 ? -56.636 7.379 101.453 1.00 88.06 166 ALA A CA 1
ATOM 1315 C C . ALA A 1 166 ? -55.689 7.346 102.669 1.00 88.06 166 ALA A C 1
ATOM 1317 O O . ALA A 1 166 ? -56.148 7.115 103.787 1.00 88.06 166 ALA A O 1
ATOM 1318 N N . SER A 1 167 ? -54.393 7.632 102.492 1.00 87.56 167 SER A N 1
ATOM 1319 C CA . SER A 1 167 ? -53.425 7.739 103.594 1.00 87.56 167 SER A CA 1
ATOM 1320 C C . SER A 1 167 ? -53.764 8.891 104.547 1.00 87.56 167 SER A C 1
ATOM 1322 O O . SER A 1 167 ? -53.627 8.730 105.761 1.00 87.56 167 SER A O 1
ATOM 1324 N N . ILE A 1 168 ? -54.235 10.030 104.021 1.00 84.94 168 ILE A N 1
ATOM 1325 C CA . ILE A 1 168 ? -54.696 11.177 104.822 1.00 84.94 168 ILE A CA 1
ATOM 1326 C C . ILE A 1 168 ? -55.923 10.788 105.658 1.00 84.94 168 ILE A C 1
ATOM 1328 O O . ILE A 1 168 ? -55.943 11.030 106.866 1.00 84.94 168 ILE A O 1
ATOM 1332 N N . GLU A 1 169 ? -56.924 10.147 105.052 1.00 86.69 169 GLU A N 1
ATOM 1333 C CA . GLU A 1 169 ? -58.153 9.769 105.758 1.00 86.69 169 GLU A CA 1
ATOM 1334 C C . GLU A 1 169 ? -57.909 8.641 106.779 1.00 86.69 169 GLU A C 1
ATOM 1336 O O . GLU A 1 169 ? -58.454 8.659 107.883 1.00 86.69 169 GLU A O 1
ATOM 1341 N N . ALA A 1 170 ? -56.997 7.710 106.478 1.00 85.12 170 ALA A N 1
ATOM 1342 C CA . ALA A 1 170 ? -56.545 6.689 107.420 1.00 85.12 170 ALA A CA 1
ATOM 1343 C C . ALA A 1 170 ? -55.816 7.291 108.636 1.00 85.12 170 ALA A C 1
ATOM 1345 O O . ALA A 1 170 ? -56.029 6.837 109.761 1.00 85.12 170 ALA A O 1
ATOM 1346 N N . ALA A 1 171 ? -55.004 8.338 108.441 1.00 82.38 171 ALA A N 1
ATOM 1347 C CA . ALA A 1 171 ? -54.385 9.082 109.541 1.00 82.38 171 ALA A CA 1
ATOM 1348 C C . ALA A 1 171 ? -55.431 9.834 110.387 1.00 82.38 171 ALA A C 1
ATOM 1350 O O . ALA A 1 171 ? -55.300 9.921 111.609 1.00 82.38 171 ALA A O 1
ATOM 1351 N N . ARG A 1 172 ? -56.501 10.326 109.751 1.00 84.44 172 ARG A N 1
ATOM 1352 C CA . ARG A 1 172 ? -57.621 11.025 110.400 1.00 84.44 172 ARG A CA 1
ATOM 1353 C C . ARG A 1 172 ? -58.465 10.113 111.300 1.00 84.44 172 ARG A C 1
ATOM 1355 O O . ARG A 1 172 ? -58.977 10.575 112.315 1.00 84.44 172 ARG A O 1
ATOM 1362 N N . ALA A 1 173 ? -58.565 8.825 110.965 1.00 83.31 173 ALA A N 1
ATOM 1363 C CA . ALA A 1 173 ? -59.265 7.802 111.750 1.00 83.31 173 ALA A CA 1
ATOM 1364 C C . ALA A 1 173 ? -58.471 7.271 112.971 1.00 83.31 173 ALA A C 1
ATOM 1366 O O . ALA A 1 173 ? -58.983 6.438 113.726 1.00 83.31 173 ALA A O 1
ATOM 1367 N N . GLY A 1 174 ? -57.235 7.738 113.196 1.00 78.75 174 GLY A N 1
ATOM 1368 C CA . GLY A 1 174 ? -56.428 7.393 114.373 1.00 78.75 174 GLY A CA 1
ATOM 1369 C C . GLY A 1 174 ? -56.089 5.897 114.476 1.00 78.75 174 GLY A C 1
ATOM 1370 O O . GLY A 1 174 ? -55.690 5.271 113.497 1.00 78.75 174 GLY A O 1
ATOM 1371 N N . GLU A 1 175 ? -56.248 5.302 115.665 1.00 73.88 175 GLU A N 1
ATOM 1372 C CA . GLU A 1 175 ? -55.946 3.877 115.929 1.00 73.88 175 GLU A CA 1
ATOM 1373 C C . GLU A 1 175 ? -56.759 2.907 115.046 1.00 73.88 175 GLU A C 1
ATOM 1375 O O . GLU A 1 175 ? -56.237 1.870 114.640 1.00 73.88 1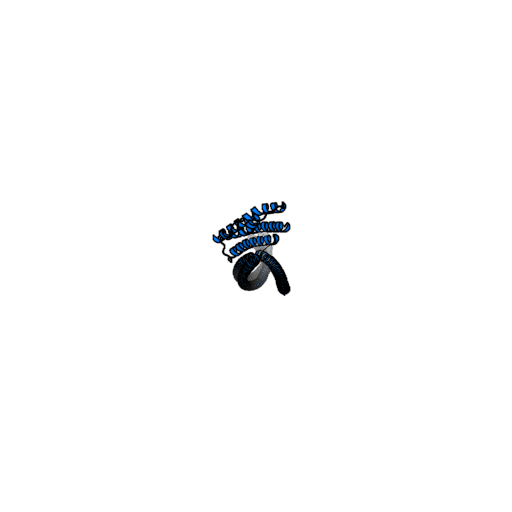75 GLU A O 1
ATOM 1380 N N . GLN A 1 176 ? -57.998 3.260 114.675 1.00 75.50 176 GLN A N 1
ATOM 1381 C CA . GLN A 1 176 ? -58.875 2.421 113.837 1.00 75.50 176 GLN A CA 1
ATOM 1382 C C . GLN A 1 176 ? -58.465 2.423 112.350 1.00 75.50 176 GLN A C 1
ATOM 1384 O O . GLN A 1 176 ? -58.815 1.510 111.604 1.00 75.50 176 GLN A O 1
ATOM 1389 N N . GLY A 1 177 ? -57.703 3.430 111.906 1.00 81.50 177 GLY A N 1
ATOM 1390 C CA . GLY A 1 177 ? -57.248 3.591 110.518 1.00 81.50 177 GLY A CA 1
ATOM 1391 C C . GLY A 1 177 ? -55.889 2.957 110.211 1.00 81.50 177 GLY A C 1
ATOM 1392 O O . GLY A 1 177 ? -55.453 2.968 109.059 1.00 81.50 177 GLY A O 1
ATOM 1393 N N . ARG A 1 178 ? -55.206 2.377 111.209 1.00 77.81 178 ARG A N 1
ATOM 1394 C CA . ARG A 1 178 ? -53.834 1.849 111.075 1.00 77.81 178 ARG A CA 1
ATOM 1395 C C . ARG A 1 178 ? -53.678 0.827 109.945 1.00 77.81 178 ARG A C 1
ATOM 1397 O O . ARG A 1 178 ? -52.740 0.936 109.162 1.00 77.81 178 ARG A O 1
ATOM 1404 N N . GLY A 1 179 ? -54.610 -0.124 109.824 1.00 81.81 179 GLY A N 1
ATOM 1405 C CA . GLY A 1 179 ? -54.598 -1.123 108.746 1.00 81.81 179 GLY A CA 1
ATOM 1406 C C . GLY A 1 179 ? -54.783 -0.505 107.355 1.00 81.81 179 GLY A C 1
ATOM 1407 O O . GLY A 1 179 ? -54.060 -0.853 106.425 1.00 81.81 179 GLY A O 1
ATOM 1408 N N . PHE A 1 180 ? -55.681 0.478 107.227 1.00 84.62 180 PHE A N 1
ATOM 1409 C CA . PHE A 1 180 ? -55.906 1.215 105.978 1.00 84.62 180 PHE A CA 1
ATOM 1410 C C . PHE A 1 180 ? -54.712 2.092 105.584 1.00 84.62 180 PHE A C 1
ATOM 1412 O O . PHE A 1 180 ? -54.400 2.192 104.401 1.00 84.62 180 PHE A O 1
ATOM 1419 N N . SER A 1 181 ? -54.003 2.678 106.553 1.00 86.25 181 SER A N 1
ATOM 1420 C CA . SER A 1 181 ? -52.811 3.498 106.296 1.00 86.25 181 SER A CA 1
ATOM 1421 C C . SER A 1 181 ? -51.664 2.680 105.695 1.00 86.25 181 SER A C 1
ATOM 1423 O O . SER A 1 181 ? -50.981 3.152 104.788 1.00 86.25 181 SER A O 1
ATOM 1425 N N . VAL A 1 182 ? -51.477 1.432 106.146 1.00 86.00 182 VAL A N 1
ATOM 1426 C CA . VAL A 1 182 ? -50.475 0.518 105.569 1.00 86.00 182 VAL A CA 1
ATOM 1427 C C . VAL A 1 182 ? -50.813 0.203 104.112 1.00 86.00 182 VAL A C 1
ATOM 1429 O O . VAL A 1 182 ? -49.949 0.326 103.249 1.00 86.00 182 VAL A O 1
ATOM 1432 N N . VAL A 1 183 ? -52.077 -0.123 103.820 1.00 89.94 183 VAL A N 1
ATOM 1433 C CA . VAL A 1 183 ? -52.537 -0.409 102.451 1.00 89.94 183 VAL A CA 1
ATOM 1434 C C . VAL A 1 183 ? -52.394 0.820 101.546 1.00 89.94 183 VAL A C 1
ATOM 1436 O O . VAL A 1 183 ? -51.898 0.702 100.431 1.00 89.94 183 VAL A O 1
ATOM 1439 N N . ALA A 1 184 ? -52.763 2.008 102.026 1.00 89.62 184 ALA A N 1
ATOM 1440 C CA . ALA A 1 184 ? -52.636 3.249 101.267 1.00 89.62 184 ALA A CA 1
ATOM 1441 C C . ALA A 1 184 ? -51.168 3.669 101.040 1.00 89.62 184 ALA A C 1
ATOM 1443 O O . ALA A 1 184 ? -50.834 4.219 99.995 1.00 89.62 184 ALA A O 1
ATOM 1444 N N . ASN A 1 185 ? -50.243 3.367 101.952 1.00 88.31 185 ASN A N 1
ATOM 1445 C CA . ASN A 1 185 ? -48.818 3.581 101.683 1.00 88.31 185 ASN A CA 1
ATOM 1446 C C . ASN A 1 185 ? -48.251 2.554 100.688 1.00 88.31 185 ASN A C 1
ATOM 1448 O O . ASN A 1 185 ? -47.412 2.917 99.863 1.00 88.31 185 ASN A O 1
ATOM 1452 N N . GLU A 1 186 ? -48.735 1.310 100.707 1.00 90.94 186 GLU A N 1
ATOM 1453 C CA . GLU A 1 186 ? -48.324 0.281 99.745 1.00 90.94 186 GLU A CA 1
ATOM 1454 C C . GLU A 1 186 ? -48.834 0.591 98.327 1.00 90.94 186 GLU A C 1
ATOM 1456 O O . GLU A 1 186 ? -48.060 0.539 97.374 1.00 90.94 186 GLU A O 1
ATOM 1461 N N . ILE A 1 187 ? -50.097 1.018 98.180 1.00 92.94 187 ILE A N 1
ATOM 1462 C CA . ILE A 1 187 ? -50.662 1.467 96.892 1.00 92.94 187 ILE A CA 1
ATOM 1463 C C . ILE A 1 187 ? -49.899 2.693 96.368 1.00 92.94 187 ILE A C 1
ATOM 1465 O O . ILE A 1 187 ? -49.583 2.755 95.178 1.00 92.94 187 ILE A O 1
ATOM 1469 N N . LYS A 1 188 ? -49.536 3.637 97.249 1.00 89.38 188 LYS A N 1
ATOM 1470 C CA . LYS A 1 188 ? -48.746 4.818 96.882 1.00 89.38 188 LYS A CA 1
ATOM 1471 C C . LYS A 1 188 ? -47.397 4.392 96.303 1.00 89.38 188 LYS A C 1
ATOM 1473 O O . LYS A 1 188 ? -47.063 4.763 95.180 1.00 89.38 188 LYS A O 1
ATOM 1478 N N . LYS A 1 189 ? -46.671 3.533 97.016 1.00 90.88 189 LYS A N 1
ATOM 1479 C CA . LYS A 1 189 ? -45.386 2.990 96.563 1.00 90.88 189 LYS A CA 1
ATOM 1480 C C . LYS A 1 189 ? -45.513 2.230 95.236 1.00 90.88 189 LYS A C 1
ATOM 1482 O O . LYS A 1 189 ? -44.658 2.373 94.363 1.00 90.88 189 LYS A O 1
ATOM 1487 N N . LEU A 1 190 ? -46.592 1.466 95.045 1.00 92.00 190 LEU A N 1
ATOM 1488 C CA . LEU A 1 190 ? -46.874 0.744 93.799 1.00 92.00 190 LEU A CA 1
ATOM 1489 C C . LEU A 1 190 ? -47.137 1.697 92.619 1.00 92.00 190 LEU A C 1
ATOM 1491 O O . LEU A 1 190 ? -46.691 1.441 91.499 1.00 92.00 190 LEU A O 1
ATOM 1495 N N . SER A 1 191 ? -47.828 2.812 92.871 1.00 92.69 191 SER A N 1
ATOM 1496 C CA . SER A 1 191 ? -48.097 3.847 91.868 1.00 92.69 191 SER A CA 1
ATOM 1497 C C . SER A 1 191 ? -46.842 4.642 91.486 1.00 92.69 191 SER A C 1
ATOM 1499 O O . SER A 1 191 ? -46.606 4.866 90.300 1.00 92.69 191 SER A O 1
ATOM 1501 N N . GLU A 1 192 ? -45.981 4.975 92.457 1.00 90.44 192 GLU A N 1
ATOM 1502 C CA . GLU A 1 192 ? -44.670 5.597 92.221 1.00 90.44 192 GLU A CA 1
ATOM 1503 C C . GLU A 1 192 ? -43.762 4.661 91.409 1.00 90.44 192 GLU A C 1
ATOM 1505 O O . GLU A 1 192 ? -43.188 5.074 90.401 1.00 90.44 192 GLU A O 1
ATOM 1510 N N . THR A 1 193 ? -43.727 3.374 91.773 1.00 91.50 193 THR A N 1
ATOM 1511 C CA . THR A 1 193 ? -42.998 2.338 91.021 1.00 91.50 193 THR A CA 1
ATOM 1512 C C . THR A 1 193 ? -43.546 2.201 89.595 1.00 91.50 193 THR A C 1
ATOM 1514 O O . THR A 1 193 ? -42.776 2.118 88.641 1.00 91.50 193 THR A O 1
ATOM 1517 N N . SER A 1 194 ? -44.873 2.226 89.412 1.00 92.50 194 SER A N 1
ATOM 1518 C CA . SER A 1 194 ? -45.493 2.178 88.078 1.00 92.50 194 SER A CA 1
ATOM 1519 C C . SER A 1 194 ? -45.106 3.384 87.225 1.00 92.50 194 SER A C 1
ATOM 1521 O O . SER A 1 194 ? -44.794 3.218 86.049 1.00 92.50 194 SER A O 1
ATOM 1523 N N . LYS A 1 195 ? -45.065 4.588 87.808 1.00 90.06 195 LYS A N 1
ATOM 1524 C CA . LYS A 1 195 ? -44.643 5.811 87.111 1.00 90.06 195 LYS A CA 1
ATOM 1525 C C . LYS A 1 195 ? -43.184 5.733 86.650 1.00 90.06 195 LYS A C 1
ATOM 1527 O O . LYS A 1 195 ? -42.875 6.111 85.522 1.00 90.06 195 LYS A O 1
ATOM 1532 N N . GLU A 1 196 ? -42.296 5.190 87.480 1.00 92.31 196 GLU A N 1
ATOM 1533 C CA . GLU A 1 196 ? -40.888 4.977 87.121 1.00 92.31 196 GLU A CA 1
ATOM 1534 C C . GLU A 1 196 ? -40.725 3.953 85.978 1.00 92.31 196 GLU A C 1
ATOM 1536 O O . GLU A 1 196 ? -39.976 4.186 85.021 1.00 92.31 196 GLU A O 1
ATOM 1541 N N . GLN A 1 197 ? -41.488 2.853 86.013 1.00 92.25 197 GLN A N 1
ATOM 1542 C CA . GLN A 1 197 ? -41.509 1.857 84.932 1.00 92.25 197 GLN A CA 1
ATOM 1543 C C . GLN A 1 197 ? -42.055 2.439 83.621 1.00 92.25 197 GLN A C 1
ATOM 1545 O O . GLN A 1 197 ? -41.468 2.231 82.560 1.00 92.25 197 GLN A O 1
ATOM 1550 N N . VAL A 1 198 ? -43.128 3.230 83.683 1.00 93.00 198 VAL A N 1
ATOM 1551 C CA . VAL A 1 198 ? -43.684 3.959 82.532 1.00 93.00 198 VAL A CA 1
ATOM 1552 C C . VAL A 1 198 ? -42.654 4.914 81.926 1.00 93.00 198 VAL A C 1
ATOM 1554 O O . VAL A 1 198 ? -42.497 4.945 80.704 1.00 93.00 198 VAL A O 1
ATOM 1557 N N . GLY A 1 199 ? -41.891 5.635 82.755 1.00 90.88 199 GLY A N 1
ATOM 1558 C CA . GLY A 1 199 ? -40.786 6.481 82.296 1.00 90.88 199 GLY A CA 1
ATOM 1559 C C . GLY A 1 199 ? -39.705 5.692 81.550 1.00 90.88 199 GLY A C 1
ATOM 1560 O O . GLY A 1 199 ? -39.242 6.118 80.488 1.00 90.88 199 GLY A O 1
ATOM 1561 N N . SER A 1 200 ? -39.360 4.503 82.048 1.00 92.75 200 SER A N 1
ATOM 1562 C CA . SER A 1 200 ? -38.412 3.596 81.387 1.00 92.75 200 SER A CA 1
ATOM 1563 C C . SER A 1 200 ? -38.942 3.093 80.037 1.00 92.75 200 SER A C 1
ATOM 1565 O O . SER A 1 200 ? -38.228 3.156 79.034 1.00 92.75 200 SER A O 1
ATOM 1567 N N . ILE A 1 201 ? -40.214 2.673 79.971 1.00 93.31 201 ILE A N 1
ATOM 1568 C CA . ILE A 1 201 ? -40.868 2.253 78.719 1.00 93.31 201 ILE A CA 1
ATOM 1569 C C . ILE A 1 201 ? -40.883 3.407 77.713 1.00 93.31 201 ILE A C 1
ATOM 1571 O O . ILE A 1 201 ? -40.531 3.211 76.552 1.00 93.31 201 ILE A O 1
ATOM 1575 N N . ARG A 1 202 ? -41.212 4.629 78.147 1.00 90.75 202 ARG A N 1
ATOM 1576 C CA . ARG A 1 202 ? -41.189 5.823 77.291 1.00 90.75 202 ARG A CA 1
ATOM 1577 C C . ARG A 1 202 ? -39.811 6.057 76.669 1.00 90.75 202 ARG A C 1
ATOM 1579 O O . ARG A 1 202 ? -39.726 6.380 75.486 1.00 90.75 202 ARG A O 1
ATOM 1586 N N . GLY A 1 203 ? -38.741 5.868 77.443 1.00 92.75 203 GLY A N 1
ATOM 1587 C CA . GLY A 1 203 ? -37.364 5.941 76.947 1.00 92.75 203 GLY A CA 1
ATOM 1588 C C . GLY A 1 203 ? -37.064 4.892 75.870 1.00 92.75 203 GLY A C 1
ATOM 1589 O O . GLY A 1 203 ? -36.511 5.229 74.822 1.00 92.75 203 GLY A O 1
ATOM 1590 N N . ILE A 1 204 ? -37.484 3.642 76.092 1.00 93.88 204 ILE A N 1
ATOM 1591 C CA . ILE A 1 204 ? -37.321 2.541 75.127 1.00 93.88 204 ILE A CA 1
ATOM 1592 C C . ILE A 1 204 ? -38.090 2.830 73.834 1.00 93.88 204 ILE A C 1
ATOM 1594 O O . ILE A 1 204 ? -37.524 2.709 72.750 1.00 93.88 204 ILE A O 1
ATOM 1598 N N . VAL A 1 205 ? -39.354 3.251 73.935 1.00 93.44 205 VAL A N 1
ATOM 1599 C CA . VAL A 1 205 ? -40.199 3.545 72.769 1.00 93.44 205 VAL A CA 1
ATOM 1600 C C . VAL A 1 205 ? -39.650 4.734 71.986 1.00 93.44 205 VAL A C 1
ATOM 1602 O O . VAL A 1 205 ? -39.584 4.667 70.765 1.00 93.44 205 VAL A O 1
ATOM 1605 N N . LYS A 1 206 ? -39.163 5.785 72.660 1.00 92.50 206 LYS A N 1
ATOM 1606 C CA . LYS A 1 206 ? -38.480 6.897 71.984 1.00 92.50 206 LYS A CA 1
ATOM 1607 C C . LYS A 1 206 ? -37.264 6.408 71.191 1.00 92.50 206 LYS A C 1
ATOM 1609 O O . LYS A 1 206 ? -37.144 6.722 70.013 1.00 92.50 206 LYS A O 1
ATOM 1614 N N . SER A 1 207 ? -36.406 5.594 71.811 1.00 95.12 207 SER A N 1
ATOM 1615 C CA . SER A 1 207 ? -35.247 5.011 71.124 1.00 95.12 207 SER A CA 1
ATOM 1616 C C . SER A 1 207 ? -35.654 4.131 69.937 1.00 95.12 207 SER A C 1
ATOM 1618 O O . SER A 1 207 ? -34.971 4.134 68.913 1.00 95.12 207 SER A O 1
ATOM 1620 N N . LEU A 1 208 ? -36.762 3.393 70.050 1.00 94.12 208 LEU A N 1
ATOM 1621 C CA . LEU A 1 208 ? -37.313 2.590 68.962 1.00 94.12 208 LEU A CA 1
ATOM 1622 C C . LEU A 1 208 ? -37.770 3.474 67.794 1.00 94.12 208 LEU A C 1
ATOM 1624 O O . LEU A 1 208 ? -37.371 3.214 66.662 1.00 94.12 208 LEU A O 1
ATOM 1628 N N . THR A 1 209 ? -38.534 4.536 68.057 1.00 92.00 209 THR A N 1
ATOM 1629 C CA . THR A 1 209 ? -38.991 5.480 67.025 1.00 92.00 209 THR A CA 1
ATOM 1630 C C . THR A 1 209 ? -37.820 6.178 66.333 1.00 92.00 209 THR A C 1
ATOM 1632 O O . THR A 1 209 ? -37.817 6.286 65.107 1.00 92.00 209 THR A O 1
ATOM 1635 N N . ASP A 1 210 ? -36.790 6.582 67.084 1.00 94.38 210 ASP A N 1
ATOM 1636 C CA . ASP A 1 210 ? -35.574 7.177 66.515 1.00 94.38 210 ASP A CA 1
ATOM 1637 C C . ASP A 1 210 ? -34.858 6.187 65.574 1.00 94.38 210 ASP A C 1
ATOM 1639 O O . ASP A 1 210 ? -34.439 6.551 64.473 1.00 94.38 210 ASP A O 1
ATOM 1643 N N . LYS A 1 211 ? -34.755 4.907 65.965 1.00 95.25 211 LYS A N 1
ATOM 1644 C CA . LYS A 1 211 ? -34.177 3.851 65.115 1.00 95.25 211 LYS A CA 1
ATOM 1645 C C . LYS A 1 211 ? -35.006 3.602 63.858 1.00 95.25 211 LYS A C 1
ATOM 1647 O O . LYS A 1 211 ? -34.418 3.528 62.785 1.00 95.25 211 LYS A O 1
ATOM 1652 N N . ILE A 1 212 ? -36.334 3.527 63.971 1.00 95.31 212 ILE A N 1
ATOM 1653 C CA . ILE A 1 212 ? -37.235 3.364 62.819 1.00 95.31 212 ILE A CA 1
ATOM 1654 C C . ILE A 1 212 ? -37.058 4.531 61.848 1.00 95.31 212 ILE A C 1
ATOM 1656 O O . ILE A 1 212 ? -36.848 4.302 60.663 1.00 95.31 212 ILE A O 1
ATOM 1660 N N . SER A 1 213 ? -37.049 5.772 62.346 1.00 94.12 213 SER A N 1
ATOM 1661 C CA . SER A 1 213 ? -36.843 6.959 61.510 1.00 94.12 213 SER A CA 1
ATOM 1662 C C . SER A 1 213 ? -35.509 6.918 60.762 1.00 94.12 213 SER A C 1
ATOM 1664 O O . SER A 1 213 ? -35.453 7.270 59.585 1.00 94.12 213 SER A O 1
ATOM 1666 N N . ASN A 1 214 ? -34.434 6.486 61.425 1.00 96.12 214 ASN A N 1
ATOM 1667 C CA . ASN A 1 214 ? -33.126 6.346 60.787 1.00 96.12 214 ASN A CA 1
ATOM 1668 C C . ASN A 1 214 ? -33.119 5.232 59.730 1.00 96.12 214 ASN A C 1
ATOM 1670 O O . ASN A 1 214 ? -32.561 5.421 58.652 1.00 96.12 214 ASN A O 1
ATOM 1674 N N . THR A 1 215 ? -33.760 4.092 60.006 1.00 96.75 215 THR A N 1
ATOM 1675 C CA . THR A 1 215 ? -33.894 2.992 59.040 1.00 96.75 215 THR A CA 1
ATOM 1676 C C . THR A 1 215 ? -34.722 3.410 57.826 1.00 96.75 215 THR A C 1
ATOM 1678 O O . THR A 1 215 ? -34.295 3.175 56.702 1.00 96.75 215 THR A O 1
ATOM 1681 N N . SER A 1 216 ? -35.852 4.088 58.031 1.00 95.62 216 SER A N 1
ATOM 1682 C CA . SER A 1 216 ? -36.676 4.668 56.967 1.00 95.62 216 SER A CA 1
ATOM 1683 C C . SER A 1 216 ? -35.873 5.593 56.056 1.00 95.62 216 SER A C 1
ATOM 1685 O O . SER A 1 216 ? -35.921 5.439 54.840 1.00 95.62 216 SER A O 1
ATOM 1687 N N . LYS A 1 217 ? -35.067 6.492 56.636 1.00 96.31 217 LYS A N 1
ATOM 1688 C CA . LYS A 1 217 ? -34.196 7.382 55.864 1.00 96.31 217 LYS A CA 1
ATOM 1689 C C . LYS A 1 217 ? -33.171 6.607 55.025 1.00 96.31 217 LYS A C 1
ATOM 1691 O O . LYS A 1 217 ? -32.995 6.916 53.853 1.00 96.31 217 LYS A O 1
ATOM 1696 N N . ALA A 1 218 ? -32.532 5.586 55.597 1.00 97.06 218 ALA A N 1
ATOM 1697 C CA . ALA A 1 218 ? -31.572 4.752 54.868 1.00 97.06 218 ALA A CA 1
ATOM 1698 C C . ALA A 1 218 ? -32.226 3.962 53.715 1.00 97.06 218 ALA A C 1
ATOM 1700 O O . ALA A 1 218 ? -31.595 3.733 52.682 1.00 97.06 218 ALA A O 1
ATOM 1701 N N . LEU A 1 219 ? -33.488 3.552 53.872 1.00 97.12 219 LEU A N 1
ATOM 1702 C CA . LEU A 1 219 ? -34.263 2.904 52.811 1.00 97.12 219 LEU A CA 1
ATOM 1703 C C . LEU A 1 219 ? -34.613 3.890 51.688 1.00 97.12 219 LEU A C 1
ATOM 1705 O O . LEU A 1 219 ? -34.450 3.541 50.523 1.00 97.12 219 LEU A O 1
ATOM 1709 N N . ASP A 1 220 ? -35.017 5.119 52.025 1.00 95.06 220 ASP A N 1
ATOM 1710 C CA . ASP A 1 220 ? -35.297 6.174 51.039 1.00 95.06 220 ASP A CA 1
ATOM 1711 C C . ASP A 1 220 ? -34.035 6.508 50.213 1.00 95.06 220 ASP A C 1
ATOM 1713 O O . ASP A 1 220 ? -34.081 6.533 48.982 1.00 95.06 220 ASP A O 1
ATOM 1717 N N . GLU A 1 221 ? -32.878 6.649 50.872 1.00 96.81 221 GLU A N 1
ATOM 1718 C CA . GLU A 1 221 ? -31.573 6.830 50.210 1.00 96.81 221 GLU A CA 1
ATOM 1719 C C . GLU A 1 221 ? -31.197 5.624 49.322 1.00 96.81 221 GLU A C 1
ATOM 1721 O O . GLU A 1 221 ? -30.633 5.786 48.236 1.00 96.81 221 GLU A O 1
ATOM 1726 N N . SER A 1 222 ? -31.537 4.401 49.745 1.00 96.69 222 SER A N 1
ATOM 1727 C CA . SER A 1 222 ? -31.291 3.185 48.954 1.00 96.69 222 SER A CA 1
ATOM 1728 C C . SER A 1 222 ? -32.139 3.151 47.678 1.00 96.69 222 SER A C 1
ATOM 1730 O O . SER A 1 222 ? -31.623 2.827 46.609 1.00 96.69 222 SER A O 1
ATOM 1732 N N . LEU A 1 223 ? -33.419 3.532 47.763 1.00 95.25 223 LEU A N 1
ATOM 1733 C CA . LEU A 1 223 ? -34.316 3.626 46.605 1.00 95.25 223 LEU A CA 1
ATOM 1734 C C . LEU A 1 223 ? -33.842 4.687 45.599 1.00 95.25 223 LEU A C 1
ATOM 1736 O O . LEU A 1 223 ? -33.876 4.451 44.390 1.00 95.25 223 LEU A O 1
ATOM 1740 N N . GLU A 1 224 ? -33.340 5.830 46.073 1.00 96.06 224 GLU A N 1
ATOM 1741 C CA . GLU A 1 224 ? -32.726 6.846 45.209 1.00 96.06 224 GLU A CA 1
ATOM 1742 C C . GLU A 1 224 ? -31.472 6.305 44.495 1.00 96.06 224 GLU A C 1
ATOM 1744 O O . GLU A 1 224 ? -31.319 6.465 43.281 1.00 96.06 224 GLU A O 1
ATOM 1749 N N . SER A 1 225 ? -30.608 5.586 45.218 1.00 95.88 225 SER A N 1
ATOM 1750 C CA . SER A 1 225 ? -29.414 4.944 44.652 1.00 95.88 225 SER A CA 1
ATOM 1751 C C . SER A 1 225 ? -29.750 3.915 43.560 1.00 95.88 225 SER A C 1
ATOM 1753 O O . SER A 1 225 ? -29.070 3.851 42.528 1.00 95.88 225 SER A O 1
ATOM 1755 N N . PHE A 1 226 ? -30.834 3.148 43.720 1.00 95.31 226 PHE A N 1
ATOM 1756 C CA . PHE A 1 226 ? -31.298 2.218 42.686 1.00 95.31 226 PHE A CA 1
ATOM 1757 C C . PHE A 1 226 ? -31.787 2.933 41.424 1.00 95.31 226 PHE A C 1
ATOM 1759 O O . PHE A 1 226 ? -31.433 2.517 40.320 1.00 95.31 226 PHE A O 1
ATOM 1766 N N . ASN A 1 227 ? -32.514 4.046 41.560 1.00 92.31 227 ASN A N 1
ATOM 1767 C CA . ASN A 1 227 ? -32.924 4.857 40.409 1.00 92.31 227 ASN A CA 1
ATOM 1768 C C . ASN A 1 227 ? -31.714 5.413 39.638 1.00 92.31 227 ASN A C 1
ATOM 1770 O O . ASN A 1 227 ? -31.681 5.363 38.405 1.00 92.31 227 ASN A O 1
ATOM 1774 N N . ASN A 1 228 ? -30.682 5.871 40.350 1.00 94.81 228 ASN A N 1
ATOM 1775 C CA . ASN A 1 228 ? -29.428 6.298 39.727 1.00 94.81 228 ASN A CA 1
ATOM 1776 C C . ASN A 1 228 ? -28.718 5.132 39.020 1.00 94.81 228 ASN A C 1
ATOM 1778 O O . ASN A 1 228 ? -28.245 5.283 37.893 1.00 94.81 228 ASN A O 1
ATOM 1782 N N . SER A 1 229 ? -28.697 3.951 39.641 1.00 94.19 229 SER A N 1
ATOM 1783 C CA . SER 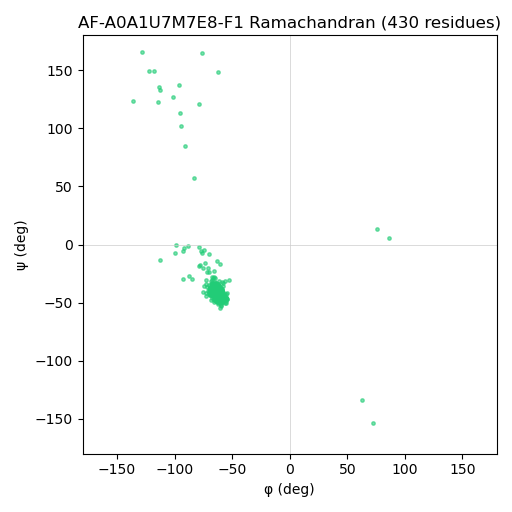A 1 229 ? -28.109 2.739 39.055 1.00 94.19 229 SER A CA 1
ATOM 1784 C C . SER A 1 229 ? -28.822 2.317 37.766 1.00 94.19 229 SER A C 1
ATOM 1786 O O . SER A 1 229 ? -28.161 1.958 36.793 1.00 94.19 229 SER A O 1
ATOM 1788 N N . LYS A 1 230 ? -30.154 2.433 37.712 1.00 91.88 230 LYS A N 1
ATOM 1789 C CA . LYS A 1 230 ? -30.960 2.207 36.501 1.00 91.88 230 LYS A CA 1
ATOM 1790 C C . LYS A 1 230 ? -30.545 3.131 35.354 1.00 91.88 230 LYS A C 1
ATOM 1792 O O . LYS A 1 230 ? -30.257 2.646 34.265 1.00 91.88 230 LYS A O 1
ATOM 1797 N N . SER A 1 231 ? -30.416 4.430 35.621 1.00 94.00 231 SER A N 1
ATOM 1798 C CA . SER A 1 231 ? -29.943 5.404 34.624 1.00 94.00 231 SER A CA 1
ATOM 1799 C C . SER A 1 231 ? -28.533 5.078 34.103 1.00 94.00 231 SER A C 1
ATOM 1801 O O . SER A 1 231 ? -28.269 5.144 32.901 1.00 94.00 231 SER A O 1
ATOM 1803 N N . LEU A 1 232 ? -27.614 4.663 34.984 1.00 94.44 232 LEU A N 1
ATOM 1804 C CA . LEU A 1 232 ? -26.266 4.243 34.581 1.00 94.44 232 LEU A CA 1
ATOM 1805 C C . LEU A 1 232 ? -26.280 2.991 33.692 1.00 94.44 232 LEU A C 1
ATOM 1807 O O . LEU A 1 232 ? -25.509 2.923 32.734 1.00 94.44 232 LEU A O 1
ATOM 1811 N N . MET A 1 233 ? -27.158 2.027 33.972 1.00 94.12 233 MET A N 1
ATOM 1812 C CA . MET A 1 233 ? -27.303 0.816 33.157 1.00 94.12 233 MET A CA 1
ATOM 1813 C C . MET A 1 233 ? -27.872 1.120 31.767 1.00 94.12 233 MET A C 1
ATOM 1815 O O . MET A 1 233 ? -27.342 0.610 30.780 1.00 94.12 233 MET A O 1
ATOM 1819 N N . ASP A 1 234 ? -28.874 1.996 31.663 1.00 93.56 234 ASP A N 1
ATOM 1820 C CA . ASP A 1 234 ? -29.407 2.438 30.365 1.00 93.56 234 ASP A CA 1
ATOM 1821 C C . ASP A 1 234 ? -28.319 3.111 29.511 1.00 93.56 234 ASP A C 1
ATOM 1823 O O . ASP A 1 234 ? -28.155 2.795 28.327 1.00 93.56 234 ASP A O 1
ATOM 1827 N N . ASN A 1 235 ? -27.506 3.979 30.123 1.00 96.00 235 ASN A N 1
ATOM 1828 C CA . ASN A 1 235 ? -26.367 4.603 29.450 1.00 96.00 235 ASN A CA 1
ATOM 1829 C C . ASN A 1 235 ? -25.326 3.567 28.998 1.00 96.00 235 ASN A C 1
ATOM 1831 O O . ASN A 1 235 ? -24.822 3.656 27.876 1.00 96.00 235 ASN A O 1
ATOM 1835 N N . ALA A 1 236 ? -25.035 2.558 29.825 1.00 96.31 236 ALA A N 1
ATOM 1836 C CA . ALA A 1 236 ? -24.115 1.480 29.468 1.00 96.31 236 ALA A CA 1
ATOM 1837 C C . ALA A 1 236 ? -24.616 0.677 28.256 1.00 96.31 236 ALA A C 1
ATOM 1839 O O . ALA A 1 236 ? -23.844 0.429 27.329 1.00 96.31 236 ALA A O 1
ATOM 1840 N N . ILE A 1 237 ? -25.911 0.336 28.205 1.00 96.38 237 ILE A N 1
ATOM 1841 C CA . ILE A 1 237 ? -26.524 -0.318 27.036 1.00 96.38 237 ILE A CA 1
ATOM 1842 C C . ILE A 1 237 ? -26.363 0.556 25.789 1.00 96.38 237 ILE A C 1
ATOM 1844 O O . ILE A 1 237 ? -25.989 0.056 24.727 1.00 96.38 237 ILE A O 1
ATOM 1848 N N . HIS A 1 238 ? -26.621 1.862 25.903 1.00 96.75 238 HIS A N 1
ATOM 1849 C CA . HIS A 1 238 ? -26.480 2.782 24.779 1.00 96.75 238 HIS A CA 1
ATOM 1850 C C . HIS A 1 238 ? -25.035 2.838 24.258 1.00 96.75 238 HIS A C 1
ATOM 1852 O O . HIS A 1 238 ? -24.813 2.738 23.051 1.00 96.75 238 HIS A O 1
ATOM 1858 N N . SER A 1 239 ? -24.044 2.914 25.153 1.00 97.56 239 SER A N 1
ATOM 1859 C CA . SER A 1 239 ? -22.625 2.893 24.778 1.00 97.56 239 SER A CA 1
ATOM 1860 C C . SER A 1 239 ? -22.213 1.589 24.094 1.00 97.56 239 SER A C 1
ATOM 1862 O O . SER A 1 239 ? -21.545 1.635 23.063 1.00 97.56 239 SER A O 1
ATOM 1864 N N . VAL A 1 240 ? -22.632 0.428 24.612 1.00 97.25 240 VAL A N 1
ATOM 1865 C CA . VAL A 1 240 ? -22.282 -0.870 24.005 1.00 97.25 240 VAL A CA 1
ATOM 1866 C C . VAL A 1 240 ? -22.948 -1.048 22.637 1.00 97.25 240 VAL A C 1
ATOM 1868 O O . VAL A 1 240 ? -22.309 -1.534 21.706 1.00 97.25 240 VAL A O 1
ATOM 1871 N N . ASN A 1 241 ? -24.188 -0.583 22.459 1.00 96.38 241 ASN A N 1
ATOM 1872 C CA . ASN A 1 241 ? -24.822 -0.548 21.138 1.00 96.38 241 ASN A CA 1
ATOM 1873 C C . ASN A 1 241 ? -24.062 0.358 20.156 1.00 96.38 241 ASN A C 1
ATOM 1875 O O . ASN A 1 241 ? -23.885 -0.014 18.997 1.00 96.38 241 ASN A O 1
ATOM 1879 N N . GLY A 1 242 ? -23.569 1.514 20.616 1.00 97.56 242 GLY A N 1
ATOM 1880 C CA . GLY A 1 242 ? -22.707 2.389 19.815 1.00 97.56 242 GLY A CA 1
ATOM 1881 C C . GLY A 1 242 ? -21.418 1.693 19.366 1.00 97.56 242 GLY A C 1
ATOM 1882 O O . GLY A 1 242 ? -21.053 1.774 18.194 1.00 97.56 242 GLY A O 1
ATOM 1883 N N . ILE A 1 243 ? -20.777 0.935 20.264 1.00 97.19 243 ILE A N 1
ATOM 1884 C CA . ILE A 1 243 ? -19.608 0.100 19.939 1.00 97.19 243 ILE A CA 1
ATOM 1885 C C . ILE A 1 243 ? -19.972 -0.954 18.885 1.00 97.19 243 ILE A C 1
ATOM 1887 O O . ILE A 1 243 ? -19.245 -1.112 17.907 1.00 97.19 243 ILE A O 1
ATOM 1891 N N . SER A 1 244 ? -21.109 -1.640 19.031 1.00 96.38 244 SER A N 1
ATOM 1892 C CA . SER A 1 244 ? -21.560 -2.639 18.053 1.00 96.38 244 SER A CA 1
ATOM 1893 C C . SER A 1 244 ? -21.821 -2.037 16.666 1.00 96.38 244 SER A C 1
ATOM 1895 O O . SER A 1 244 ? -21.527 -2.677 15.654 1.00 96.38 244 SER A O 1
ATOM 1897 N N . GLY A 1 245 ? -22.351 -0.811 16.606 1.00 96.50 245 GLY A N 1
ATOM 1898 C CA . GLY A 1 245 ? -22.509 -0.065 15.356 1.00 96.50 245 GLY A CA 1
ATOM 1899 C C . GLY A 1 245 ? -21.161 0.223 14.697 1.00 96.50 245 GLY A C 1
ATOM 1900 O O . GLY A 1 245 ? -20.944 -0.162 13.551 1.00 96.50 245 GLY A O 1
ATOM 1901 N N . ALA A 1 246 ? -20.212 0.780 15.455 1.00 97.56 246 ALA A N 1
ATOM 1902 C CA . ALA A 1 246 ? -18.864 1.055 14.958 1.00 97.56 246 ALA A CA 1
ATOM 1903 C C . ALA A 1 246 ? -18.134 -0.215 14.478 1.00 97.56 246 ALA A C 1
ATOM 1905 O O . ALA A 1 246 ? -17.459 -0.192 13.452 1.00 97.56 246 ALA A O 1
ATOM 1906 N N . LEU A 1 247 ? -18.296 -1.346 15.174 1.00 97.19 247 LEU A N 1
ATOM 1907 C CA . LEU A 1 247 ? -17.735 -2.635 14.747 1.00 97.19 247 LEU A CA 1
ATOM 1908 C C . LEU A 1 247 ? -18.348 -3.136 13.431 1.00 97.19 247 LEU A C 1
ATOM 1910 O O . LEU A 1 247 ? -17.646 -3.746 12.625 1.00 97.19 247 LEU A O 1
ATOM 1914 N N . THR A 1 248 ? -19.629 -2.855 13.185 1.00 95.88 248 THR A N 1
ATOM 1915 C CA . THR A 1 248 ? -20.291 -3.183 11.913 1.00 95.88 248 THR A CA 1
ATOM 1916 C C . THR A 1 248 ? -19.699 -2.366 10.761 1.00 95.88 248 THR A C 1
ATOM 1918 O O . THR A 1 248 ? -19.382 -2.925 9.709 1.00 95.88 248 THR A O 1
ATOM 1921 N N . ASP A 1 249 ? -19.470 -1.068 10.974 1.00 97.06 249 ASP A N 1
ATOM 1922 C CA . ASP A 1 249 ? -18.842 -0.181 9.985 1.00 97.06 249 ASP A CA 1
ATOM 1923 C C . ASP A 1 249 ? -17.385 -0.584 9.692 1.00 97.06 249 ASP A C 1
ATOM 1925 O O . ASP A 1 249 ? -16.955 -0.611 8.533 1.00 97.06 249 ASP A O 1
ATOM 1929 N N . ILE A 1 250 ? -16.640 -0.987 10.728 1.00 96.56 250 ILE A N 1
ATOM 1930 C CA . ILE A 1 250 ? -15.295 -1.563 10.587 1.00 96.56 250 ILE A CA 1
ATOM 1931 C C . ILE A 1 250 ? -15.351 -2.843 9.741 1.00 96.56 250 ILE A C 1
ATOM 1933 O O . ILE A 1 250 ? -14.546 -3.015 8.828 1.00 96.56 250 ILE A O 1
ATOM 1937 N N . GLY A 1 251 ? -16.327 -3.721 9.991 1.00 94.56 251 GLY A N 1
ATOM 1938 C CA . GLY A 1 251 ? -16.533 -4.932 9.195 1.00 94.56 251 GLY A CA 1
ATOM 1939 C C . GLY A 1 251 ? -16.779 -4.641 7.711 1.00 94.56 251 GLY A C 1
ATOM 1940 O O . GLY A 1 251 ? -16.224 -5.326 6.854 1.00 94.56 251 GLY A O 1
ATOM 1941 N N . LYS A 1 252 ? -17.550 -3.593 7.391 1.00 95.12 252 LYS A N 1
ATOM 1942 C CA . LYS A 1 252 ? -17.742 -3.143 6.004 1.00 95.12 252 LYS A CA 1
ATOM 1943 C C . LYS A 1 252 ? -16.432 -2.663 5.379 1.00 95.12 252 LYS A C 1
ATOM 1945 O O . LYS A 1 252 ? -16.124 -3.047 4.257 1.00 95.12 252 LYS A O 1
ATOM 1950 N N . THR A 1 253 ? -15.649 -1.891 6.129 1.00 96.44 253 THR A N 1
ATOM 1951 C CA . THR A 1 253 ? -14.343 -1.388 5.675 1.00 96.44 253 THR A CA 1
ATOM 1952 C C . THR A 1 253 ? -13.395 -2.530 5.308 1.00 96.44 253 THR A C 1
ATOM 1954 O O . THR A 1 253 ? -12.687 -2.437 4.313 1.00 96.44 253 THR A O 1
ATOM 1957 N N . PHE A 1 254 ? -13.403 -3.637 6.057 1.00 94.94 254 PHE A N 1
ATOM 1958 C CA . PHE A 1 254 ? -12.586 -4.802 5.706 1.00 94.94 254 PHE A CA 1
ATOM 1959 C C . PHE A 1 254 ? -12.992 -5.457 4.389 1.00 94.94 254 PHE A C 1
ATOM 1961 O O . PHE A 1 254 ? -12.107 -5.844 3.635 1.00 94.94 254 PHE A O 1
ATOM 1968 N N . ASN A 1 255 ? -14.288 -5.523 4.071 1.00 93.12 255 ASN A N 1
ATOM 1969 C CA . ASN A 1 255 ? -14.724 -6.027 2.766 1.00 93.12 255 ASN A CA 1
ATOM 1970 C C . ASN A 1 255 ? -14.221 -5.133 1.621 1.00 93.12 255 ASN A C 1
ATOM 1972 O O . ASN A 1 255 ? -13.776 -5.650 0.599 1.00 93.12 255 ASN A O 1
ATOM 1976 N N . ASP A 1 256 ? -14.256 -3.810 1.807 1.00 95.94 256 ASP A N 1
ATOM 1977 C CA . ASP A 1 256 ? -13.754 -2.854 0.814 1.00 95.94 256 ASP A CA 1
ATOM 1978 C C . ASP A 1 256 ? -12.229 -2.995 0.633 1.00 95.94 256 ASP A C 1
ATOM 1980 O O . ASP A 1 256 ? -11.734 -2.984 -0.493 1.00 95.94 256 ASP A O 1
ATOM 1984 N N . ILE A 1 257 ? -11.474 -3.187 1.725 1.00 96.06 257 ILE A N 1
ATOM 1985 C CA . ILE A 1 257 ? -10.027 -3.439 1.648 1.00 96.06 257 ILE A CA 1
ATOM 1986 C C . ILE A 1 257 ? -9.752 -4.763 0.926 1.00 96.06 257 ILE A C 1
ATOM 1988 O O . ILE A 1 257 ? -8.914 -4.775 0.033 1.00 96.06 257 ILE A O 1
ATOM 1992 N N . SER A 1 258 ? -10.469 -5.847 1.244 1.00 95.88 258 SER A N 1
ATOM 1993 C CA . SER A 1 258 ? -10.309 -7.130 0.545 1.00 95.88 258 SER A CA 1
ATOM 1994 C C . SER A 1 258 ? -10.532 -7.001 -0.963 1.00 95.88 258 SER A C 1
ATOM 1996 O O . SER A 1 258 ? -9.713 -7.497 -1.730 1.00 95.88 258 SER A O 1
ATOM 1998 N N . ALA A 1 259 ? -11.582 -6.293 -1.391 1.00 95.50 259 ALA A N 1
ATOM 1999 C CA . ALA A 1 259 ? -11.843 -6.059 -2.812 1.00 95.50 259 ALA A CA 1
ATOM 2000 C C . ALA A 1 259 ? -10.696 -5.285 -3.490 1.00 95.50 259 ALA A C 1
ATOM 2002 O O . ALA A 1 259 ? -10.235 -5.672 -4.562 1.00 95.50 259 ALA A O 1
ATOM 2003 N N . ASN A 1 260 ? -10.179 -4.240 -2.836 1.00 96.44 260 ASN A N 1
ATOM 2004 C CA . ASN A 1 260 ? -9.038 -3.477 -3.348 1.00 96.44 260 ASN A CA 1
ATOM 2005 C C . ASN A 1 260 ? -7.755 -4.322 -3.412 1.00 96.44 260 ASN A C 1
ATOM 2007 O O . ASN A 1 260 ? -6.966 -4.172 -4.341 1.00 96.44 260 ASN A O 1
ATOM 2011 N N . THR A 1 261 ? -7.531 -5.215 -2.446 1.00 95.75 261 THR A N 1
ATOM 2012 C CA . THR A 1 261 ? -6.375 -6.123 -2.439 1.00 95.75 261 THR A CA 1
ATOM 2013 C C . THR A 1 261 ? -6.461 -7.162 -3.560 1.00 95.75 261 THR A C 1
ATOM 2015 O O . THR A 1 261 ? -5.448 -7.468 -4.193 1.00 95.75 261 THR A O 1
ATOM 2018 N N . GLU A 1 262 ? -7.658 -7.669 -3.870 1.00 93.44 262 GLU A N 1
ATOM 2019 C CA . GLU A 1 262 ? -7.879 -8.537 -5.034 1.00 93.44 262 GLU A CA 1
ATOM 2020 C C . GLU A 1 262 ? -7.588 -7.793 -6.350 1.00 93.44 262 GLU A C 1
ATOM 2022 O O . GLU A 1 262 ? -6.886 -8.321 -7.216 1.00 93.44 262 GLU A O 1
ATOM 2027 N N . GLU A 1 263 ? -8.050 -6.546 -6.482 1.00 95.69 263 GLU A N 1
ATOM 2028 C CA . GLU A 1 263 ? -7.776 -5.697 -7.650 1.00 95.69 263 GLU A CA 1
ATOM 2029 C C . GLU A 1 263 ? -6.279 -5.374 -7.800 1.00 95.69 263 GLU A C 1
ATOM 2031 O O . GLU A 1 263 ? -5.724 -5.469 -8.900 1.00 95.69 263 GLU A O 1
ATOM 2036 N N . GLN A 1 264 ? -5.592 -5.057 -6.698 1.00 93.44 264 GLN A N 1
ATOM 2037 C CA . GLN A 1 264 ? -4.140 -4.855 -6.684 1.00 93.44 264 GLN A CA 1
ATOM 2038 C C . GLN A 1 264 ? -3.393 -6.113 -7.129 1.00 93.44 264 GLN A C 1
ATOM 2040 O O . GLN A 1 264 ? -2.482 -6.026 -7.955 1.00 93.44 264 GLN A O 1
ATOM 2045 N N . THR A 1 265 ? -3.804 -7.287 -6.646 1.00 94.12 265 THR A N 1
ATOM 2046 C CA . THR A 1 265 ? -3.205 -8.565 -7.052 1.00 94.12 265 THR A CA 1
ATOM 2047 C C . THR A 1 265 ? -3.354 -8.787 -8.557 1.00 94.12 265 THR A C 1
ATOM 2049 O O . THR A 1 265 ? -2.372 -9.088 -9.238 1.00 94.12 265 THR A O 1
ATOM 2052 N N . ALA A 1 266 ? -4.555 -8.570 -9.101 1.00 94.75 266 ALA A N 1
ATOM 2053 C CA . ALA A 1 266 ? -4.817 -8.705 -10.533 1.00 94.75 266 ALA A CA 1
ATOM 2054 C C . ALA A 1 266 ? -3.975 -7.726 -11.372 1.00 94.75 266 ALA A C 1
ATOM 2056 O O . ALA A 1 266 ? -3.343 -8.125 -12.350 1.00 94.75 266 ALA A O 1
ATOM 2057 N N . THR A 1 267 ? -3.896 -6.464 -10.944 1.00 94.75 267 THR A N 1
ATOM 2058 C CA . THR A 1 267 ? -3.096 -5.424 -11.612 1.00 94.75 267 THR A CA 1
ATOM 2059 C C . THR A 1 267 ? -1.604 -5.767 -11.593 1.00 94.75 267 THR A C 1
ATOM 2061 O O . THR A 1 267 ? -0.901 -5.569 -12.582 1.00 94.75 267 THR A O 1
ATOM 2064 N N . THR A 1 268 ? -1.112 -6.337 -10.492 1.00 93.44 268 THR A N 1
ATOM 2065 C CA . THR A 1 268 ? 0.288 -6.768 -10.359 1.00 93.44 268 THR A CA 1
ATOM 2066 C C . THR A 1 268 ? 0.614 -7.916 -11.315 1.00 93.44 268 THR A C 1
ATOM 2068 O O . THR A 1 268 ? 1.675 -7.931 -11.940 1.00 93.44 268 THR A O 1
ATOM 2071 N N . GLN A 1 269 ? -0.312 -8.863 -11.486 1.00 91.88 269 GLN A N 1
ATOM 2072 C CA . GLN A 1 269 ? -0.164 -9.957 -12.450 1.00 91.88 269 GLN A CA 1
ATOM 2073 C C . GLN A 1 269 ? -0.164 -9.453 -13.898 1.00 91.88 269 GLN A C 1
ATOM 2075 O O . GLN A 1 269 ? 0.650 -9.904 -14.705 1.00 91.88 269 GLN A O 1
ATOM 2080 N N . GLU A 1 270 ? -1.036 -8.498 -14.230 1.00 94.75 270 GLU A N 1
ATOM 2081 C CA . GLU A 1 270 ? -1.046 -7.854 -15.547 1.00 94.75 270 GLU A CA 1
ATOM 2082 C C . GLU A 1 270 ? 0.267 -7.104 -15.807 1.00 94.75 270 GLU A C 1
ATOM 2084 O O . GLU A 1 270 ? 0.875 -7.247 -16.869 1.00 94.75 270 GLU A O 1
ATOM 2089 N N . MET A 1 271 ? 0.758 -6.368 -14.810 1.00 93.25 271 MET A N 1
ATOM 2090 C CA . MET A 1 271 ? 2.042 -5.676 -14.863 1.00 93.25 271 MET A CA 1
ATOM 2091 C C . MET A 1 271 ? 3.203 -6.646 -15.108 1.00 93.25 271 MET A C 1
ATOM 2093 O O . MET A 1 271 ? 4.038 -6.377 -15.969 1.00 93.25 271 MET A O 1
ATOM 2097 N N . ALA A 1 272 ? 3.236 -7.794 -14.426 1.00 91.88 272 ALA A N 1
ATOM 2098 C CA . ALA A 1 272 ? 4.243 -8.825 -14.668 1.00 91.88 272 ALA A CA 1
ATOM 2099 C C . ALA A 1 272 ? 4.203 -9.342 -16.120 1.00 91.88 272 ALA A C 1
ATOM 2101 O O . ALA A 1 272 ? 5.251 -9.493 -16.751 1.00 91.88 272 ALA A O 1
ATOM 2102 N N . GLY A 1 273 ? 3.006 -9.548 -16.678 1.00 92.88 273 GLY A N 1
ATOM 2103 C CA . GLY A 1 273 ? 2.828 -9.911 -18.088 1.00 92.88 273 GLY A CA 1
ATOM 2104 C C . GLY A 1 273 ? 3.344 -8.835 -19.048 1.00 92.88 273 GLY A C 1
ATOM 2105 O O . GLY A 1 273 ? 4.116 -9.135 -19.960 1.00 92.88 273 GLY A O 1
ATOM 2106 N N . ASN A 1 274 ? 2.993 -7.571 -18.801 1.00 94.50 274 ASN A N 1
ATOM 2107 C CA . ASN A 1 274 ? 3.456 -6.435 -19.600 1.00 94.50 274 ASN A CA 1
ATOM 2108 C C . ASN A 1 274 ? 4.984 -6.286 -19.549 1.00 94.50 274 ASN A C 1
ATOM 2110 O O . ASN A 1 274 ? 5.609 -5.988 -20.564 1.00 94.50 274 ASN A O 1
ATOM 2114 N N . LEU A 1 275 ? 5.612 -6.537 -18.398 1.00 94.69 275 LEU A N 1
ATOM 2115 C CA . LEU A 1 275 ? 7.070 -6.498 -18.262 1.00 94.69 275 LEU A CA 1
ATOM 2116 C C . LEU A 1 275 ? 7.761 -7.616 -19.040 1.00 94.69 275 LEU A C 1
ATOM 2118 O O . LEU A 1 275 ? 8.806 -7.370 -19.641 1.00 94.69 275 LEU A O 1
ATOM 2122 N N . MET A 1 276 ? 7.178 -8.819 -19.081 1.00 92.19 276 MET A N 1
ATOM 2123 C CA . MET A 1 276 ? 7.686 -9.896 -19.936 1.00 92.19 276 MET A CA 1
ATOM 2124 C C . MET A 1 276 ? 7.645 -9.496 -21.413 1.00 92.19 276 MET A C 1
ATOM 2126 O O . MET A 1 276 ? 8.632 -9.699 -22.122 1.00 92.19 276 MET A O 1
ATOM 2130 N N . GLU A 1 277 ? 6.546 -8.882 -21.866 1.00 95.62 277 GLU A N 1
ATOM 2131 C CA . GLU A 1 277 ? 6.445 -8.389 -23.241 1.00 95.62 277 GLU A CA 1
ATOM 2132 C C . GLU A 1 277 ? 7.470 -7.281 -23.515 1.00 95.62 277 GLU A C 1
ATOM 2134 O O . GLU A 1 277 ? 8.188 -7.353 -24.512 1.00 95.62 277 GLU A O 1
ATOM 2139 N N . ILE A 1 278 ? 7.598 -6.284 -22.633 1.00 95.06 278 ILE A N 1
ATOM 2140 C CA . ILE A 1 278 ? 8.576 -5.200 -22.803 1.00 95.06 278 ILE A CA 1
ATOM 2141 C C . ILE A 1 278 ? 9.992 -5.772 -22.876 1.00 95.06 278 ILE A C 1
ATOM 2143 O O . ILE A 1 278 ? 10.733 -5.402 -23.781 1.00 95.06 278 ILE A O 1
ATOM 2147 N N . ASN A 1 279 ? 10.354 -6.711 -22.000 1.00 92.69 279 ASN A N 1
ATOM 2148 C CA . ASN A 1 279 ? 11.677 -7.329 -22.020 1.00 92.69 279 ASN A CA 1
ATOM 2149 C C . ASN A 1 279 ? 11.951 -8.063 -23.349 1.00 92.69 279 ASN A C 1
ATOM 2151 O O . ASN A 1 279 ? 13.026 -7.924 -23.937 1.00 92.69 279 ASN A O 1
ATOM 2155 N N . GLU A 1 280 ? 10.960 -8.790 -23.882 1.00 93.94 280 GLU A N 1
ATOM 2156 C CA . GLU A 1 280 ? 11.061 -9.420 -25.204 1.00 93.94 280 GLU A CA 1
ATOM 2157 C C . GLU A 1 280 ? 11.254 -8.374 -26.316 1.00 93.94 280 GLU A C 1
ATOM 2159 O O . GLU A 1 280 ? 12.109 -8.540 -27.194 1.00 93.94 280 GLU A O 1
ATOM 2164 N N . LYS A 1 281 ? 10.501 -7.266 -26.272 1.00 94.88 281 LYS A N 1
ATOM 2165 C CA . LYS A 1 281 ? 10.626 -6.164 -27.239 1.00 94.88 281 LYS A CA 1
ATOM 2166 C C . LYS A 1 281 ? 11.978 -5.463 -27.138 1.00 94.88 281 LYS A C 1
ATOM 2168 O O . LYS A 1 281 ? 12.567 -5.190 -28.179 1.00 94.88 281 LYS A O 1
ATOM 2173 N N . THR A 1 282 ? 12.492 -5.214 -25.937 1.00 94.31 282 THR A N 1
ATOM 2174 C CA . THR A 1 282 ? 13.810 -4.608 -25.697 1.00 94.31 282 THR A CA 1
ATOM 2175 C C . THR A 1 282 ? 14.923 -5.507 -26.240 1.00 94.31 282 THR A C 1
ATOM 2177 O O . THR A 1 282 ? 15.799 -5.037 -26.969 1.00 94.31 282 THR A O 1
ATOM 2180 N N . ALA A 1 283 ? 14.849 -6.823 -26.011 1.00 91.81 283 ALA A N 1
ATOM 2181 C CA . ALA A 1 283 ? 15.800 -7.779 -26.582 1.00 91.81 283 ALA A CA 1
ATOM 2182 C C . ALA A 1 283 ? 15.745 -7.822 -28.123 1.00 91.81 283 ALA A C 1
ATOM 2184 O O . ALA A 1 283 ? 16.784 -7.854 -28.794 1.00 91.81 283 ALA A O 1
ATOM 2185 N N . ALA A 1 284 ? 14.541 -7.797 -28.704 1.00 94.88 284 ALA A N 1
ATOM 2186 C CA . ALA A 1 284 ? 14.361 -7.732 -30.153 1.00 94.88 284 ALA A CA 1
ATOM 2187 C C . ALA A 1 284 ? 14.897 -6.415 -30.741 1.00 94.88 284 ALA A C 1
ATOM 2189 O O . ALA A 1 284 ? 15.603 -6.438 -31.752 1.00 94.88 284 ALA A O 1
ATOM 2190 N N . LEU A 1 285 ? 14.627 -5.287 -30.078 1.00 94.88 285 LEU A N 1
ATOM 2191 C CA . LEU A 1 285 ? 15.092 -3.960 -30.471 1.00 94.88 285 LEU A CA 1
ATOM 2192 C C . LEU A 1 285 ? 16.621 -3.885 -30.473 1.00 94.88 285 LEU A C 1
ATOM 2194 O O . LEU A 1 285 ? 17.199 -3.450 -31.468 1.00 94.88 285 LEU A O 1
ATOM 2198 N N . LYS A 1 286 ? 17.287 -4.404 -29.433 1.00 93.00 286 LYS A N 1
ATOM 2199 C CA . LYS A 1 286 ? 18.756 -4.488 -29.371 1.00 93.00 286 LYS A CA 1
ATOM 2200 C C . LYS A 1 286 ? 19.331 -5.208 -30.591 1.00 93.00 286 LYS A C 1
ATOM 2202 O O . LYS A 1 286 ? 20.240 -4.710 -31.255 1.00 93.00 286 LYS A O 1
ATOM 2207 N N . LYS A 1 287 ? 18.747 -6.355 -30.949 1.00 93.69 287 LYS A N 1
ATOM 2208 C CA . LYS A 1 287 ? 19.148 -7.128 -32.133 1.00 93.69 287 LYS A CA 1
ATOM 2209 C C . LYS A 1 287 ? 18.918 -6.361 -33.440 1.00 93.69 287 LYS A C 1
ATOM 2211 O O . LYS A 1 287 ? 19.735 -6.456 -34.361 1.00 93.69 287 LYS A O 1
ATOM 2216 N N . ASP A 1 288 ? 17.820 -5.618 -33.545 1.00 95.31 288 ASP A N 1
ATOM 2217 C CA . ASP A 1 288 ? 17.523 -4.798 -34.718 1.00 95.31 288 ASP A CA 1
ATOM 2218 C C . ASP A 1 288 ? 18.471 -3.602 -34.852 1.00 95.31 288 ASP A C 1
ATOM 2220 O O . ASP A 1 288 ? 18.925 -3.318 -35.966 1.00 95.31 288 ASP A O 1
ATOM 2224 N N . ILE A 1 289 ? 18.853 -2.966 -33.742 1.00 93.75 289 ILE A N 1
ATOM 2225 C CA . ILE A 1 289 ? 19.863 -1.901 -33.713 1.00 93.75 289 ILE A CA 1
ATOM 2226 C C . ILE A 1 289 ? 21.222 -2.446 -34.160 1.00 93.75 289 ILE A C 1
ATOM 2228 O O . ILE A 1 289 ? 21.838 -1.876 -35.061 1.00 93.75 289 ILE A O 1
ATOM 2232 N N . GLU A 1 290 ? 21.662 -3.593 -33.632 1.00 91.31 290 GLU A N 1
ATOM 2233 C CA . GLU A 1 290 ? 22.912 -4.235 -34.063 1.00 91.31 290 GLU A CA 1
ATOM 2234 C C . GLU A 1 290 ? 22.906 -4.578 -35.560 1.00 91.31 290 GLU A C 1
ATOM 2236 O O . GLU A 1 290 ? 23.896 -4.378 -36.273 1.00 91.31 290 GLU A O 1
ATOM 2241 N N . ARG A 1 291 ? 21.789 -5.116 -36.068 1.00 93.75 291 ARG A N 1
ATOM 2242 C CA . ARG A 1 291 ? 21.637 -5.440 -37.493 1.00 93.75 291 ARG A CA 1
ATOM 2243 C C . ARG A 1 291 ? 21.702 -4.180 -38.352 1.00 93.75 291 ARG A C 1
ATOM 2245 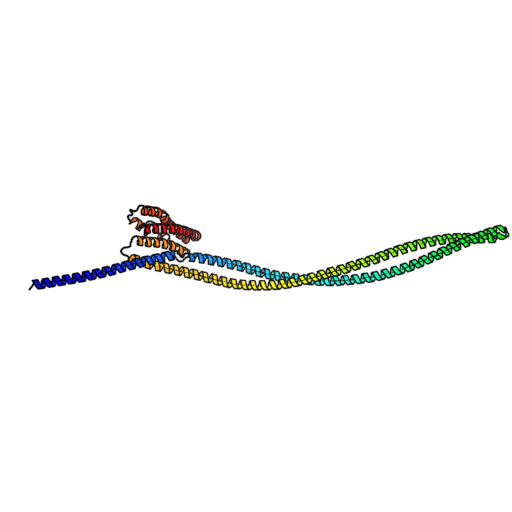O O . ARG A 1 291 ? 22.351 -4.197 -39.399 1.00 93.75 291 ARG A O 1
ATOM 2252 N N . THR A 1 292 ? 21.053 -3.112 -37.906 1.00 92.94 292 THR A N 1
ATOM 2253 C CA . THR A 1 292 ? 21.028 -1.814 -38.584 1.00 92.94 292 THR A CA 1
ATOM 2254 C C . THR A 1 292 ? 22.420 -1.190 -38.604 1.00 92.94 292 THR A C 1
ATOM 2256 O O . THR A 1 292 ? 22.910 -0.844 -39.677 1.00 92.94 292 THR A O 1
ATOM 2259 N N . GLY A 1 293 ? 23.118 -1.161 -37.466 1.00 91.75 293 GLY A N 1
ATOM 2260 C CA . GLY A 1 293 ? 24.499 -0.687 -37.366 1.00 91.75 293 GLY A CA 1
ATOM 2261 C C . GLY A 1 293 ? 25.450 -1.438 -38.300 1.00 91.75 293 GLY A C 1
ATOM 2262 O O . GLY A 1 293 ? 26.165 -0.819 -39.087 1.00 91.75 293 GLY A O 1
ATOM 2263 N N . LYS A 1 294 ? 25.386 -2.778 -38.320 1.00 91.94 294 LYS A N 1
ATOM 2264 C CA . LYS A 1 294 ? 26.170 -3.607 -39.258 1.00 91.94 294 LYS A CA 1
ATOM 2265 C C . LYS A 1 294 ? 25.836 -3.320 -40.724 1.00 91.94 294 LYS A C 1
ATOM 2267 O O . LYS A 1 294 ? 26.721 -3.406 -41.575 1.00 91.94 294 LYS A O 1
ATOM 2272 N N . ALA A 1 295 ? 24.576 -3.024 -41.045 1.00 92.25 295 ALA A N 1
ATOM 2273 C CA . ALA A 1 295 ? 24.169 -2.676 -42.404 1.00 92.25 295 ALA A CA 1
ATOM 2274 C C . ALA A 1 295 ? 24.738 -1.313 -42.827 1.00 92.25 295 ALA A C 1
ATOM 2276 O O . ALA A 1 295 ? 25.365 -1.236 -43.883 1.00 92.25 295 ALA A O 1
ATOM 2277 N N . PHE A 1 296 ? 24.609 -0.281 -41.986 1.00 91.44 296 PHE A N 1
ATOM 2278 C CA . PHE A 1 296 ? 25.215 1.036 -42.223 1.00 91.44 296 PHE A CA 1
ATOM 2279 C C . PHE A 1 296 ? 26.729 0.940 -42.388 1.00 91.44 296 PHE A C 1
ATOM 2281 O O . PHE A 1 296 ? 27.284 1.493 -43.337 1.00 91.44 296 PHE A O 1
ATOM 2288 N N . TYR A 1 297 ? 27.388 0.158 -41.534 1.00 92.06 297 TYR A N 1
ATOM 2289 C CA . TYR A 1 297 ? 28.816 -0.099 -41.646 1.00 92.06 297 TYR A CA 1
ATOM 2290 C C . TYR A 1 297 ? 29.194 -0.717 -43.001 1.00 92.06 297 TYR A C 1
ATOM 2292 O O . TYR A 1 297 ? 30.071 -0.205 -43.697 1.00 92.06 297 TYR A O 1
ATOM 2300 N N . LYS A 1 298 ? 28.496 -1.774 -43.436 1.00 92.44 298 LYS A N 1
ATOM 2301 C CA . LYS A 1 298 ? 28.741 -2.407 -44.744 1.00 92.44 298 LYS A CA 1
ATOM 2302 C C . LYS A 1 298 ? 28.508 -1.450 -45.909 1.00 92.44 298 LYS A C 1
ATOM 2304 O O . LYS A 1 298 ? 29.328 -1.410 -46.820 1.00 92.44 298 LYS A O 1
ATOM 2309 N N . ILE A 1 299 ? 27.426 -0.672 -45.873 1.00 92.56 299 ILE A N 1
ATOM 2310 C CA . ILE A 1 299 ? 27.146 0.339 -46.899 1.00 92.56 299 ILE A CA 1
ATOM 2311 C C . ILE A 1 299 ? 28.289 1.357 -46.938 1.00 92.56 299 ILE A C 1
ATOM 2313 O O . ILE A 1 299 ? 28.756 1.684 -48.022 1.00 92.56 299 ILE A O 1
ATOM 2317 N N . SER A 1 300 ? 28.804 1.786 -45.779 1.00 92.56 300 SER A N 1
ATOM 2318 C CA . SER A 1 300 ? 29.885 2.776 -45.718 1.00 92.56 300 SER A CA 1
ATOM 2319 C C . SER A 1 300 ? 31.166 2.267 -46.380 1.00 92.56 300 SER A C 1
ATOM 2321 O O . SER A 1 300 ? 31.823 3.022 -47.087 1.00 92.56 300 SER A O 1
ATOM 2323 N N . LYS A 1 301 ? 31.478 0.971 -46.231 1.00 92.06 301 LYS A N 1
ATOM 2324 C CA . LYS A 1 301 ? 32.620 0.331 -46.898 1.00 92.06 301 LYS A CA 1
ATOM 2325 C C . LYS A 1 301 ? 32.437 0.278 -48.409 1.00 92.06 301 LYS A C 1
ATOM 2327 O O . LYS A 1 301 ? 33.355 0.635 -49.130 1.00 92.06 301 LYS A O 1
ATOM 2332 N N . VAL A 1 302 ? 31.248 -0.096 -48.883 1.00 94.00 302 VAL A N 1
ATOM 2333 C CA . VAL A 1 302 ? 30.951 -0.128 -50.324 1.00 94.00 302 VAL A CA 1
ATOM 2334 C C . VAL A 1 302 ? 31.003 1.277 -50.932 1.00 94.00 302 VAL A C 1
ATOM 2336 O O . VAL A 1 302 ? 31.559 1.459 -52.010 1.00 94.00 302 VAL A O 1
ATOM 2339 N N . VAL A 1 303 ? 30.457 2.286 -50.246 1.00 93.50 303 VAL A N 1
ATOM 2340 C CA . VAL A 1 303 ? 30.530 3.686 -50.693 1.00 93.50 303 VAL A CA 1
ATOM 2341 C C . VAL A 1 303 ? 31.984 4.158 -50.748 1.00 93.50 303 VAL A C 1
ATOM 2343 O O . VAL A 1 303 ? 32.373 4.772 -51.739 1.00 93.50 303 VAL A O 1
ATOM 2346 N N . ASP A 1 304 ? 32.796 3.833 -49.737 1.00 92.56 304 ASP A N 1
ATOM 2347 C CA . ASP A 1 304 ? 34.226 4.161 -49.710 1.00 92.56 304 ASP A CA 1
ATOM 2348 C C . ASP A 1 304 ? 35.008 3.461 -50.838 1.00 92.56 304 ASP A C 1
ATOM 2350 O O . ASP A 1 304 ? 35.804 4.097 -51.525 1.00 92.56 304 ASP A O 1
ATOM 2354 N N . GLU A 1 305 ? 34.727 2.184 -51.115 1.00 92.19 305 GLU A N 1
ATOM 2355 C CA . GLU A 1 305 ? 35.321 1.439 -52.234 1.00 92.19 305 GLU A CA 1
ATOM 2356 C C . GLU A 1 305 ? 35.005 2.089 -53.591 1.00 92.19 305 GLU A C 1
ATOM 2358 O O . GLU A 1 305 ? 35.913 2.344 -54.384 1.00 92.19 305 GLU A O 1
ATOM 2363 N N . ILE A 1 306 ? 33.735 2.421 -53.856 1.00 91.00 306 ILE A N 1
ATOM 2364 C CA . ILE A 1 306 ? 33.329 3.079 -55.111 1.00 91.00 306 ILE A CA 1
ATOM 2365 C C . ILE A 1 306 ? 33.952 4.477 -55.209 1.00 91.00 306 ILE A C 1
ATOM 2367 O O . ILE A 1 306 ? 34.370 4.896 -56.287 1.00 91.00 306 ILE A O 1
ATOM 2371 N N . ARG A 1 307 ? 34.048 5.199 -54.089 1.00 91.00 307 ARG A N 1
ATOM 2372 C CA . ARG A 1 307 ? 34.665 6.528 -54.012 1.00 91.00 307 ARG A CA 1
ATOM 2373 C C . ARG A 1 307 ? 36.148 6.484 -54.372 1.00 91.00 307 ARG A C 1
ATOM 2375 O O . ARG A 1 307 ? 36.600 7.338 -55.129 1.00 91.00 307 ARG A O 1
ATOM 2382 N N . LEU A 1 308 ? 36.890 5.491 -53.877 1.00 89.06 308 LEU A N 1
ATOM 2383 C CA . LEU A 1 308 ? 38.299 5.296 -54.226 1.00 89.06 308 LEU A CA 1
ATOM 2384 C C . LEU A 1 308 ? 38.473 4.953 -55.712 1.00 89.06 308 LEU A C 1
ATOM 2386 O O . LEU A 1 308 ? 39.324 5.551 -56.366 1.00 89.06 308 LEU A O 1
ATOM 2390 N N . LEU A 1 309 ? 37.621 4.089 -56.274 1.00 88.56 309 LEU A N 1
ATOM 2391 C CA . LEU A 1 309 ? 37.630 3.793 -57.714 1.00 88.56 309 LEU A CA 1
ATOM 2392 C C . LEU A 1 309 ? 37.321 5.039 -58.561 1.00 88.56 309 LEU A C 1
ATOM 2394 O O . LEU A 1 309 ? 38.012 5.319 -59.537 1.00 88.56 309 LEU A O 1
ATOM 2398 N N . ALA A 1 310 ? 36.312 5.825 -58.173 1.00 87.88 310 ALA A N 1
ATOM 2399 C CA . ALA A 1 310 ? 35.965 7.071 -58.856 1.00 87.88 310 ALA A CA 1
ATOM 2400 C C . ALA A 1 310 ? 37.101 8.104 -58.779 1.00 87.88 310 ALA A C 1
ATOM 2402 O O . ALA A 1 310 ? 37.332 8.838 -59.740 1.00 87.88 310 ALA A O 1
ATOM 2403 N N . TYR A 1 311 ? 37.825 8.143 -57.657 1.00 87.12 311 TYR A N 1
ATOM 2404 C CA . TYR A 1 311 ? 39.012 8.975 -57.494 1.00 87.12 311 TYR A CA 1
ATOM 2405 C C . TYR A 1 311 ? 40.140 8.558 -58.450 1.00 87.12 311 TYR A 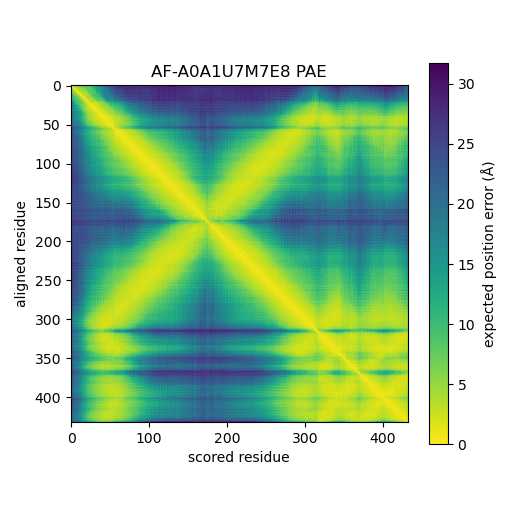C 1
ATOM 2407 O O . TYR A 1 311 ? 40.729 9.424 -59.090 1.00 87.12 311 TYR A O 1
ATOM 2415 N N . GLU A 1 312 ? 40.409 7.257 -58.593 1.00 85.56 312 GLU A N 1
ATOM 2416 C CA . GLU A 1 312 ? 41.435 6.732 -59.510 1.00 85.56 312 GLU A CA 1
ATOM 2417 C C . GLU A 1 312 ? 41.116 6.997 -60.990 1.00 85.56 312 GLU A C 1
ATOM 2419 O O . GLU A 1 312 ? 42.028 7.220 -61.784 1.00 85.56 312 GLU A O 1
ATOM 2424 N N . GLU A 1 313 ? 39.835 7.023 -61.374 1.00 83.44 313 GLU A N 1
ATOM 2425 C CA . GLU A 1 313 ? 39.430 7.358 -62.746 1.00 83.44 313 GLU A CA 1
ATOM 2426 C C . GLU A 1 313 ? 39.493 8.867 -63.069 1.00 83.44 313 GLU A C 1
ATOM 2428 O O . GLU A 1 313 ? 39.286 9.257 -64.224 1.00 83.44 313 GLU A O 1
ATOM 2433 N N . CYS A 1 314 ? 39.757 9.732 -62.084 1.00 81.75 314 CYS A N 1
ATOM 2434 C CA . CYS A 1 314 ? 39.868 11.177 -62.281 1.00 81.75 314 CYS A CA 1
ATOM 2435 C C . CYS A 1 314 ? 41.334 11.599 -62.492 1.00 81.75 314 CYS A C 1
ATOM 2437 O O . CYS A 1 314 ? 42.087 11.758 -61.537 1.00 81.75 314 CYS A O 1
ATOM 2439 N N . ASN A 1 315 ? 41.730 11.865 -63.743 1.00 70.12 315 ASN A N 1
ATOM 2440 C CA . ASN A 1 315 ? 43.109 12.261 -64.084 1.00 70.12 315 ASN A CA 1
ATOM 2441 C C . ASN A 1 315 ? 43.519 13.647 -63.549 1.00 70.12 315 ASN A C 1
ATOM 2443 O O . ASN A 1 315 ? 44.678 13.872 -63.211 1.00 70.12 315 ASN A O 1
ATOM 2447 N N . LEU A 1 316 ? 42.578 14.593 -63.510 1.00 76.44 316 LEU A N 1
ATOM 2448 C CA . LEU A 1 316 ? 42.778 15.968 -63.052 1.00 76.44 316 LEU A CA 1
ATOM 2449 C C . LEU A 1 316 ? 41.591 16.348 -62.170 1.00 76.44 316 LEU A C 1
ATOM 2451 O O . LEU A 1 316 ? 40.442 16.268 -62.600 1.00 76.44 316 LEU A O 1
ATOM 2455 N N . LEU A 1 317 ? 41.867 16.760 -60.936 1.00 80.69 317 LEU A N 1
ATOM 2456 C CA . LEU A 1 317 ? 40.858 17.226 -59.988 1.00 80.69 317 LEU A CA 1
ATOM 2457 C C . LEU A 1 317 ? 41.072 18.708 -59.707 1.00 80.69 317 LEU A C 1
ATOM 2459 O O . LEU A 1 317 ? 42.199 19.138 -59.461 1.00 80.69 317 LEU A O 1
ATOM 2463 N N . ASP A 1 318 ? 39.982 19.473 -59.704 1.00 83.25 318 ASP A N 1
ATOM 2464 C CA . ASP A 1 318 ? 40.013 20.844 -59.204 1.00 83.25 318 ASP A CA 1
ATOM 2465 C C . ASP A 1 318 ? 40.388 20.857 -57.713 1.00 83.25 318 ASP A C 1
ATOM 2467 O O . ASP A 1 318 ? 40.034 19.946 -56.955 1.00 83.25 318 ASP A O 1
ATOM 2471 N N . LYS A 1 319 ? 41.076 21.913 -57.271 1.00 85.25 319 LYS A N 1
ATOM 2472 C CA . LYS A 1 319 ? 41.563 22.032 -55.892 1.00 85.25 319 LYS A CA 1
ATOM 2473 C C . LYS A 1 319 ? 40.424 21.954 -54.871 1.00 85.25 319 LYS A C 1
ATOM 2475 O O . LYS A 1 319 ? 40.599 21.378 -53.800 1.00 85.25 319 LYS A O 1
ATOM 2480 N N . LYS A 1 320 ? 39.228 22.449 -55.217 1.00 85.88 320 LYS A N 1
ATOM 2481 C CA . LYS A 1 320 ? 38.035 22.331 -54.360 1.00 85.88 320 LYS A CA 1
ATOM 2482 C C . LYS A 1 320 ? 37.588 20.889 -54.168 1.00 85.88 320 LYS A C 1
ATOM 2484 O O . LYS A 1 320 ? 37.157 20.533 -53.076 1.00 85.88 320 LYS A O 1
ATOM 2489 N N . VAL A 1 321 ? 37.688 20.070 -55.214 1.00 84.94 321 VAL A N 1
ATOM 2490 C CA . VAL A 1 321 ? 37.330 18.647 -55.162 1.00 84.94 321 VAL A CA 1
ATOM 2491 C C . VAL A 1 321 ? 38.395 17.860 -54.398 1.00 84.94 321 VAL A C 1
ATOM 2493 O O . VAL A 1 321 ? 38.056 16.976 -53.619 1.00 84.94 321 VAL A O 1
ATOM 2496 N N . GLN A 1 322 ? 39.674 18.226 -54.532 1.00 87.69 322 GLN A N 1
ATOM 2497 C CA . GLN A 1 322 ? 40.758 17.635 -53.738 1.00 87.69 322 GLN A CA 1
ATOM 2498 C C . GLN A 1 322 ? 40.565 17.868 -52.230 1.00 87.69 322 GLN A C 1
ATOM 2500 O O . GLN A 1 322 ? 40.753 16.937 -51.445 1.00 87.69 322 GLN A O 1
ATOM 2505 N N . ILE A 1 323 ? 40.119 19.064 -51.823 1.00 88.94 323 ILE A N 1
ATOM 2506 C CA . ILE A 1 323 ? 39.773 19.340 -50.419 1.00 88.94 323 ILE A CA 1
ATOM 2507 C C . ILE A 1 323 ? 38.598 18.471 -49.949 1.00 88.94 323 ILE A C 1
ATOM 2509 O O . ILE A 1 323 ? 38.666 17.923 -48.852 1.00 88.94 323 ILE A O 1
ATOM 2513 N N . GLU A 1 324 ? 37.551 18.286 -50.758 1.00 87.69 324 GLU A N 1
ATOM 2514 C CA . GLU A 1 324 ? 36.414 17.417 -50.392 1.00 87.69 324 GLU A CA 1
ATOM 2515 C C . GLU A 1 324 ? 36.816 15.953 -50.185 1.00 87.69 324 GLU A C 1
ATOM 2517 O O . GLU A 1 324 ? 36.325 15.288 -49.267 1.00 87.69 324 GLU A O 1
ATOM 2522 N N . VAL A 1 325 ? 37.753 15.453 -50.993 1.00 89.44 325 VAL A N 1
ATOM 2523 C CA . VAL A 1 325 ? 38.331 14.116 -50.798 1.00 89.44 325 VAL A CA 1
ATOM 2524 C C . VAL A 1 325 ? 39.088 14.052 -49.467 1.00 89.44 325 VAL A C 1
ATOM 2526 O O . VAL A 1 325 ? 38.912 13.094 -48.716 1.00 89.44 325 VAL A O 1
ATOM 2529 N N . CYS A 1 326 ? 39.869 15.085 -49.128 1.00 90.75 326 CYS A N 1
ATOM 2530 C CA . CYS A 1 326 ? 40.595 15.153 -47.855 1.00 90.75 326 CYS A CA 1
ATOM 2531 C C . CYS A 1 326 ? 39.653 15.214 -46.642 1.00 90.75 326 CYS A C 1
ATOM 2533 O O . CYS A 1 326 ? 39.868 14.492 -45.670 1.00 90.75 326 CYS A O 1
ATOM 2535 N N . ILE A 1 327 ? 38.590 16.026 -46.704 1.00 91.19 327 ILE A N 1
ATOM 2536 C CA . ILE A 1 327 ? 37.543 16.086 -45.668 1.00 91.19 327 ILE A CA 1
ATOM 2537 C C . ILE A 1 327 ? 36.950 14.692 -45.444 1.00 91.19 327 ILE A C 1
ATOM 2539 O O . ILE A 1 327 ? 36.854 14.223 -44.311 1.00 91.19 327 ILE A O 1
ATOM 2543 N N . SER A 1 328 ? 36.593 14.010 -46.531 1.00 91.19 328 SER A N 1
ATOM 2544 C CA . SER A 1 328 ? 35.960 12.694 -46.464 1.00 91.19 328 SER A CA 1
ATOM 2545 C C . SER A 1 328 ? 36.908 11.632 -45.889 1.00 91.19 328 SER A C 1
ATOM 2547 O O . SER A 1 328 ? 36.488 10.825 -45.065 1.00 91.19 328 SER A O 1
ATOM 2549 N N . ASP A 1 329 ? 38.201 11.670 -46.234 1.00 90.06 329 ASP A N 1
ATOM 2550 C CA . ASP A 1 329 ? 39.225 10.788 -45.649 1.00 90.06 329 ASP A CA 1
ATOM 2551 C C . ASP A 1 329 ? 39.395 10.988 -44.135 1.00 90.06 329 ASP A C 1
ATOM 2553 O O . ASP A 1 329 ? 39.574 10.011 -43.403 1.00 90.06 329 ASP A O 1
ATOM 2557 N N . HIS A 1 330 ? 39.295 12.227 -43.645 1.00 88.06 330 HIS A N 1
ATOM 2558 C CA . HIS A 1 330 ? 39.314 12.503 -42.206 1.00 88.06 330 HIS A CA 1
ATOM 2559 C C . HIS A 1 330 ? 38.079 11.959 -41.490 1.00 88.06 330 HIS A C 1
ATOM 2561 O O . HIS A 1 330 ? 38.216 11.277 -40.471 1.00 88.06 330 HIS A O 1
ATOM 2567 N N . LEU A 1 331 ? 36.887 12.187 -42.044 1.00 90.38 331 LEU A N 1
ATOM 2568 C CA . LEU A 1 331 ? 35.650 11.671 -41.457 1.00 90.38 331 LEU A CA 1
ATOM 2569 C C . LEU A 1 331 ? 35.592 10.138 -41.462 1.00 90.38 331 LEU A C 1
ATOM 2571 O O . LEU A 1 331 ? 35.092 9.546 -40.507 1.00 90.38 331 LEU A O 1
ATOM 2575 N N . ILE A 1 332 ? 36.161 9.472 -42.474 1.00 90.75 3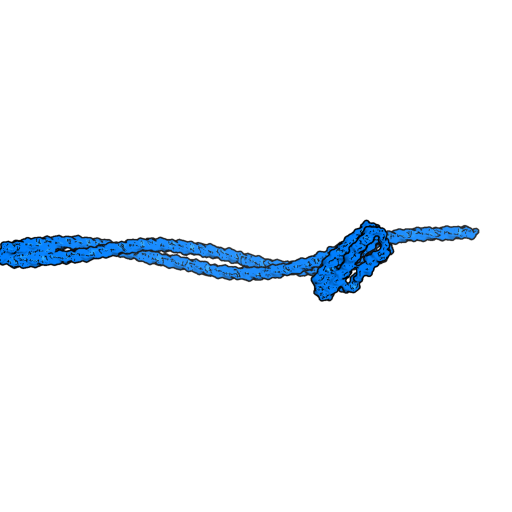32 ILE A N 1
ATOM 2576 C CA . ILE A 1 332 ? 36.284 8.007 -42.477 1.00 90.75 332 ILE A CA 1
ATOM 2577 C C . ILE A 1 332 ? 37.108 7.517 -41.292 1.00 90.75 332 ILE A C 1
ATOM 2579 O O . ILE A 1 332 ? 36.767 6.494 -40.706 1.00 90.75 332 ILE A O 1
ATOM 2583 N N . TRP A 1 333 ? 38.199 8.195 -40.930 1.00 90.56 333 TRP A N 1
ATOM 2584 C CA . TRP A 1 333 ? 39.018 7.764 -39.795 1.00 90.56 333 TRP A CA 1
ATOM 2585 C C . TRP A 1 333 ? 38.248 7.812 -38.480 1.00 90.56 333 TRP A C 1
ATOM 2587 O O . TRP A 1 333 ? 38.278 6.837 -37.729 1.00 90.56 333 TRP A O 1
ATOM 2597 N N . ARG A 1 334 ? 37.498 8.893 -38.246 1.00 91.56 334 ARG A N 1
ATOM 2598 C CA . ARG A 1 334 ? 36.554 8.995 -37.126 1.00 91.56 334 ARG A CA 1
ATOM 2599 C C . ARG A 1 334 ? 35.531 7.857 -37.165 1.00 91.56 334 ARG A C 1
ATOM 2601 O O . ARG A 1 334 ? 35.386 7.116 -36.196 1.00 91.56 334 ARG A O 1
ATOM 2608 N N . TRP A 1 335 ? 34.891 7.649 -38.315 1.00 92.50 335 TRP A N 1
ATOM 2609 C CA . TRP A 1 335 ? 33.893 6.597 -38.520 1.00 92.50 335 TRP A CA 1
ATOM 2610 C C . TRP A 1 335 ? 34.446 5.188 -38.275 1.00 92.50 335 TRP A C 1
ATOM 2612 O O . TRP A 1 335 ? 33.771 4.345 -37.688 1.00 92.50 335 TRP A O 1
ATOM 2622 N N . LYS A 1 336 ? 35.694 4.916 -38.663 1.00 92.44 336 LYS A N 1
ATOM 2623 C CA . LYS A 1 336 ? 36.378 3.650 -38.374 1.00 92.44 336 LYS A CA 1
ATOM 2624 C C . LYS A 1 336 ? 36.542 3.437 -36.868 1.00 92.44 336 LYS A C 1
ATOM 2626 O O . LYS A 1 336 ? 36.267 2.339 -36.389 1.00 92.44 336 LYS A O 1
ATOM 2631 N N . VAL A 1 337 ? 36.965 4.462 -36.122 1.00 93.12 337 VAL A N 1
ATOM 2632 C CA . VAL A 1 337 ? 37.102 4.389 -34.655 1.00 93.12 337 VAL A CA 1
ATOM 2633 C C . VAL A 1 337 ? 35.736 4.178 -33.995 1.00 93.12 337 VAL A C 1
ATOM 2635 O O . VAL A 1 337 ? 35.605 3.290 -33.155 1.00 93.12 337 VAL A O 1
ATOM 2638 N N . TYR A 1 338 ? 34.701 4.898 -34.436 1.00 93.31 338 TYR A N 1
ATOM 2639 C CA . TYR A 1 338 ? 33.318 4.696 -33.991 1.00 93.31 338 TYR A CA 1
ATOM 2640 C C . TYR A 1 338 ? 32.843 3.247 -34.206 1.00 93.31 338 TYR A C 1
ATOM 2642 O O . TYR A 1 338 ? 32.387 2.584 -33.276 1.00 93.31 338 TYR A O 1
ATOM 2650 N N . ASN A 1 339 ? 33.028 2.696 -35.409 1.00 93.00 339 ASN A N 1
ATOM 2651 C CA . ASN A 1 339 ? 32.625 1.320 -35.717 1.00 93.00 339 ASN A CA 1
ATOM 2652 C C . ASN A 1 339 ? 33.490 0.264 -35.018 1.00 93.00 339 ASN A C 1
ATOM 2654 O O . ASN A 1 339 ? 33.028 -0.858 -34.815 1.00 93.00 339 ASN A O 1
ATOM 2658 N N . MET A 1 340 ? 34.722 0.596 -34.629 1.00 93.31 340 MET A N 1
ATOM 2659 C CA . MET A 1 340 ? 35.537 -0.257 -33.765 1.00 93.31 340 MET A CA 1
ATOM 2660 C C . MET A 1 340 ? 34.951 -0.324 -32.352 1.00 93.31 340 MET A C 1
ATOM 2662 O O . MET A 1 340 ? 34.830 -1.424 -31.822 1.00 93.31 340 MET A O 1
ATOM 2666 N N . LEU A 1 341 ? 34.510 0.801 -31.775 1.00 91.62 341 LEU A N 1
ATOM 2667 C CA . LEU A 1 341 ? 33.822 0.799 -30.475 1.00 91.62 341 LEU A CA 1
ATOM 2668 C C . LEU A 1 341 ? 32.536 -0.039 -30.509 1.00 91.62 341 LEU A C 1
ATOM 2670 O O . LEU A 1 341 ? 32.262 -0.771 -29.562 1.00 91.62 341 LEU A O 1
ATOM 2674 N N . LEU A 1 342 ? 31.800 -0.007 -31.627 1.00 90.88 342 LEU A N 1
ATOM 2675 C CA . LEU A 1 342 ? 30.632 -0.869 -31.862 1.00 90.88 342 LEU A CA 1
ATOM 2676 C C . LEU A 1 342 ? 30.986 -2.340 -32.174 1.00 90.88 342 LEU A C 1
ATOM 2678 O O . LEU A 1 342 ? 30.095 -3.174 -32.334 1.00 90.88 342 LEU A O 1
ATOM 2682 N N . GLY A 1 343 ? 32.272 -2.683 -32.293 1.00 91.81 343 GLY A N 1
ATOM 2683 C CA . GLY A 1 343 ? 32.748 -4.039 -32.585 1.00 91.81 343 GLY A CA 1
ATOM 2684 C C . GLY A 1 343 ? 32.590 -4.482 -34.046 1.00 91.81 343 GLY A C 1
ATOM 2685 O O . GLY A 1 343 ? 32.722 -5.670 -34.348 1.00 91.81 343 GLY A O 1
ATOM 2686 N N . TYR A 1 344 ? 32.301 -3.561 -34.968 1.00 92.75 344 TYR A N 1
ATOM 2687 C CA . TYR A 1 344 ? 32.140 -3.851 -36.397 1.00 92.75 344 TYR A CA 1
ATOM 2688 C C . TYR A 1 344 ? 33.466 -3.806 -37.169 1.00 92.75 344 TYR A C 1
ATOM 2690 O O . TYR A 1 344 ? 33.606 -4.504 -38.174 1.00 92.75 344 TYR A O 1
ATOM 2698 N N . GLU A 1 345 ? 34.447 -3.031 -36.693 1.00 91.94 345 GLU A N 1
ATOM 2699 C CA . GLU A 1 345 ? 35.781 -2.904 -37.292 1.00 91.94 345 GLU A CA 1
ATOM 2700 C C . GLU A 1 345 ? 36.889 -3.283 -36.304 1.00 91.94 345 GLU A C 1
ATOM 2702 O O . GLU A 1 345 ? 36.771 -3.079 -35.100 1.00 91.94 345 GLU A O 1
ATOM 2707 N N . LYS A 1 346 ? 38.002 -3.814 -36.816 1.00 92.12 346 LYS A N 1
ATOM 2708 C CA . LYS A 1 346 ? 39.228 -4.014 -36.037 1.00 92.12 346 LYS A CA 1
ATOM 2709 C C . LYS A 1 346 ? 40.320 -3.123 -36.596 1.00 92.12 346 LYS A C 1
ATOM 2711 O O . LYS A 1 346 ? 40.661 -3.239 -37.771 1.00 92.12 346 LYS A O 1
ATOM 2716 N N . LEU A 1 347 ? 40.882 -2.269 -35.747 1.00 93.38 347 LEU A N 1
ATOM 2717 C CA . LEU A 1 347 ? 41.916 -1.316 -36.131 1.00 93.38 347 LEU A CA 1
ATOM 2718 C C . LEU A 1 347 ? 43.219 -1.580 -35.384 1.00 93.38 347 LEU A C 1
ATOM 2720 O O . LEU A 1 347 ? 43.236 -2.011 -34.231 1.00 93.38 347 LEU A O 1
ATOM 2724 N N . ASN A 1 348 ? 44.326 -1.256 -36.046 1.00 91.25 348 ASN A N 1
ATOM 2725 C CA . ASN A 1 348 ? 45.639 -1.176 -35.422 1.00 91.25 348 ASN A CA 1
ATOM 2726 C C . ASN A 1 348 ? 46.089 0.291 -35.420 1.00 91.25 348 ASN A C 1
ATOM 2728 O O . ASN A 1 348 ? 46.013 0.962 -36.449 1.00 91.25 348 ASN A O 1
ATOM 2732 N N . LYS A 1 349 ? 46.587 0.781 -34.279 1.00 88.56 349 LYS A N 1
ATOM 2733 C CA . LYS A 1 349 ? 47.091 2.153 -34.109 1.00 88.56 349 LYS A CA 1
ATOM 2734 C C . LYS A 1 349 ? 48.135 2.545 -35.164 1.00 88.56 349 LYS A C 1
ATOM 2736 O O . LYS A 1 349 ? 48.211 3.709 -35.546 1.00 88.56 349 LYS A O 1
ATOM 2741 N N . ASP A 1 350 ? 48.903 1.577 -35.664 1.00 87.31 350 ASP A N 1
ATOM 2742 C CA . ASP A 1 350 ? 49.960 1.813 -36.649 1.00 87.31 350 ASP A CA 1
ATOM 2743 C C . ASP A 1 350 ? 49.389 2.164 -38.036 1.00 87.31 350 ASP A C 1
ATOM 2745 O O . ASP A 1 350 ? 50.067 2.793 -38.844 1.00 87.31 350 ASP A O 1
ATOM 2749 N N . THR A 1 351 ? 48.120 1.828 -38.303 1.00 86.25 351 THR A N 1
ATOM 2750 C CA . THR A 1 351 ? 47.449 2.111 -39.588 1.00 86.25 351 THR A CA 1
ATOM 2751 C C . THR A 1 351 ? 46.996 3.563 -39.746 1.00 86.25 351 THR A C 1
ATOM 2753 O O . THR A 1 351 ? 46.765 3.992 -40.871 1.00 86.25 351 THR A O 1
ATOM 2756 N N . VAL A 1 352 ? 46.899 4.329 -38.651 1.00 85.56 352 VAL A N 1
ATOM 2757 C CA . VAL A 1 352 ? 46.408 5.723 -38.645 1.00 85.56 352 VAL A CA 1
ATOM 2758 C C . VAL A 1 352 ? 47.371 6.680 -39.368 1.00 85.56 352 VAL A C 1
ATOM 2760 O O . VAL A 1 352 ? 46.942 7.672 -39.949 1.00 85.56 352 VAL A O 1
ATOM 2763 N N . GLY A 1 353 ? 48.674 6.372 -39.391 1.00 86.44 353 GLY A N 1
ATOM 2764 C CA . GLY A 1 353 ? 49.692 7.255 -39.972 1.00 86.44 353 GLY A CA 1
ATOM 2765 C C . GLY A 1 353 ? 49.966 8.494 -39.110 1.00 86.44 353 GLY A C 1
ATOM 2766 O O . GLY A 1 353 ? 49.849 8.445 -37.882 1.00 86.44 353 GLY A O 1
ATOM 2767 N N . THR A 1 354 ? 50.412 9.590 -39.722 1.00 89.56 354 THR A N 1
ATOM 2768 C CA . THR A 1 354 ? 50.554 10.904 -39.073 1.00 89.56 354 THR A CA 1
ATOM 2769 C C . THR A 1 354 ? 49.855 11.971 -39.908 1.00 89.56 354 THR A C 1
ATOM 2771 O O . THR A 1 354 ? 49.569 11.761 -41.088 1.00 89.56 354 THR A O 1
ATOM 2774 N N . HIS A 1 355 ? 49.641 13.150 -39.322 1.00 89.75 355 HIS A N 1
ATOM 2775 C CA . HIS A 1 355 ? 49.048 14.288 -40.024 1.00 89.75 355 HIS A CA 1
ATOM 2776 C C . HIS A 1 355 ? 49.870 14.759 -41.243 1.00 89.75 355 HIS A C 1
ATOM 2778 O O . HIS A 1 355 ? 49.336 15.448 -42.103 1.00 89.75 355 HIS A O 1
ATOM 2784 N N . LYS A 1 356 ? 51.149 14.366 -41.354 1.00 88.69 356 LYS A N 1
ATOM 2785 C CA . LYS A 1 356 ? 52.017 14.685 -42.504 1.00 88.69 356 LYS A CA 1
ATOM 2786 C C . LYS A 1 356 ? 52.006 13.609 -43.585 1.00 88.69 356 LYS A C 1
ATOM 2788 O O . LYS A 1 356 ? 52.172 13.914 -44.755 1.00 88.69 356 LYS A O 1
ATOM 2793 N N . THR A 1 357 ? 51.791 12.347 -43.210 1.00 89.12 357 THR A N 1
ATOM 2794 C CA . THR A 1 357 ? 51.779 11.224 -44.162 1.00 89.12 357 THR A CA 1
ATOM 2795 C C . THR A 1 357 ? 50.388 10.892 -44.697 1.00 89.12 357 THR A C 1
ATOM 2797 O O . THR A 1 357 ? 50.254 10.032 -45.566 1.00 89.12 357 THR A O 1
ATOM 2800 N N . CYS A 1 358 ? 49.342 11.543 -44.183 1.00 90.44 358 CYS A N 1
ATOM 2801 C CA . CYS A 1 358 ? 47.985 11.413 -44.701 1.00 90.44 358 CYS A CA 1
ATOM 2802 C C . CYS A 1 358 ? 47.808 12.211 -46.007 1.00 90.44 358 CYS A C 1
ATOM 2804 O O . CYS A 1 358 ? 48.599 13.102 -46.319 1.00 90.44 358 CYS A O 1
ATOM 2806 N N . ARG A 1 359 ? 46.730 11.934 -46.758 1.00 89.88 359 ARG A N 1
ATOM 2807 C CA . ARG A 1 359 ? 46.447 12.615 -48.034 1.00 89.88 359 ARG A CA 1
ATOM 2808 C C . ARG A 1 359 ? 46.408 14.138 -47.893 1.00 89.88 359 ARG A C 1
ATOM 2810 O O . ARG A 1 359 ? 46.958 14.822 -48.745 1.00 89.88 359 ARG A O 1
ATOM 2817 N N . LEU A 1 360 ? 45.800 14.656 -46.823 1.00 91.12 360 LEU A N 1
ATOM 2818 C CA . LEU A 1 360 ? 45.760 16.095 -46.563 1.00 91.12 360 LEU A CA 1
ATOM 2819 C C . LEU A 1 360 ? 47.158 16.669 -46.308 1.00 91.12 360 LEU A C 1
ATOM 2821 O O . LEU A 1 360 ? 47.484 17.711 -46.861 1.00 91.12 360 LEU A O 1
ATOM 2825 N N . GLY A 1 361 ? 47.981 15.994 -45.502 1.00 89.81 361 GLY A N 1
ATOM 2826 C CA . GLY A 1 361 ? 49.350 16.421 -45.208 1.00 89.81 361 GLY A CA 1
ATOM 2827 C C . GLY A 1 361 ? 50.206 16.508 -46.468 1.00 89.81 361 GLY A C 1
ATOM 2828 O O . GLY A 1 361 ? 50.783 17.555 -46.747 1.00 89.81 361 GLY A O 1
ATOM 2829 N N . LEU A 1 362 ? 50.183 15.448 -47.280 1.00 90.00 362 LEU A N 1
ATOM 2830 C CA . LEU A 1 362 ? 50.876 15.409 -48.570 1.00 90.00 362 LEU A CA 1
ATOM 2831 C C . LEU A 1 362 ? 50.351 16.486 -49.528 1.00 90.00 362 LEU A C 1
ATOM 2833 O O . LEU A 1 362 ? 51.131 17.186 -50.166 1.00 90.00 362 LEU A O 1
ATOM 2837 N N . TRP A 1 363 ? 49.029 16.672 -49.587 1.00 90.25 363 TRP A N 1
ATOM 2838 C CA . TRP A 1 363 ? 48.419 17.703 -50.421 1.00 90.25 363 TRP A CA 1
ATOM 2839 C C . TRP A 1 363 ? 48.844 19.114 -49.998 1.00 90.25 363 TRP A C 1
ATOM 2841 O O . TRP A 1 363 ? 49.159 19.930 -50.856 1.00 90.25 363 TRP A O 1
ATOM 2851 N N . ILE A 1 364 ? 48.904 19.414 -48.696 1.00 88.19 364 ILE A N 1
ATOM 2852 C CA . ILE A 1 364 ? 49.374 20.718 -48.201 1.00 88.19 364 ILE A CA 1
ATOM 2853 C C . ILE A 1 364 ? 50.838 20.956 -48.603 1.00 88.19 364 ILE A C 1
ATOM 2855 O O . ILE A 1 364 ? 51.163 22.059 -49.037 1.00 88.19 364 ILE A O 1
ATOM 2859 N N . GLU A 1 365 ? 51.701 19.940 -48.497 1.00 86.00 365 GLU A N 1
ATOM 2860 C CA . GLU A 1 365 ? 53.125 20.039 -48.857 1.00 86.00 365 GLU A CA 1
ATOM 2861 C C . GLU A 1 365 ? 53.354 20.236 -50.368 1.00 86.00 365 GLU A C 1
ATOM 2863 O O . GLU A 1 365 ? 54.290 20.932 -50.767 1.00 86.00 365 GLU A O 1
ATOM 2868 N N . GLU A 1 366 ? 52.496 19.667 -51.220 1.00 84.62 366 GLU A N 1
ATOM 2869 C CA . GLU A 1 366 ? 52.588 19.778 -52.683 1.00 84.62 366 GLU A CA 1
ATOM 2870 C C . GLU A 1 366 ? 52.061 21.115 -53.244 1.00 84.62 366 GLU A C 1
ATOM 2872 O O . GLU A 1 366 ? 52.367 21.477 -54.386 1.00 84.62 366 GLU A O 1
ATOM 2877 N N . GLN A 1 367 ? 51.256 21.861 -52.481 1.00 81.25 367 GLN A N 1
ATOM 2878 C CA . GLN A 1 367 ? 50.605 23.086 -52.952 1.00 81.25 367 GLN A CA 1
ATOM 2879 C C . GLN A 1 367 ? 51.376 24.358 -52.570 1.00 81.25 367 GLN A C 1
ATOM 2881 O O . GLN A 1 367 ? 51.796 24.561 -51.435 1.00 81.25 367 GLN A O 1
ATOM 2886 N N . VAL A 1 368 ? 51.480 25.294 -53.518 1.00 77.50 368 VAL A N 1
ATOM 2887 C CA . VAL A 1 368 ? 52.008 26.643 -53.262 1.00 77.50 368 VAL A CA 1
ATOM 2888 C C . VAL A 1 368 ? 50.844 27.599 -53.001 1.00 77.50 368 VAL A C 1
ATOM 2890 O O . VAL A 1 368 ? 50.057 27.891 -53.905 1.00 77.50 368 VAL A O 1
ATOM 2893 N N . PHE A 1 369 ? 50.744 28.106 -51.772 1.00 79.19 369 PHE A N 1
ATOM 2894 C CA . PHE A 1 369 ? 49.737 29.091 -51.371 1.00 79.19 369 PHE A CA 1
ATOM 2895 C C . PHE A 1 369 ? 50.344 30.496 -51.327 1.00 79.19 369 PHE A C 1
ATOM 2897 O O . PHE A 1 369 ? 51.362 30.723 -50.680 1.00 79.19 369 PHE A O 1
ATOM 2904 N N . SER A 1 370 ? 49.716 31.452 -52.015 1.00 75.38 370 SER A N 1
ATOM 2905 C CA . SER A 1 370 ? 50.135 32.866 -52.013 1.00 75.38 370 SER A CA 1
ATOM 2906 C C . SER A 1 370 ? 49.127 33.800 -51.332 1.00 75.38 370 SER A C 1
ATOM 2908 O O . SER A 1 370 ? 49.464 34.946 -51.045 1.00 75.38 370 SER A O 1
ATOM 2910 N N . ASP A 1 371 ? 47.898 33.336 -51.066 1.00 85.25 371 ASP A N 1
ATOM 2911 C CA . ASP A 1 371 ? 46.881 34.104 -50.334 1.00 85.25 371 ASP A CA 1
ATOM 2912 C C . ASP A 1 371 ? 47.170 34.039 -48.826 1.00 85.25 371 ASP A C 1
ATOM 2914 O O . ASP A 1 371 ? 47.176 32.958 -48.231 1.00 85.25 371 ASP A O 1
ATOM 2918 N N . SER A 1 372 ? 47.369 35.201 -48.194 1.00 84.38 372 SER A N 1
ATOM 2919 C CA . SER A 1 372 ? 47.623 35.311 -46.751 1.00 84.38 372 SER A CA 1
ATOM 2920 C C . SER A 1 372 ? 46.523 34.670 -45.899 1.00 84.38 372 SER A C 1
ATOM 2922 O O . SER A 1 372 ? 46.824 34.153 -44.826 1.00 84.38 372 SER A O 1
ATOM 2924 N N . ARG A 1 373 ? 45.266 34.676 -46.366 1.00 88.38 373 ARG A N 1
ATOM 2925 C CA . ARG A 1 373 ? 44.132 34.065 -45.651 1.00 88.38 373 ARG A CA 1
ATOM 2926 C C . ARG A 1 373 ? 44.206 32.541 -45.678 1.00 88.38 373 ARG A C 1
ATOM 2928 O O . ARG A 1 373 ? 43.866 31.895 -44.695 1.00 88.38 373 ARG A O 1
ATOM 2935 N N . ALA A 1 374 ? 44.672 31.963 -46.787 1.00 86.56 374 ALA A N 1
ATOM 2936 C CA . ALA A 1 374 ? 44.868 30.519 -46.902 1.00 86.56 374 ALA A CA 1
ATOM 2937 C C . ALA A 1 374 ? 46.001 30.039 -45.982 1.00 86.56 374 ALA A C 1
ATOM 2939 O O . ALA A 1 374 ? 45.847 29.026 -45.307 1.00 86.56 374 ALA A O 1
ATOM 2940 N N . ILE A 1 375 ? 47.098 30.801 -45.895 1.00 86.75 375 ILE A N 1
ATOM 2941 C CA . ILE A 1 375 ? 48.226 30.506 -44.995 1.00 86.75 375 ILE A CA 1
ATOM 2942 C C . ILE A 1 375 ? 47.783 30.543 -43.523 1.00 86.75 375 ILE A C 1
ATOM 2944 O O . ILE A 1 375 ? 48.141 29.659 -42.750 1.00 86.75 375 ILE A O 1
ATOM 2948 N N . GLU A 1 376 ? 46.965 31.525 -43.134 1.00 90.31 376 GLU A N 1
ATOM 2949 C CA . GLU A 1 376 ? 46.416 31.613 -41.775 1.00 90.31 376 GLU A CA 1
ATOM 2950 C C . GLU A 1 376 ? 45.527 30.407 -41.426 1.00 90.31 376 GLU A C 1
ATOM 2952 O O . GLU A 1 376 ? 45.667 29.828 -40.349 1.00 90.31 376 GLU A O 1
ATOM 2957 N N . ILE A 1 377 ? 44.652 29.983 -42.346 1.00 90.94 377 ILE A N 1
ATOM 2958 C CA . ILE A 1 377 ? 43.808 28.795 -42.150 1.00 90.94 377 ILE A CA 1
ATOM 2959 C C . ILE A 1 377 ? 44.664 27.532 -41.987 1.00 90.94 377 ILE A C 1
ATOM 2961 O O . ILE A 1 377 ? 44.378 26.731 -41.103 1.00 90.94 377 ILE A O 1
ATOM 2965 N N . LEU A 1 378 ? 45.716 27.364 -42.795 1.00 88.56 378 LEU A N 1
ATOM 2966 C CA . LEU A 1 378 ? 46.611 26.204 -42.722 1.00 88.56 378 LEU A CA 1
ATOM 2967 C C . LEU A 1 378 ? 47.416 26.161 -41.413 1.00 88.56 378 LEU A C 1
ATOM 2969 O O . LEU A 1 378 ? 47.531 25.094 -40.817 1.00 88.56 378 LEU A O 1
ATOM 2973 N N . ASN A 1 379 ? 47.893 27.307 -40.915 1.00 89.19 379 ASN A N 1
ATOM 2974 C CA . ASN A 1 379 ? 48.561 27.378 -39.609 1.00 89.19 379 ASN A CA 1
ATOM 2975 C C . ASN A 1 379 ? 47.615 26.978 -38.465 1.00 89.19 379 ASN A C 1
ATOM 2977 O O . ASN A 1 379 ? 48.008 26.265 -37.546 1.00 89.19 379 ASN A O 1
ATOM 2981 N N . ASN A 1 380 ? 46.349 27.400 -38.539 1.00 93.12 380 ASN A N 1
ATOM 2982 C CA . ASN A 1 380 ? 45.329 27.033 -37.554 1.00 93.12 380 ASN A CA 1
ATOM 2983 C C . ASN A 1 380 ? 44.851 25.574 -37.694 1.00 93.12 380 ASN A C 1
ATOM 2985 O O . ASN A 1 380 ? 44.227 25.051 -36.774 1.00 93.12 380 ASN A O 1
ATOM 2989 N N . LEU A 1 381 ? 45.124 24.922 -38.829 1.00 92.75 381 LEU A N 1
ATOM 2990 C CA . LEU A 1 381 ? 44.744 23.539 -39.118 1.00 92.75 381 LEU A CA 1
ATOM 2991 C C . LEU A 1 381 ? 45.750 22.521 -38.562 1.00 92.75 381 LEU A C 1
ATOM 2993 O O . LEU A 1 381 ? 45.345 21.411 -38.231 1.00 92.75 381 LEU A O 1
ATOM 2997 N N . GLU A 1 382 ? 47.035 22.874 -38.452 1.00 90.69 382 GLU A N 1
ATOM 2998 C CA . GLU A 1 382 ? 48.112 21.926 -38.114 1.00 90.69 382 GLU A CA 1
ATOM 2999 C C . GLU A 1 382 ? 47.900 21.248 -36.750 1.00 90.69 382 GLU A C 1
ATOM 3001 O O . GLU A 1 382 ? 47.846 20.020 -36.681 1.00 90.69 382 GLU A O 1
ATOM 3006 N N . SER A 1 383 ? 47.692 22.031 -35.686 1.00 93.69 383 SER A N 1
ATOM 3007 C CA . SER A 1 383 ? 47.477 21.506 -34.327 1.00 93.69 383 SER A CA 1
ATOM 3008 C C . SER A 1 383 ? 46.242 20.596 -34.209 1.00 93.69 383 SER A C 1
ATOM 3010 O O . SER A 1 383 ? 46.405 19.457 -33.771 1.00 93.69 383 SER A O 1
ATOM 3012 N N . PRO A 1 384 ? 45.019 21.017 -34.601 1.00 93.75 384 PRO A N 1
ATOM 3013 C CA . PRO A 1 384 ? 43.842 20.151 -34.482 1.00 93.75 384 PRO A CA 1
ATOM 3014 C C . PRO A 1 384 ? 43.915 18.925 -35.407 1.00 93.75 384 PRO A C 1
ATOM 3016 O O . PRO A 1 384 ? 43.387 17.865 -35.074 1.00 93.75 384 PRO A O 1
ATOM 3019 N N . HIS A 1 385 ? 44.604 19.024 -36.550 1.00 93.44 385 HIS A N 1
ATOM 3020 C CA . HIS A 1 385 ? 44.847 17.877 -37.422 1.00 93.44 385 HIS A CA 1
ATOM 3021 C C . HIS A 1 385 ? 45.815 16.871 -36.780 1.00 93.44 385 HIS A C 1
ATOM 3023 O O . HIS A 1 385 ? 45.551 15.669 -36.817 1.00 93.44 385 HIS A O 1
ATOM 3029 N N . GLU A 1 386 ? 46.908 17.321 -36.159 1.00 94.50 386 GLU A N 1
ATOM 3030 C CA . GLU A 1 386 ? 47.811 16.441 -35.409 1.00 94.50 386 GLU A CA 1
ATOM 3031 C C . GLU A 1 386 ? 47.095 15.740 -34.251 1.00 94.50 386 GLU A C 1
ATOM 3033 O O . GLU A 1 386 ? 47.208 14.518 -34.097 1.00 94.50 386 GLU A O 1
ATOM 3038 N N . GLU A 1 387 ? 46.323 16.502 -33.480 1.00 94.62 387 GLU A N 1
ATOM 3039 C CA . GLU A 1 387 ? 45.570 16.008 -32.334 1.00 94.62 387 GLU A CA 1
ATOM 3040 C C . GLU A 1 387 ? 44.563 14.922 -32.734 1.00 94.62 387 GLU A C 1
ATOM 3042 O O . GLU A 1 387 ? 44.527 13.866 -32.101 1.00 94.62 387 GLU A O 1
ATOM 3047 N N . LEU A 1 388 ? 43.850 15.089 -33.854 1.00 93.62 388 LEU A N 1
ATOM 3048 C CA . LEU A 1 388 ? 42.929 14.079 -34.389 1.00 93.62 388 LEU A CA 1
ATOM 3049 C C . LEU A 1 388 ? 43.608 12.716 -34.617 1.00 93.62 388 LEU A C 1
ATOM 3051 O O . LEU A 1 388 ? 43.051 11.672 -34.270 1.00 93.62 388 LEU A O 1
ATOM 3055 N N . HIS A 1 389 ? 44.828 12.695 -35.165 1.00 94.06 389 HIS A N 1
ATOM 3056 C CA . HIS A 1 389 ? 45.585 11.449 -35.371 1.00 94.06 389 HIS A CA 1
ATOM 3057 C C . HIS A 1 389 ? 46.048 10.824 -34.052 1.00 94.06 389 HIS A C 1
ATOM 3059 O O . HIS A 1 389 ? 46.064 9.596 -33.915 1.00 94.06 389 HIS A O 1
ATOM 3065 N N . LEU A 1 390 ? 46.440 11.647 -33.077 1.00 95.00 390 LEU A N 1
ATOM 3066 C CA . LEU A 1 390 ? 46.832 11.179 -31.747 1.00 95.00 390 LEU A CA 1
ATOM 3067 C C . LEU A 1 390 ? 45.640 10.578 -30.997 1.00 95.00 390 LEU A C 1
ATOM 3069 O O . LEU A 1 390 ? 45.767 9.494 -30.423 1.00 95.00 390 LEU A O 1
ATOM 3073 N N . LEU A 1 391 ? 44.481 11.234 -31.056 1.00 95.44 391 LEU A N 1
ATOM 3074 C CA . LEU A 1 391 ? 43.237 10.771 -30.448 1.00 95.44 391 LEU A CA 1
ATOM 3075 C C . LEU A 1 391 ? 42.742 9.475 -31.092 1.00 95.44 391 LEU A C 1
ATOM 3077 O O . LEU A 1 391 ? 42.437 8.528 -30.370 1.00 95.44 391 LEU A O 1
ATOM 3081 N N . ALA A 1 392 ? 42.803 9.352 -32.421 1.00 94.62 392 ALA A N 1
ATOM 3082 C CA . ALA A 1 392 ? 42.502 8.095 -33.106 1.00 94.62 392 ALA A CA 1
ATOM 3083 C C . ALA A 1 392 ? 43.406 6.943 -32.620 1.00 94.62 392 ALA A C 1
ATOM 3085 O O . ALA A 1 392 ? 42.927 5.856 -32.288 1.00 94.62 392 ALA A O 1
ATOM 3086 N N . LYS A 1 393 ? 44.724 7.171 -32.497 1.00 95.56 393 LYS A N 1
ATOM 3087 C CA . LYS A 1 393 ? 45.665 6.167 -31.957 1.00 95.56 393 LYS A CA 1
ATOM 3088 C C . LYS A 1 393 ? 45.387 5.824 -30.497 1.00 95.56 393 LYS A C 1
ATOM 3090 O O . LYS A 1 393 ? 45.518 4.656 -30.117 1.00 95.56 393 LYS A O 1
ATOM 3095 N N . LYS A 1 394 ? 45.033 6.824 -29.686 1.00 95.69 394 LYS A N 1
ATOM 3096 C CA . LYS A 1 394 ? 44.668 6.671 -28.273 1.00 95.69 394 LYS A CA 1
ATOM 3097 C C . LYS A 1 394 ? 43.411 5.813 -28.139 1.00 95.69 394 LYS A C 1
ATOM 3099 O O . LYS A 1 394 ? 43.461 4.824 -27.414 1.00 95.69 394 LYS A O 1
ATOM 3104 N N . ALA A 1 395 ? 42.357 6.116 -28.897 1.00 95.94 395 ALA A N 1
ATOM 3105 C CA . ALA A 1 395 ? 41.109 5.357 -28.909 1.00 95.94 395 ALA A CA 1
ATOM 3106 C C . ALA A 1 395 ? 41.335 3.889 -29.306 1.00 95.94 395 ALA A C 1
ATOM 3108 O O . ALA A 1 395 ? 40.913 2.980 -28.594 1.00 95.94 395 ALA A O 1
ATOM 3109 N N . ILE A 1 396 ? 42.091 3.643 -30.384 1.00 96.06 396 ILE A N 1
ATOM 3110 C CA . ILE A 1 396 ? 42.428 2.283 -30.842 1.00 96.06 396 ILE A CA 1
ATOM 3111 C C . ILE A 1 396 ? 43.247 1.519 -29.798 1.00 96.06 396 ILE A C 1
ATOM 3113 O O . ILE A 1 396 ? 43.007 0.337 -29.556 1.00 96.06 396 ILE A O 1
ATOM 3117 N N . SER A 1 397 ? 44.223 2.177 -29.172 1.00 95.38 397 SER A N 1
ATOM 3118 C CA . SER A 1 397 ? 45.064 1.537 -28.156 1.00 95.38 397 SER A CA 1
ATOM 3119 C C . SER A 1 397 ? 44.267 1.200 -26.896 1.00 95.38 397 SER A C 1
ATOM 3121 O O . SER A 1 397 ? 44.421 0.104 -26.368 1.00 95.38 397 SER A O 1
ATOM 3123 N N . ALA A 1 398 ? 43.409 2.114 -26.439 1.00 95.88 398 ALA A N 1
ATOM 3124 C CA . ALA A 1 398 ? 42.549 1.906 -25.279 1.00 95.88 398 ALA A CA 1
ATOM 3125 C C . ALA A 1 398 ? 41.576 0.739 -25.509 1.00 95.88 398 ALA A C 1
ATOM 3127 O O . ALA A 1 398 ? 41.565 -0.206 -24.721 1.00 95.88 398 ALA A O 1
ATOM 3128 N N . TYR A 1 399 ? 40.877 0.726 -26.650 1.00 95.56 399 TYR A N 1
ATOM 3129 C CA . TYR A 1 399 ? 39.942 -0.345 -27.002 1.00 95.56 399 TYR A CA 1
ATOM 3130 C C . TYR A 1 399 ? 40.631 -1.714 -27.086 1.00 95.56 399 TYR A C 1
ATOM 3132 O O . TYR A 1 399 ? 40.172 -2.684 -26.487 1.00 95.56 399 TYR A O 1
ATOM 3140 N N . ASN A 1 400 ? 41.779 -1.794 -27.769 1.00 93.81 400 ASN A N 1
ATOM 3141 C CA . ASN A 1 400 ? 42.536 -3.044 -27.898 1.00 93.81 400 ASN A CA 1
ATOM 3142 C C . ASN A 1 400 ? 43.103 -3.553 -26.559 1.00 93.81 400 ASN A C 1
ATOM 3144 O O . ASN A 1 400 ? 43.360 -4.749 -26.427 1.00 93.81 400 ASN A O 1
ATOM 3148 N N . ASN A 1 401 ? 43.285 -2.668 -25.574 1.00 94.75 401 ASN A N 1
ATOM 3149 C CA . ASN A 1 401 ? 43.696 -3.018 -24.214 1.00 94.75 401 ASN A CA 1
ATOM 3150 C C . ASN A 1 401 ? 42.506 -3.341 -23.286 1.00 94.75 401 ASN A C 1
ATOM 3152 O O . ASN A 1 401 ? 42.729 -3.688 -22.128 1.00 94.75 401 ASN A O 1
ATOM 3156 N N . GLY A 1 402 ? 41.265 -3.242 -23.776 1.00 93.12 402 GLY A N 1
ATOM 3157 C CA . GLY A 1 402 ? 40.040 -3.506 -23.015 1.00 93.12 402 GLY A CA 1
ATOM 3158 C C . GLY A 1 402 ? 39.495 -2.315 -22.218 1.00 93.12 402 GLY A C 1
ATOM 3159 O O . GLY A 1 402 ? 38.519 -2.484 -21.494 1.00 93.12 402 GLY A O 1
ATOM 3160 N N . ASP A 1 403 ? 40.083 -1.123 -22.349 1.00 95.12 403 ASP A N 1
ATOM 3161 C CA . ASP A 1 403 ? 39.602 0.100 -21.696 1.00 95.12 403 ASP A CA 1
ATOM 3162 C C . ASP A 1 403 ? 38.616 0.836 -22.617 1.00 95.12 403 ASP A C 1
ATOM 3164 O O . ASP A 1 403 ? 38.985 1.706 -23.414 1.00 95.12 403 ASP A O 1
ATOM 3168 N N . ILE A 1 404 ? 37.351 0.416 -22.554 1.00 91.56 404 ILE A N 1
ATOM 3169 C CA . ILE A 1 404 ? 36.278 0.936 -23.411 1.00 91.56 404 ILE A CA 1
ATOM 3170 C C . ILE A 1 404 ? 35.933 2.388 -23.057 1.00 91.56 404 ILE A C 1
ATOM 3172 O O . ILE A 1 404 ? 35.745 3.198 -23.964 1.00 91.56 404 ILE A O 1
ATOM 3176 N N . ASP A 1 405 ? 35.934 2.746 -21.770 1.00 92.50 405 ASP A N 1
ATOM 3177 C CA . ASP A 1 405 ? 35.619 4.103 -21.308 1.00 92.50 405 ASP A CA 1
ATOM 3178 C C . ASP A 1 405 ? 36.637 5.122 -21.823 1.00 92.50 405 ASP A C 1
ATOM 3180 O O . ASP A 1 405 ? 36.275 6.189 -22.325 1.00 92.50 405 ASP A O 1
ATOM 3184 N N . MET A 1 406 ? 37.933 4.804 -21.728 1.00 94.94 406 MET A N 1
ATOM 3185 C CA . MET A 1 406 ? 38.982 5.671 -22.257 1.00 94.94 406 MET A CA 1
ATOM 3186 C C . MET A 1 406 ? 38.921 5.760 -23.784 1.00 94.94 406 MET A C 1
ATOM 3188 O O . MET A 1 406 ? 39.178 6.830 -24.342 1.00 94.94 406 MET A O 1
ATOM 3192 N N . ALA A 1 407 ? 38.582 4.660 -24.462 1.00 94.50 407 ALA A N 1
ATOM 3193 C CA . ALA A 1 407 ? 38.420 4.649 -25.910 1.00 94.50 407 ALA A CA 1
ATOM 3194 C C . ALA A 1 407 ? 37.239 5.521 -26.363 1.00 94.50 407 ALA A C 1
ATOM 3196 O O . ALA A 1 407 ? 37.356 6.239 -27.355 1.00 94.50 407 ALA A O 1
ATOM 3197 N N . GLN A 1 408 ? 36.140 5.506 -25.608 1.00 91.38 408 GLN A N 1
ATOM 3198 C CA . GLN A 1 408 ? 34.975 6.344 -25.848 1.00 91.38 408 GLN A CA 1
ATOM 3199 C C . GLN A 1 408 ? 35.281 7.830 -25.644 1.00 91.38 408 GLN A C 1
ATOM 3201 O O . GLN A 1 408 ? 35.006 8.617 -26.545 1.00 91.38 408 GLN A O 1
ATOM 3206 N N . ARG A 1 409 ? 35.901 8.213 -24.521 1.00 94.50 409 ARG A N 1
ATOM 3207 C CA . ARG A 1 409 ? 36.292 9.617 -24.291 1.00 94.50 409 ARG A CA 1
ATOM 3208 C C . ARG A 1 409 ? 37.236 10.123 -25.378 1.00 94.50 409 ARG A C 1
ATOM 3210 O O . ARG A 1 409 ? 37.092 11.233 -25.859 1.00 94.50 409 ARG A O 1
ATOM 3217 N N . ALA A 1 410 ? 38.180 9.284 -25.810 1.00 95.12 410 ALA A N 1
ATOM 3218 C CA . ALA A 1 410 ? 39.085 9.639 -26.898 1.00 95.12 410 ALA A CA 1
ATOM 3219 C C . ALA A 1 410 ? 38.367 9.819 -28.248 1.00 95.12 410 ALA A C 1
ATOM 3221 O O . ALA A 1 410 ? 38.856 10.588 -29.069 1.00 95.12 410 ALA A O 1
ATOM 3222 N N . LEU A 1 411 ? 37.246 9.127 -28.492 1.00 92.19 411 LEU A N 1
ATOM 3223 C CA . LEU A 1 411 ? 36.401 9.378 -29.661 1.00 92.19 411 LEU A CA 1
ATOM 3224 C C . LEU A 1 411 ? 35.622 10.692 -29.517 1.00 92.19 411 LEU A C 1
ATOM 3226 O O . LEU A 1 411 ? 35.571 11.450 -30.472 1.00 92.19 411 LEU A O 1
ATOM 3230 N N . GLU A 1 412 ? 35.074 10.991 -28.340 1.00 91.94 412 GLU A N 1
ATOM 3231 C CA . GLU A 1 412 ? 34.390 12.268 -28.076 1.00 91.94 412 GLU A CA 1
ATOM 3232 C C . GLU A 1 412 ? 35.340 13.461 -28.296 1.00 91.94 412 GLU A C 1
ATOM 3234 O O . GLU A 1 412 ? 35.020 14.372 -29.058 1.00 91.94 412 GLU A O 1
ATOM 3239 N N . ASP A 1 413 ? 36.561 13.395 -27.753 1.00 94.44 413 ASP A N 1
ATOM 3240 C CA . ASP A 1 413 ? 37.618 14.381 -28.021 1.00 94.44 413 ASP A CA 1
ATOM 3241 C C . ASP A 1 413 ? 37.937 14.454 -29.536 1.00 94.44 413 ASP A C 1
ATOM 3243 O O . ASP A 1 413 ? 38.139 15.526 -30.112 1.00 94.44 413 ASP A O 1
ATOM 3247 N N . MET A 1 414 ? 37.987 13.296 -30.213 1.00 92.56 414 MET A N 1
ATOM 3248 C CA . MET A 1 414 ? 38.277 13.211 -31.650 1.00 92.56 414 MET A CA 1
ATOM 3249 C C . MET A 1 414 ? 37.183 13.876 -32.491 1.00 92.56 414 MET A C 1
ATOM 3251 O O . MET A 1 414 ? 37.494 14.443 -33.541 1.00 92.56 414 MET A O 1
ATOM 3255 N N . ASP A 1 415 ? 35.929 13.833 -32.046 1.00 89.56 415 ASP A N 1
ATOM 3256 C CA . ASP A 1 415 ? 34.787 14.459 -32.711 1.00 89.56 415 ASP A CA 1
ATOM 3257 C C . ASP A 1 415 ? 34.905 15.980 -32.698 1.00 89.56 415 ASP A C 1
ATOM 3259 O O . ASP A 1 415 ? 34.727 16.628 -33.735 1.00 89.56 415 ASP A O 1
ATOM 3263 N N . GLU A 1 416 ? 35.271 16.551 -31.549 1.00 91.06 416 GLU A N 1
ATOM 3264 C CA . GLU A 1 416 ? 35.522 17.984 -31.408 1.00 91.06 416 GL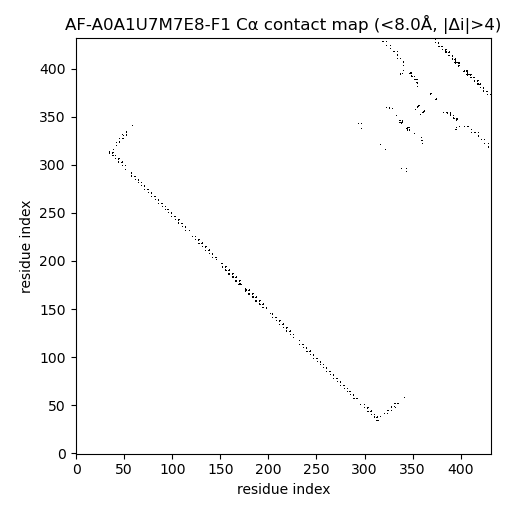U A CA 1
ATOM 3265 C C . GLU A 1 416 ? 36.653 18.437 -32.341 1.00 91.06 416 GLU A C 1
ATOM 3267 O O . GLU A 1 416 ? 36.466 19.357 -33.147 1.00 91.06 416 GLU A O 1
ATOM 3272 N N . CYS A 1 417 ? 37.795 17.736 -32.325 1.00 92.38 417 CYS A N 1
ATOM 3273 C CA . CYS A 1 417 ? 38.914 18.017 -33.229 1.00 92.38 417 CYS A CA 1
ATOM 3274 C C . CYS A 1 417 ? 38.518 17.858 -34.706 1.00 92.38 417 CYS A C 1
ATOM 3276 O O . CYS A 1 417 ? 38.886 18.685 -35.544 1.00 92.38 417 CYS A O 1
ATOM 3278 N N . SER A 1 418 ? 37.748 16.820 -35.042 1.00 91.56 418 SER A N 1
ATOM 3279 C CA . SER A 1 418 ? 37.285 16.553 -36.408 1.00 91.56 418 SER A CA 1
ATOM 3280 C C . SER A 1 418 ? 36.403 17.680 -36.935 1.00 91.56 418 SER A C 1
ATOM 3282 O O . SER A 1 418 ? 36.585 18.112 -38.074 1.00 91.56 418 SER A O 1
ATOM 3284 N N . ASN A 1 419 ? 35.493 18.209 -36.117 1.00 91.69 419 ASN A N 1
ATOM 3285 C CA . ASN A 1 419 ? 34.650 19.342 -36.500 1.00 91.69 419 ASN A CA 1
ATOM 3286 C C . ASN A 1 419 ? 35.487 20.594 -36.799 1.00 91.69 419 ASN A C 1
ATOM 3288 O O . ASN A 1 419 ? 35.278 21.241 -37.827 1.00 91.69 419 ASN A O 1
ATOM 3292 N N . ILE A 1 420 ? 36.498 20.882 -35.970 1.00 94.00 420 ILE A N 1
ATOM 3293 C CA . ILE A 1 420 ? 37.423 22.006 -36.185 1.00 94.00 420 ILE A CA 1
ATOM 3294 C C . ILE A 1 420 ? 38.185 21.844 -37.511 1.00 94.00 420 ILE A C 1
ATOM 3296 O O . ILE A 1 420 ? 38.238 22.781 -38.313 1.00 94.00 420 ILE A O 1
ATOM 3300 N N . VAL A 1 421 ? 38.748 20.657 -37.767 1.00 93.12 421 VAL A N 1
ATOM 3301 C CA . VAL A 1 421 ? 39.485 20.346 -39.006 1.00 93.12 421 VAL A CA 1
ATOM 3302 C C . VAL A 1 421 ? 38.588 20.522 -40.234 1.00 93.12 421 VAL A C 1
ATOM 3304 O O . VAL A 1 421 ? 38.971 21.204 -41.186 1.00 93.12 421 VAL A O 1
ATOM 3307 N N . VAL A 1 422 ? 37.377 19.960 -40.215 1.00 92.69 422 VAL A N 1
ATOM 3308 C CA . VAL A 1 422 ? 36.430 20.046 -41.337 1.00 92.69 422 VAL A CA 1
ATOM 3309 C C . VAL A 1 422 ? 35.984 21.487 -41.592 1.00 92.69 422 VAL A C 1
ATOM 3311 O O . VAL A 1 422 ? 35.939 21.915 -42.748 1.00 92.69 422 VAL A O 1
ATOM 3314 N N . ASP A 1 423 ? 35.713 22.270 -40.548 1.00 94.31 423 ASP A N 1
ATOM 3315 C CA . ASP A 1 423 ? 35.316 23.674 -40.687 1.00 94.31 423 ASP A CA 1
ATOM 3316 C C . ASP A 1 423 ? 36.426 24.541 -41.291 1.00 94.31 423 ASP A C 1
ATOM 3318 O O . ASP A 1 423 ? 36.162 25.390 -42.151 1.00 94.31 423 ASP A O 1
ATOM 3322 N N . LEU A 1 424 ? 37.678 24.325 -40.883 1.00 93.94 424 LEU A N 1
ATOM 3323 C CA . LEU A 1 424 ? 38.835 25.012 -41.459 1.00 93.94 424 LEU A CA 1
ATOM 3324 C C . LEU A 1 424 ? 39.041 24.632 -42.932 1.00 93.94 424 LEU A C 1
ATOM 3326 O O . LEU A 1 4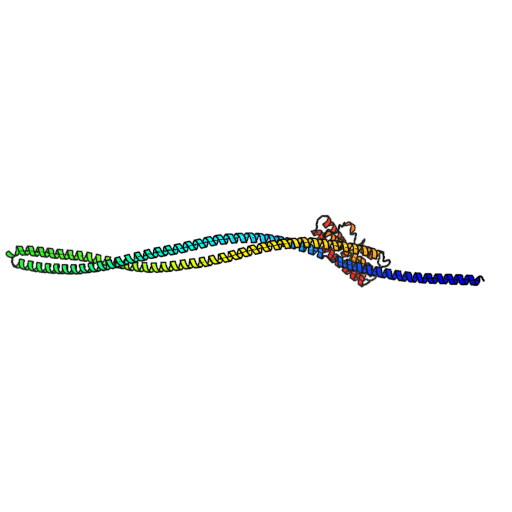24 ? 39.250 25.516 -43.765 1.00 93.94 424 LEU A O 1
ATOM 3330 N N . LEU A 1 425 ? 38.896 23.353 -43.286 1.00 92.75 425 LEU A N 1
ATOM 3331 C CA . LEU A 1 425 ? 38.982 22.893 -44.677 1.00 92.75 425 LEU A CA 1
ATOM 3332 C C . LEU A 1 425 ? 37.855 23.459 -45.552 1.00 92.75 425 LEU A C 1
ATOM 3334 O O . LEU A 1 425 ? 38.101 23.866 -46.688 1.00 92.75 425 LEU A O 1
ATOM 3338 N N . ARG A 1 426 ? 36.629 23.571 -45.028 1.00 92.81 426 ARG A N 1
ATOM 3339 C CA . ARG A 1 426 ? 35.509 24.224 -45.730 1.00 92.81 426 ARG A CA 1
ATOM 3340 C C . ARG A 1 426 ? 35.768 25.713 -45.962 1.00 92.81 426 ARG A C 1
ATOM 3342 O O . ARG A 1 426 ? 35.489 26.215 -47.052 1.00 92.81 426 ARG A O 1
ATOM 3349 N N . LYS A 1 427 ? 36.347 26.416 -44.980 1.00 93.00 427 LYS A N 1
ATOM 3350 C CA . LYS A 1 427 ? 36.784 27.817 -45.136 1.00 93.00 427 LYS A CA 1
ATOM 3351 C C . LYS A 1 427 ? 37.879 27.948 -46.196 1.00 93.00 427 LYS A C 1
ATOM 3353 O O . LYS A 1 427 ? 37.796 28.853 -47.023 1.00 93.00 427 LYS A O 1
ATOM 3358 N N . LEU A 1 428 ? 38.852 27.032 -46.214 1.00 91.00 428 LEU A N 1
ATOM 3359 C CA . LEU A 1 428 ? 39.904 26.988 -47.233 1.00 91.00 428 LEU A CA 1
ATOM 3360 C C . LEU A 1 428 ? 39.312 26.771 -48.635 1.00 91.00 428 LEU A C 1
ATOM 3362 O O . LEU A 1 428 ? 39.632 27.510 -49.560 1.00 91.00 428 LEU A O 1
ATOM 3366 N N . LYS A 1 429 ? 38.376 25.827 -48.782 1.00 90.19 429 LYS A N 1
ATOM 3367 C CA . LYS A 1 429 ? 37.673 25.553 -50.047 1.00 90.19 429 LYS A CA 1
ATOM 3368 C C . LYS A 1 429 ? 36.926 26.775 -50.594 1.00 90.19 429 LYS A C 1
ATOM 3370 O O . LYS A 1 429 ? 36.852 26.947 -51.808 1.00 90.19 429 LYS A O 1
ATOM 3375 N N . ALA A 1 430 ? 36.354 27.606 -49.722 1.00 89.56 430 ALA A N 1
ATOM 3376 C CA . ALA A 1 430 ? 35.557 28.769 -50.117 1.00 89.56 430 ALA A CA 1
ATOM 3377 C C . ALA A 1 430 ? 36.387 29.927 -50.702 1.00 89.56 430 ALA A C 1
ATOM 3379 O O . ALA A 1 430 ? 35.835 30.750 -51.432 1.00 89.56 430 ALA A O 1
ATOM 3380 N N . ILE A 1 431 ? 37.681 30.006 -50.371 1.00 86.31 431 ILE A N 1
ATOM 3381 C CA . ILE A 1 431 ? 38.590 31.072 -50.829 1.00 86.31 431 ILE A CA 1
ATOM 3382 C C . ILE A 1 431 ? 39.486 30.658 -52.005 1.00 86.31 431 ILE A C 1
ATOM 3384 O O . ILE A 1 431 ? 40.191 31.504 -52.556 1.00 86.31 431 ILE A O 1
ATOM 3388 N N . MET A 1 432 ? 39.459 29.374 -52.369 1.00 80.69 432 MET A N 1
ATOM 3389 C CA . MET A 1 432 ? 40.024 28.831 -53.611 1.00 80.69 432 MET A CA 1
ATOM 3390 C C . MET A 1 432 ? 39.005 28.937 -54.742 1.00 80.69 432 MET A C 1
ATOM 3392 O O . MET A 1 432 ? 39.402 28.775 -55.911 1.00 80.69 432 MET A O 1
#

Foldseek 3Di:
DVVVVVVVVVVVVVVVVVVVVVVVVVVVVVLVVVLVVLLVLLLVLLVVLLVLLPPLCLVVLLVVLVVLLVVLVVVLVVLVVLLVVLVVLLVVLVVVLVVLVVLLVVLVVVLVVLVVVLVVLVVVLVVLVVVLVVLVVVLVVLVVVLVVLVVQLVVLVVQLVVLVVQLVVLVVVPPVSVVSNVVSVVSNVVSVVSNVVSVVVNVVSVVVNVVSVVSSVVSVVSSVVSVVVNVVSVVVNVVSVVVSVVSVVVSVVSVVSNVVSVVSNVVSVVSSVVSVVSSVVSVVSSVVSLVVLLVSVVVSVVSVVVSVVSVVSNPDDDPLSLLSVVLSVLSVLLSQLSVVLVVNHQDALVVLDALCPDSNNVVVVPDDDDDPVLVVLVVQQRVLSRLLSVLSSQLNVCVVVVNSVSNVVSSVSNVVSSVSNSVSSVVNSVVD

Organism: NCBI:txid1123403

Solvent-accessible surface area (backbone atoms only — not comparable to full-atom values): 22323 Å² total; per-residue (Å²): 116,67,69,63,53,56,50,51,52,51,52,51,52,49,51,51,52,49,55,48,52,51,52,49,52,53,48,51,53,52,49,53,52,48,47,53,51,36,51,53,50,34,52,53,40,36,55,52,47,51,56,57,56,65,61,61,60,56,59,53,52,51,53,53,43,53,52,48,50,55,53,50,53,55,53,48,53,52,40,53,53,50,48,51,52,36,54,53,48,53,56,51,44,53,53,50,49,54,50,44,53,49,52,44,52,53,41,52,54,47,47,51,54,50,53,52,52,49,53,55,49,53,58,47,49,52,53,49,49,54,52,44,54,52,49,55,52,52,49,53,52,53,52,54,49,52,56,51,44,55,50,50,41,51,50,23,53,51,45,29,53,52,17,49,54,42,31,53,52,17,59,72,50,46,85,83,14,51,70,52,27,53,52,17,50,51,47,25,53,52,18,54,50,47,40,54,51,39,53,52,50,52,52,53,52,50,54,48,52,55,50,48,54,52,52,50,50,55,45,54,54,48,52,53,51,50,56,53,50,51,55,53,49,54,51,49,49,54,51,44,51,51,51,47,50,53,44,50,55,51,52,52,52,44,54,55,49,50,53,52,38,53,51,50,46,52,52,40,53,51,49,53,52,50,49,52,51,49,51,54,48,45,56,51,48,50,54,50,50,56,51,49,46,53,47,55,51,52,50,50,51,54,49,50,52,53,34,53,53,34,50,72,69,46,92,76,73,57,73,57,56,52,50,49,52,37,49,37,57,53,45,48,53,54,38,49,54,56,34,31,76,73,67,77,42,88,79,59,50,80,76,74,66,44,52,61,76,34,73,53,28,46,51,57,74,74,54,90,81,84,52,69,68,54,54,53,45,51,64,67,35,50,61,41,41,41,47,32,47,52,26,52,33,48,17,38,49,27,44,77,71,69,38,55,68,62,15,49,52,27,44,56,55,25,51,57,28,45,52,53,41,46,53,45,51,52,54,48,46,74,78,106

Sequence (432 aa):
MEIFKRKREVEAASAVNVLEDERVKELEKRLSHKESSNQDLLIKLNELLQYMTQLDYIKDMIVDTDTQGEMVENVAASGEELSTSSEDIANFVQDCYKNTTKSMQDSNSSIEKIKESFGQIEGTMEKTQEVRDIMDLVNNEAKRIVDMVVMIETIAEQTNLLSLNASIEAARAGEQGRGFSVVANEIKKLSETSKEQVGSIRGIVKSLTDKISNTSKALDESLESFNNSKSLMDNAIHSVNGISGALTDIGKTFNDISANTEEQTATTQEMAGNLMEINEKTAALKKDIERTGKAFYKISKVVDEIRLLAYEECNLLDKKVQIEVCISDHLIWRWKVYNMLLGYEKLNKDTVGTHKTCRLGLWIEEQVFSDSRAIEILNNLESPHEELHLLAKKAISAYNNGDIDMAQRALEDMDECSNIVVDLLRKLKAIM

Radius of gyration: 67.27 Å; Cα contacts (8 Å, |Δi|>4): 282; chains: 1; bounding box: 112×48×232 Å

pLDDT: mean 90.07, std 7.92, range [54.34, 97.69]

Mean predicted aligned error: 11.61 Å